Protein 2RGH (pdb70)

Organism: Streptococcus sp. (NCBI:txid1306)

Sequence (534 aa):
CFSNKTRQDSIQKQQEELDLLIIGGGITGAGVAVQAAASGIKTGLIEQDFAEGTSSRSTKLVHGGIRYLKTFDVEVVADTVGERAVVQGIAPHIPKPDPLLPIYEDEGATTFNFSVKVADLYDKLANVTGTKYENYTLTPEEVLEREPFLKKEGLKGAGVYLDFRNNDARLVIDNIKKAAEDGAYLVSKKAVGFLYEGDQIVGVKARDLLTDEVIEIKAKLVINTSGPWVDKVRNLNFTRPVSPKRPTKGIHLVVDAKKLPVPQPTYFDTGKQDGRVFAIPRENKTYFGTTDTDYQGDFTDPKVTQEDVDYLLDVINHRYPEANITLADIEASWAGLRPLLIGSSLEREPDGLLTLSGGKITDYRKAEGALRLIRQLLKEEYGIETKEIDSKKYQISGGNFDPTKLEETVTELAKEGVAAGLEEEDATYIADFYGTNARRIFELAKEAPYPGLSLAESARLRYGLEEEVLAPGDYLIRRTNHLLFERDQLDEIKQPVIDAIAEYFGWTEEEKAQQTKRLEALIAESDLRELKGE

Solvent-accessible surface area: 22198 Å² total

CATH classification: 3.50.50.60 (+2 more: 3.30.9.10, 1.10.8.870)

Foldseek 3Di:
DVFPVLQVVLVVCLPDAFAEEEEALALQSLLLLLQQLVFPGAYEYEEQARNLACLQFDPQWQAQPLLVCLVPPVVSSLLRLQLQVLLLQQFLLFWDKFKKEWDFDPLPDFSDDVVVLVSCSSCVSNVCCVPPQHKDWFALVRVCVLPVLFDSHRTGTIMIGIIIGGRRLLSSLLSNLNSVVSPYNYHYQHFQAFDADPLAGFWTWTARNVVRDIGIHGHSAYEYDHELCQQVVVVSDDPDDDDDQFKWKKKKFKFFCVLPPRPGKYDYDLSNPPPHKIWGDDAGIIMMYIDTGGDDDDQSADADDVVGQCSGVVSVCVRRVPSPDHLVRTLFMGMHIARDGCCWDWDQDPNGYIYIYHHDSSCNNCSLVVVVVSQVCCCPVVVDHIHDDDSSNNHTQQRPDGSVPLPVQLQVQLVLQVVLPDDSVLSSVLCSNSPNCSNQLSVQLNVDAQPLDDSSVSSLLVCCNVRGDQALCCVCSRSDVNLPNVSVCCVSCVVSSLVVNCVVVVPDPVVSVVRSVVVVVVSCRGSVVVVVVD

Nearest PDB structures (foldseek):
  2rgh-assembly1_A-2  TM=1.002E+00  e=5.465E-96  Streptococcus sp.
  2rgo-assembly1_A  TM=9.859E-01  e=2.623E-86  Streptococcus sp.
  2rgo-assembly1_B-2  TM=9.425E-01  e=6.209E-78  Streptococcus sp.
  3da1-assembly1_A  TM=9.369E-01  e=1.600E-45  unclassified
  2r4e-assembly1_A  TM=8.536E-01  e=7.519E-33  Escherichia coli

Secondary structure (DSSP, 8-state):
---HHHHHHHHH---S-BSEEEE--SHHHHHHHHHHHHTT--EEEE---TT-SGGGSS-SEE---GGGGGGT-HHHHHHHHHHHHHHHHH-TTSSEE---EEEESSSSS-S---HHHH--HHHHHHT-SSSTT--EEE-HHHHHHH-TTS--TTEEEEEE---EE--HHHHHHHHHHHHHHTT-EEE---EEEEEEETTEEEEEEEE-TTT--EEEEEBS-EEE--GGGHHHHHTT--SS-------EEEEEEEEEGGGS--SS-EE---SSSS---EEEEETTEEEE----EE--S-SSS----HHHHHHHHHHHHHHSTTT---GGG--EEEEEEE-----EEEEE-TTS-EEEEE--GGGTT--HHHHHHHHHHHHHHH--------TTT---TT--S-TT-HHHHHHHHHHHHHHTT--HHHHHHHHHHHGGGHHHHHHHHH--PPTTS-HHHHHHHHHHHHH---SHHIIIIIISSHHHH-GGGHHHHHHHHHHHHHHHHT--HHHHHHHHHHHHHHHHHHTTTTTTT-

Radius of gyration: 23.3 Å; Cα contacts (8 Å, |Δi|>4): 1054; chains: 1; bounding box: 68×55×50 Å

InterPro domains:
  IPR000447 FAD-dependent glycerol-3-phosphate dehydrogenase [PR01001] (19-31)
  IPR000447 FAD-dependent glycerol-3-phosphate dehydrogenase [PR01001] (32-42)
  IPR000447 FAD-dependent glycerol-3-phosphate dehydrogenase [PR01001] (48-60)
  IPR000447 FAD-dependent glycerol-3-phosphate dehydrogenase [PR01001] (93-105)
  IPR000447 FAD-dependent glycerol-3-phosphate dehydrogenase [PR01001] (342-348)
  IPR000447 FAD-dependent glycerol-3-phosphate dehydrogenase [PR01001] (372-384)
  IPR000447 FAD-dependent glycerol-3-phosphate dehydrogenase [PS00977] (24-41)
  IPR000447 FAD-dependent glycerol-3-phosphate dehydrogenase [PTHR11985] (5-546)
  IPR006076 FAD dependent oxidoreductase [PF01266] (20-355)
  IPR031656 Alpha-glycerophosphate oxidase, C-terminal [PF16901] (412-534)
  IPR036188 FAD/NAD(P)-binding domain superfamily [G3DSA:3.50.50.60] (16-385)
  IPR036188 FAD/NAD(P)-binding domain superfamily [SSF51905] (5-241)
  IPR038299 Alpha-glycerophosphate oxidase, C-terminal domain superfamily [G3DSA:1.10.8.870] (424-557)

B-factor: mean 43.93, std 10.1, range [22.7, 103.11]

Structure (mmCIF, N/CA/C/O backbone):
data_2RGH
#
_entry.id   2RGH
#
_cell.length_a   86.280
_cell.length_b   95.550
_cell.length_c   77.670
_cell.angle_alpha   90.00
_cell.angle_beta   90.00
_cell.angle_gamma   90.00
#
_symmetry.space_group_name_H-M   'P 21 21 2'
#
loop_
_entity.id
_entity.type
_entity.pdbx_description
1 polymer 'Alpha-Glycerophosphate Oxidase'
2 non-polymer 'SULFATE ION'
3 non-polymer 'FLAVIN-ADENINE DINUCLEOTIDE'
4 water water
#
loop_
_atom_site.group_PDB
_atom_site.id
_atom_site.type_symbol
_atom_site.label_atom_id
_atom_site.label_alt_id
_atom_site.label_comp_id
_atom_site.label_asym_id
_atom_site.label_entity_id
_atom_site.label_seq_id
_atom_site.pdbx_PDB_ins_code
_atom_site.Cartn_x
_atom_site.Cartn_y
_atom_site.Cartn_z
_atom_site.occupancy
_atom_site.B_iso_or_equiv
_atom_site.auth_seq_id
_atom_site.auth_comp_id
_atom_site.auth_asym_id
_atom_site.auth_atom_id
_atom_site.pdbx_PDB_model_num
ATOM 1 N N . CYS A 1 14 ? 12.842 41.520 47.694 1.00 73.51 0 CYS A N 1
ATOM 2 C CA . CYS A 1 14 ? 11.432 41.061 47.892 1.00 75.31 0 CYS A CA 1
ATOM 3 C C . CYS A 1 14 ? 11.313 39.553 48.091 1.00 74.92 0 CYS A C 1
ATOM 4 O O . CYS A 1 14 ? 10.323 39.064 48.651 1.00 75.60 0 CYS A O 1
ATOM 15 N N . PHE A 1 16 ? 13.514 37.047 49.814 1.00 60.77 2 PHE A N 1
ATOM 16 C CA . PHE A 1 16 ? 13.704 36.467 51.137 1.00 55.25 2 PHE A CA 1
ATOM 17 C C . PHE A 1 16 ? 14.206 37.482 52.147 1.00 51.66 2 PHE A C 1
ATOM 18 O O . PHE A 1 16 ? 15.398 37.536 52.441 1.00 50.24 2 PHE A O 1
ATOM 26 N N . SER A 1 17 ? 13.297 38.258 52.712 1.00 47.80 3 SER A N 1
ATOM 27 C CA . SER A 1 17 ? 13.691 39.295 53.646 1.00 45.78 3 SER A CA 1
ATOM 28 C C . SER A 1 17 ? 12.840 39.313 54.901 1.00 44.96 3 SER A C 1
ATOM 29 O O . SER A 1 17 ? 12.080 38.391 55.156 1.00 44.51 3 SER A O 1
ATOM 32 N N . ASN A 1 18 ? 12.966 40.383 55.677 1.00 44.48 4 ASN A N 1
ATOM 33 C CA . ASN A 1 18 ? 12.162 40.529 56.883 1.00 46.48 4 ASN A CA 1
ATOM 34 C C . ASN A 1 18 ? 10.657 40.509 56.551 1.00 46.90 4 ASN A C 1
ATOM 35 O O . ASN A 1 18 ? 9.851 39.975 57.319 1.00 46.25 4 ASN A O 1
ATOM 40 N N . LYS A 1 19 ? 10.288 41.084 55.406 1.00 47.56 5 LYS A N 1
ATOM 41 C CA . LYS A 1 19 ? 8.886 41.097 54.976 1.00 48.39 5 LYS A CA 1
ATOM 42 C C . LYS A 1 19 ? 8.432 39.669 54.738 1.00 47.19 5 LYS A C 1
ATOM 43 O O . LYS A 1 19 ? 7.393 39.258 55.247 1.00 46.80 5 LYS A O 1
ATOM 49 N N . THR A 1 20 ? 9.214 38.923 53.955 1.00 47.05 6 THR A N 1
ATOM 50 C CA . THR A 1 20 ? 8.917 37.513 53.660 1.00 46.56 6 THR A CA 1
ATOM 51 C C . THR A 1 20 ? 8.698 36.750 54.976 1.00 46.73 6 THR A C 1
ATOM 52 O O . THR A 1 20 ? 7.751 35.975 55.121 1.00 45.53 6 THR A O 1
ATOM 56 N N . ARG A 1 21 ? 9.592 36.991 55.929 1.00 45.81 7 ARG A N 1
ATOM 57 C CA . ARG A 1 21 ? 9.527 36.334 57.217 1.00 47.42 7 ARG A CA 1
ATOM 58 C C . ARG A 1 21 ? 8.198 36.603 57.916 1.00 47.61 7 ARG A C 1
ATOM 59 O O . ARG A 1 21 ? 7.599 35.682 58.472 1.00 45.87 7 ARG A O 1
ATOM 67 N N . GLN A 1 22 ? 7.758 37.864 57.903 1.00 49.40 8 GLN A N 1
ATOM 68 C CA . GLN A 1 22 ? 6.497 38.257 58.535 1.00 50.36 8 GLN A CA 1
ATOM 69 C C . GLN A 1 22 ? 5.347 37.535 57.850 1.00 48.93 8 GLN A C 1
ATOM 70 O O . GLN A 1 22 ? 4.407 37.125 58.508 1.00 47.08 8 GLN A O 1
ATOM 76 N N . ASP A 1 23 ? 5.432 37.392 56.529 1.00 50.05 9 ASP A N 1
ATOM 77 C CA . ASP A 1 23 ? 4.400 36.695 55.757 1.00 51.59 9 ASP A CA 1
ATOM 78 C C . ASP A 1 23 ? 4.345 35.248 56.218 1.00 50.73 9 ASP A C 1
ATOM 79 O O . ASP A 1 23 ? 3.274 34.722 56.515 1.00 51.90 9 ASP A O 1
ATOM 84 N N . SER A 1 24 ? 5.507 34.608 56.270 1.00 49.35 10 SER A N 1
ATOM 85 C CA . SER A 1 24 ? 5.592 33.217 56.711 1.00 47.71 10 SER A CA 1
ATOM 86 C C . SER A 1 24 ? 5.065 33.031 58.139 1.00 47.77 10 SER A C 1
ATOM 87 O O . SER A 1 24 ? 4.351 32.069 58.421 1.00 47.88 10 SER A O 1
ATOM 90 N N . ILE A 1 25 ? 5.412 33.945 59.035 1.00 47.45 11 ILE A N 1
ATOM 91 C CA . ILE A 1 25 ? 4.939 33.852 60.416 1.00 48.70 11 ILE A CA 1
ATOM 92 C C . ILE A 1 25 ? 3.398 33.774 60.445 1.00 51.14 11 ILE A C 1
ATOM 93 O O . ILE A 1 25 ? 2.811 32.963 61.187 1.00 50.09 11 ILE A O 1
ATOM 98 N N . GLN A 1 26 ? 2.750 34.605 59.626 1.00 52.16 12 GLN A N 1
ATOM 99 C CA . GLN A 1 26 ? 1.296 34.627 59.579 1.00 53.76 12 GLN A CA 1
ATOM 100 C C . GLN A 1 26 ? 0.745 33.379 58.904 1.00 52.97 12 GLN A C 1
ATOM 101 O O . GLN A 1 26 ? -0.195 32.775 59.389 1.00 52.51 12 GLN A O 1
ATOM 107 N N . LYS A 1 27 ? 1.338 32.985 57.789 1.00 53.46 13 LYS A N 1
ATOM 108 C CA . LYS A 1 27 ? 0.879 31.798 57.078 1.00 55.62 13 LYS A CA 1
ATOM 109 C C . LYS A 1 27 ? 0.959 30.529 57.904 1.00 55.75 13 LYS A C 1
ATOM 110 O O . LYS A 1 27 ? 0.121 29.639 57.761 1.00 54.92 13 LYS A O 1
ATOM 124 N N . GLN A 1 29 ? 0.402 30.186 60.934 1.00 55.77 15 GLN A N 1
ATOM 125 C CA . GLN A 1 29 ? -0.631 30.148 61.968 1.00 56.64 15 GLN A CA 1
ATOM 126 C C . GLN A 1 29 ? -2.015 29.873 61.389 1.00 56.49 15 GLN A C 1
ATOM 127 O O . GLN A 1 29 ? -2.948 29.572 62.132 1.00 57.36 15 GLN A O 1
ATOM 133 N N . GLN A 1 30 ? -2.129 29.956 60.066 1.00 56.90 16 GLN A N 1
ATOM 134 C CA . GLN A 1 30 ? -3.407 29.788 59.372 1.00 58.41 16 GLN A CA 1
ATOM 135 C C . GLN A 1 30 ? -3.648 28.456 58.675 1.00 58.88 16 GLN A C 1
ATOM 136 O O . GLN A 1 30 ? -4.793 28.041 58.479 1.00 58.85 16 GLN A O 1
ATOM 142 N N . GLU A 1 31 ? -2.576 27.783 58.295 1.00 59.12 17 GLU A N 1
ATOM 143 C CA . GLU A 1 31 ? -2.706 26.514 57.598 1.00 59.13 17 GLU A CA 1
ATOM 144 C C . GLU A 1 31 ? -1.876 25.428 58.274 1.00 58.12 17 GLU A C 1
ATOM 145 O O . GLU A 1 31 ? -0.770 25.694 58.747 1.00 58.32 17 GLU A O 1
ATOM 151 N N . GLU A 1 32 ? -2.412 24.214 58.335 1.00 56.33 18 GLU A N 1
ATOM 152 C CA . GLU A 1 32 ? -1.682 23.105 58.938 1.00 55.52 18 GLU A CA 1
ATOM 153 C C . GLU A 1 32 ? -0.621 22.593 57.965 1.00 53.84 18 GLU A C 1
ATOM 154 O O . GLU A 1 32 ? -0.940 22.146 56.860 1.00 53.36 18 GLU A O 1
ATOM 160 N N . LEU A 1 33 ? 0.633 22.643 58.394 1.00 50.46 19 LEU A N 1
ATOM 161 C CA . LEU A 1 33 ? 1.743 22.193 57.574 1.00 48.56 19 LEU A CA 1
ATOM 162 C C . LEU A 1 33 ? 1.875 20.684 57.567 1.00 46.95 19 LEU A C 1
ATOM 163 O O . LEU A 1 33 ? 1.397 20.005 58.487 1.00 45.64 19 LEU A O 1
ATOM 168 N N . ASP A 1 34 ? 2.521 20.166 56.519 1.00 45.50 20 ASP A N 1
ATOM 169 C CA . ASP A 1 34 ? 2.778 18.733 56.421 1.00 45.34 20 ASP A CA 1
ATOM 170 C C . ASP A 1 34 ? 4.010 18.416 57.283 1.00 45.46 20 ASP A C 1
ATOM 171 O O . ASP A 1 34 ? 4.161 17.304 57.803 1.00 44.20 20 ASP A O 1
ATOM 176 N N . LEU A 1 35 ? 4.891 19.409 57.422 1.00 44.24 21 LEU A N 1
ATOM 177 C CA . LEU A 1 35 ? 6.120 19.225 58.157 1.00 42.54 21 LEU A CA 1
ATOM 178 C C . LEU A 1 35 ? 6.679 20.526 58.710 1.00 42.67 21 LEU A C 1
ATOM 179 O O . LEU A 1 35 ? 6.845 21.504 57.967 1.00 43.18 21 LEU A O 1
ATOM 184 N N . LEU A 1 36 ? 6.961 20.526 60.017 1.00 39.65 22 LEU A N 1
ATOM 185 C CA . LEU A 1 36 ? 7.569 21.666 60.681 1.00 38.32 22 LEU A CA 1
ATOM 186 C C . LEU A 1 36 ? 9.001 21.251 61.135 1.00 37.65 22 LEU A C 1
ATOM 187 O O . LEU A 1 36 ? 9.181 20.300 61.922 1.00 35.90 22 LEU A O 1
ATOM 192 N N . ILE A 1 37 ? 10.003 21.971 60.641 1.00 35.50 23 ILE A N 1
ATOM 193 C CA . ILE A 1 37 ? 11.397 21.676 60.984 1.00 33.69 23 ILE A CA 1
ATOM 194 C C . ILE A 1 37 ? 11.943 22.582 62.094 1.00 32.81 23 ILE A C 1
ATOM 195 O O . ILE A 1 37 ? 11.757 23.792 62.044 1.00 33.15 23 ILE A O 1
ATOM 200 N N . ILE A 1 38 ? 12.589 21.990 63.100 1.00 30.36 24 ILE A N 1
ATOM 201 C CA . ILE A 1 38 ? 13.172 22.763 64.182 1.00 27.29 24 ILE A CA 1
ATOM 202 C C . ILE A 1 38 ? 14.704 22.769 64.056 1.00 29.96 24 ILE A C 1
ATOM 203 O O . ILE A 1 38 ? 15.405 21.728 64.225 1.00 25.60 24 ILE A O 1
ATOM 208 N N . GLY A 1 39 ? 15.212 23.954 63.738 1.00 29.57 25 GLY A N 1
ATOM 209 C CA . GLY A 1 39 ? 16.637 24.123 63.548 1.00 31.66 25 GLY A CA 1
ATOM 210 C C . GLY A 1 39 ? 17.000 24.537 62.132 1.00 32.89 25 GLY A C 1
ATOM 211 O O . GLY A 1 39 ? 16.742 23.807 61.168 1.00 32.63 25 GLY A O 1
ATOM 212 N N . GLY A 1 40 ? 17.613 25.712 62.019 1.00 33.81 26 GLY A N 1
ATOM 213 C CA . GLY A 1 40 ? 18.032 26.222 60.732 1.00 33.74 26 GLY A CA 1
ATOM 214 C C . GLY A 1 40 ? 19.525 26.121 60.481 1.00 35.30 26 GLY A C 1
ATOM 215 O O . GLY A 1 40 ? 20.159 27.096 60.022 1.00 34.12 26 GLY A O 1
ATOM 216 N N . GLY A 1 41 ? 20.102 24.963 60.816 1.00 33.30 27 GLY A N 1
ATOM 217 C CA . GLY A 1 41 ? 21.515 24.744 60.537 1.00 33.07 27 GLY A CA 1
ATOM 218 C C . GLY A 1 41 ? 21.546 23.977 59.210 1.00 32.81 27 GLY A C 1
ATOM 219 O O . GLY A 1 41 ? 20.526 23.853 58.519 1.00 30.70 27 GLY A O 1
ATOM 220 N N . ILE A 1 42 ? 22.699 23.439 58.857 1.00 32.40 28 ILE A N 1
ATOM 221 C CA . ILE A 1 42 ? 22.807 22.690 57.618 1.00 32.21 28 ILE A CA 1
ATOM 222 C C . ILE A 1 42 ? 21.888 21.469 57.611 1.00 32.99 28 ILE A C 1
ATOM 223 O O . ILE A 1 42 ? 21.388 21.084 56.551 1.00 33.88 28 ILE A O 1
ATOM 228 N N . THR A 1 43 ? 21.669 20.846 58.770 1.00 31.17 29 THR A N 1
ATOM 229 C CA . THR A 1 43 ? 20.813 19.669 58.810 1.00 32.51 29 THR A CA 1
ATOM 230 C C . THR A 1 43 ? 19.361 20.026 58.446 1.00 33.88 29 THR A C 1
ATOM 231 O O . THR A 1 43 ? 18.775 19.457 57.525 1.00 33.41 29 THR A O 1
ATOM 235 N N . GLY A 1 44 ? 18.785 20.979 59.178 1.00 35.63 30 GLY A N 1
ATOM 236 C CA . GLY A 1 44 ? 17.415 21.390 58.918 1.00 35.73 30 GLY A CA 1
ATOM 237 C C . GLY A 1 44 ? 17.268 22.038 57.547 1.00 35.48 30 GLY A C 1
ATOM 238 O O . GLY A 1 44 ? 16.231 21.908 56.887 1.00 33.45 30 GLY A O 1
ATOM 239 N N . ALA A 1 45 ? 18.314 22.746 57.127 1.00 36.82 31 ALA A N 1
ATOM 240 C CA . ALA A 1 45 ? 18.313 23.415 55.826 1.00 36.47 31 ALA A CA 1
ATOM 241 C C . ALA A 1 45 ? 18.219 22.374 54.735 1.00 36.10 31 ALA A C 1
ATOM 242 O O . ALA A 1 45 ? 17.439 22.520 53.793 1.00 38.76 31 ALA A O 1
ATOM 244 N N . GLY A 1 46 ? 19.030 21.328 54.856 1.00 36.03 32 GLY A N 1
ATOM 245 C CA . GLY A 1 46 ? 19.016 20.252 53.878 1.00 35.59 32 GLY A CA 1
ATOM 246 C C . GLY A 1 46 ? 17.699 19.478 53.847 1.00 35.29 32 GLY A C 1
ATOM 247 O O . GLY A 1 46 ? 17.275 19.033 52.790 1.00 34.73 32 GLY A O 1
ATOM 248 N N . VAL A 1 47 ? 17.069 19.290 55.003 1.00 35.69 33 VAL A N 1
ATOM 249 C CA . VAL A 1 47 ? 15.790 18.585 55.049 1.00 36.27 33 VAL A CA 1
ATOM 250 C C . VAL A 1 47 ? 14.738 19.485 54.413 1.00 38.27 33 VAL A C 1
ATOM 251 O O . VAL A 1 47 ? 13.883 19.007 53.658 1.00 40.58 33 VAL A O 1
ATOM 255 N N . ALA A 1 48 ? 14.805 20.783 54.706 1.00 37.46 34 ALA A N 1
ATOM 256 C CA . ALA A 1 48 ? 13.847 21.740 54.152 1.00 38.40 34 ALA A CA 1
ATOM 257 C C . ALA A 1 48 ? 13.889 21.758 52.615 1.00 38.99 34 ALA A C 1
ATOM 258 O O . ALA A 1 48 ? 12.846 21.763 51.958 1.00 37.76 34 ALA A O 1
ATOM 260 N N . VAL A 1 49 ? 15.096 21.746 52.052 1.00 39.54 35 VAL A N 1
ATOM 261 C CA . VAL A 1 49 ? 15.270 21.743 50.602 1.00 38.90 35 VAL A CA 1
ATOM 262 C C . VAL A 1 49 ? 14.667 20.495 49.977 1.00 39.50 35 VAL A C 1
ATOM 263 O O . VAL A 1 49 ? 13.992 20.577 48.956 1.00 41.18 35 VAL A O 1
ATOM 267 N N . GLN A 1 50 ? 14.897 19.339 50.584 1.00 39.56 36 GLN A N 1
ATOM 268 C CA . GLN A 1 50 ? 14.363 18.109 50.017 1.00 39.86 36 GLN A CA 1
ATOM 269 C C . GLN A 1 50 ? 12.850 17.979 50.194 1.00 40.53 36 GLN A C 1
ATOM 270 O O . GLN A 1 50 ? 12.171 17.413 49.353 1.00 40.18 36 GLN A O 1
ATOM 276 N N . ALA A 1 51 ? 12.325 18.523 51.279 1.00 41.54 37 ALA A N 1
ATOM 277 C CA . ALA A 1 51 ? 10.894 18.436 51.543 1.00 43.07 37 ALA A CA 1
ATOM 278 C C . ALA A 1 51 ? 10.128 19.302 50.548 1.00 44.09 37 ALA A C 1
ATOM 279 O O . ALA A 1 51 ? 9.222 18.819 49.858 1.00 44.77 37 ALA A O 1
ATOM 281 N N . ALA A 1 52 ? 10.494 20.579 50.484 1.00 43.57 38 ALA A N 1
ATOM 282 C CA . ALA A 1 52 ? 9.839 21.516 49.571 1.00 44.68 38 ALA A CA 1
ATOM 283 C C . ALA A 1 52 ? 9.910 21.042 48.116 1.00 44.26 38 ALA A C 1
ATOM 284 O O . ALA A 1 52 ? 8.941 21.136 47.383 1.00 44.91 38 ALA A O 1
ATOM 286 N N . ALA A 1 53 ? 11.065 20.541 47.696 1.00 45.76 39 ALA A N 1
ATOM 287 C CA . ALA A 1 53 ? 11.219 20.066 46.325 1.00 45.37 39 ALA A CA 1
ATOM 288 C C . ALA A 1 53 ? 10.373 18.819 46.042 1.00 45.55 39 ALA A C 1
ATOM 289 O O . ALA A 1 53 ? 10.150 18.476 44.878 1.00 45.68 39 ALA A O 1
ATOM 291 N N . 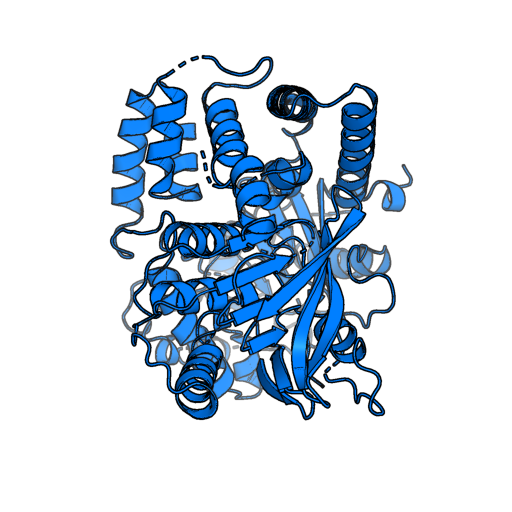SER A 1 54 ? 9.922 18.133 47.093 1.00 45.70 40 SER A N 1
ATOM 292 C CA . SER A 1 54 ? 9.114 16.918 46.936 1.00 47.82 40 SER A CA 1
ATOM 293 C C . SER A 1 54 ? 7.631 17.266 46.939 1.00 49.56 40 SER A C 1
ATOM 294 O O . SER A 1 54 ? 6.776 16.389 46.817 1.00 50.77 40 SER A O 1
ATOM 297 N N . GLY A 1 55 ? 7.345 18.556 47.099 1.00 50.61 41 GLY A N 1
ATOM 298 C CA . GLY A 1 55 ? 5.978 19.033 47.152 1.00 51.60 41 GLY A CA 1
ATOM 299 C C . GLY A 1 55 ? 5.359 18.750 48.507 1.00 51.64 41 GLY A C 1
ATOM 300 O O . GLY A 1 55 ? 4.361 18.051 48.594 1.00 54.11 41 GLY A O 1
ATOM 301 N N . ILE A 1 56 ? 5.949 19.291 49.568 1.00 51.46 42 ILE A N 1
ATOM 302 C CA . ILE A 1 56 ? 5.450 19.080 50.929 1.00 49.27 42 ILE A CA 1
ATOM 303 C C . ILE A 1 56 ? 5.301 20.423 51.647 1.00 48.24 42 ILE A C 1
ATOM 304 O O . ILE A 1 56 ? 6.243 21.193 51.691 1.00 49.07 42 ILE A O 1
ATOM 309 N N . LYS A 1 57 ? 4.117 20.711 52.178 1.00 48.14 43 LYS A N 1
ATOM 310 C CA . LYS A 1 57 ? 3.879 21.954 52.918 1.00 48.04 43 LYS A CA 1
ATOM 311 C C . LYS A 1 57 ? 4.943 21.981 54.027 1.00 46.86 43 LYS A C 1
ATOM 312 O O . LYS A 1 57 ? 4.804 21.317 55.060 1.00 45.85 43 LYS A O 1
ATOM 318 N N . THR A 1 58 ? 5.990 22.764 53.826 1.00 46.15 44 THR A N 1
ATOM 319 C CA . THR A 1 58 ? 7.078 22.788 54.793 1.00 45.13 44 THR A CA 1
ATOM 320 C C . THR A 1 58 ? 7.370 24.114 55.474 1.00 44.79 44 THR A C 1
ATOM 321 O O . THR A 1 58 ? 7.359 25.182 54.837 1.00 45.30 44 THR A O 1
ATOM 325 N N . GLY A 1 59 ? 7.632 24.022 56.780 1.00 43.21 45 GLY A N 1
ATOM 326 C CA . GLY A 1 59 ? 7.993 25.189 57.579 1.00 41.30 45 GLY A CA 1
ATOM 327 C C . GLY A 1 59 ? 9.262 24.880 58.377 1.00 40.09 45 GLY A C 1
ATOM 328 O O . GLY A 1 59 ? 9.530 23.708 58.664 1.00 39.93 45 GLY A O 1
ATOM 329 N N . LEU A 1 60 ? 10.043 25.907 58.722 1.00 37.09 46 LEU A N 1
ATOM 330 C CA . LEU A 1 60 ? 11.281 25.742 59.504 1.00 34.74 46 LEU A CA 1
ATOM 331 C C . LEU A 1 60 ? 11.474 26.969 60.372 1.00 34.48 46 LEU A C 1
ATOM 332 O O . LEU A 1 60 ? 11.415 28.098 59.862 1.00 31.45 46 LEU A O 1
ATOM 337 N N . ILE A 1 61 ? 11.680 26.730 61.664 1.00 32.69 47 ILE A N 1
ATOM 338 C CA . ILE A 1 61 ? 11.957 27.782 62.627 1.00 31.06 47 ILE A CA 1
ATOM 339 C C . ILE A 1 61 ? 13.353 27.622 63.219 1.00 31.85 47 ILE A C 1
ATOM 340 O O . ILE A 1 61 ? 13.777 26.524 63.578 1.00 30.79 47 ILE A O 1
ATOM 345 N N . GLU A 1 62 ? 14.053 28.744 63.311 1.00 31.49 48 GLU A N 1
ATOM 346 C CA . GLU A 1 62 ? 15.437 28.814 63.809 1.00 31.83 48 GLU A CA 1
ATOM 347 C C . GLU A 1 62 ? 15.509 29.967 64.803 1.00 32.68 48 GLU A C 1
ATOM 348 O O . GLU A 1 62 ? 15.282 31.123 64.420 1.00 31.26 48 GLU A O 1
ATOM 362 N N . GLN A 1 64 ? 17.971 31.536 66.170 1.00 33.78 50 GLN A N 1
ATOM 363 C CA . GLN A 1 64 ? 19.025 32.528 65.952 1.00 33.66 50 GLN A CA 1
ATOM 364 C C . GLN A 1 64 ? 18.971 32.842 64.476 1.00 33.81 50 GLN A C 1
ATOM 365 O O . GLN A 1 64 ? 17.924 32.674 63.841 1.00 32.51 50 GLN A O 1
ATOM 371 N N . ASP A 1 65 ? 20.096 33.299 63.929 1.00 33.00 51 ASP A N 1
ATOM 372 C CA . ASP A 1 65 ? 20.166 33.520 62.494 1.00 32.82 51 ASP A CA 1
ATOM 373 C C . ASP A 1 65 ? 20.460 32.119 61.926 1.00 32.40 51 ASP A C 1
ATOM 374 O O . ASP A 1 65 ? 20.897 31.219 62.676 1.00 29.75 51 ASP A O 1
ATOM 379 N N . PHE A 1 66 ? 20.188 31.928 60.631 1.00 31.33 52 PHE A N 1
ATOM 380 C CA . PHE A 1 66 ? 20.433 30.659 59.972 1.00 31.78 52 PHE A CA 1
ATOM 381 C C . PHE A 1 66 ? 21.929 30.388 60.042 1.00 33.06 52 PHE A C 1
ATOM 382 O O . PHE A 1 66 ? 22.740 31.288 59.775 1.00 33.92 52 PHE A O 1
ATOM 390 N N . ALA A 1 67 ? 22.285 29.153 60.394 1.00 31.73 53 ALA A N 1
ATOM 391 C CA . ALA A 1 67 ? 23.676 28.740 60.507 1.00 30.63 53 ALA A CA 1
ATOM 392 C C . ALA A 1 67 ? 24.389 29.327 61.719 1.00 29.31 53 ALA A C 1
ATOM 393 O O . ALA A 1 67 ? 25.579 29.093 61.907 1.00 26.71 53 ALA A O 1
ATOM 395 N N . GLU A 1 68 ? 23.685 30.074 62.550 1.00 29.37 54 GLU A N 1
ATOM 396 C CA . GLU A 1 68 ? 24.385 30.652 63.690 1.00 32.13 54 GLU A CA 1
ATOM 397 C C . GLU A 1 68 ? 24.802 29.590 64.714 1.00 32.42 54 GLU A C 1
ATOM 398 O O . GLU A 1 68 ? 25.570 29.872 65.643 1.00 34.04 54 GLU A O 1
ATOM 404 N N . GLY A 1 69 ? 24.292 28.374 64.543 1.00 32.37 55 GLY A N 1
ATOM 405 C CA . GLY A 1 69 ? 24.673 27.280 65.415 1.00 31.01 55 GLY A CA 1
ATOM 406 C C . GLY A 1 69 ? 26.029 26.713 64.989 1.00 32.02 55 GLY A C 1
ATOM 407 O O . GLY A 1 69 ? 26.913 27.445 64.505 1.00 30.80 55 GLY A O 1
ATOM 408 N N . THR A 1 70 ? 26.190 25.403 65.142 1.00 32.45 56 THR A N 1
ATOM 409 C CA . THR A 1 70 ? 27.446 24.722 64.790 1.00 33.26 56 THR A CA 1
ATOM 410 C C . THR A 1 70 ? 27.805 24.820 63.298 1.00 32.95 56 THR A C 1
ATOM 411 O O . THR A 1 70 ? 28.980 24.769 62.931 1.00 34.48 56 THR A O 1
ATOM 415 N N . SER A 1 71 ? 26.808 24.996 62.445 1.00 32.98 57 SER A N 1
ATOM 416 C CA . SER A 1 71 ? 27.082 25.066 61.018 1.00 34.33 57 SER A CA 1
ATOM 417 C C . SER A 1 71 ? 27.895 26.281 60.523 1.00 33.96 57 SER A C 1
ATOM 418 O O . SER A 1 71 ? 28.149 26.404 59.331 1.00 34.13 57 SER A O 1
ATOM 421 N N . SER A 1 72 ? 28.287 27.179 61.423 1.00 33.03 58 SER A N 1
ATOM 422 C CA . SER A 1 72 ? 29.097 28.320 61.023 1.00 32.45 58 SER A CA 1
ATOM 423 C C . SER A 1 72 ? 30.346 28.345 61.902 1.00 31.87 58 SER A C 1
ATOM 424 O O . SER A 1 72 ? 31.108 29.323 61.898 1.00 30.76 58 SER A O 1
ATOM 427 N N . ARG A 1 73 ? 30.572 27.246 62.623 1.00 31.67 59 ARG A N 1
ATOM 428 C CA . ARG A 1 73 ? 31.714 27.152 63.526 1.00 32.00 59 ARG A CA 1
ATOM 429 C C . ARG A 1 73 ? 32.556 25.898 63.293 1.00 32.29 59 ARG A C 1
ATOM 430 O O . ARG A 1 73 ? 33.243 25.429 64.210 1.00 33.29 59 ARG A O 1
ATOM 438 N N . SER A 1 74 ? 32.510 25.342 62.084 1.00 31.53 60 SER A N 1
ATOM 439 C CA . SER A 1 74 ? 33.282 24.137 61.807 1.00 31.32 60 SER A CA 1
ATOM 440 C C . SER A 1 74 ? 34.677 24.554 61.325 1.00 33.20 60 SER A C 1
ATOM 441 O O . SER A 1 74 ? 35.029 25.736 61.330 1.00 32.19 60 SER A O 1
ATOM 444 N N . THR A 1 75 ? 35.469 23.577 60.911 1.00 34.48 61 THR A N 1
ATOM 445 C CA . THR A 1 75 ? 36.820 23.860 60.404 1.00 34.71 61 THR A CA 1
ATOM 446 C C . THR A 1 75 ? 36.729 24.391 58.979 1.00 35.61 61 THR A C 1
ATOM 447 O O . THR A 1 75 ? 37.754 24.737 58.358 1.00 33.28 61 THR A O 1
ATOM 451 N N . LYS A 1 76 ? 35.493 24.464 58.469 1.00 34.20 62 LYS A N 1
ATOM 452 C CA . LYS A 1 76 ? 35.254 24.997 57.127 1.00 37.43 62 LYS A CA 1
ATOM 453 C C . LYS A 1 76 ? 35.961 24.218 56.034 1.00 38.32 62 LYS A C 1
ATOM 454 O O . LYS A 1 76 ? 36.676 24.783 55.203 1.00 37.02 62 LYS A O 1
ATOM 460 N N . LEU A 1 77 ? 35.759 22.904 56.035 1.00 40.83 63 LEU A N 1
ATOM 461 C CA . LEU A 1 77 ? 36.083 22.079 54.877 1.00 43.00 63 LEU A CA 1
ATOM 462 C C . LEU A 1 77 ? 35.136 20.889 54.766 1.00 43.66 63 LEU A C 1
ATOM 463 O O . LEU A 1 77 ? 34.561 20.446 55.760 1.00 43.79 63 LEU A O 1
ATOM 468 N N . VAL A 1 78 ? 34.980 20.374 53.551 1.00 43.51 64 VAL A N 1
ATOM 469 C CA . VAL A 1 78 ? 34.370 19.066 53.345 1.00 44.92 64 VAL A CA 1
ATOM 470 C C . VAL A 1 78 ? 35.427 18.000 53.077 1.00 44.62 64 VAL A C 1
ATOM 471 O O . VAL A 1 78 ? 35.954 17.900 51.969 1.00 46.65 64 VAL A O 1
ATOM 475 N N . HIS A 1 79 ? 35.733 17.207 54.098 1.00 44.57 65 HIS A N 1
ATOM 476 C CA . HIS A 1 79 ? 36.705 16.128 53.966 1.00 45.42 65 HIS A CA 1
ATOM 477 C C . HIS A 1 79 ? 36.076 14.778 54.294 1.00 44.50 65 HIS A C 1
ATOM 478 O O . HIS A 1 79 ? 34.908 14.702 54.674 1.00 44.76 65 HIS A O 1
ATOM 485 N N . GLY A 1 80 ? 36.859 13.714 54.144 1.00 43.53 66 GLY A N 1
ATOM 486 C CA . GLY A 1 80 ? 36.392 12.375 54.451 1.00 42.18 66 GLY A CA 1
ATOM 487 C C . GLY A 1 80 ? 36.919 11.759 55.736 1.00 41.14 66 GLY A C 1
ATOM 488 O O . GLY A 1 80 ? 36.640 10.598 56.012 1.00 43.31 66 GLY A O 1
ATOM 489 N N . GLY A 1 81 ? 37.662 12.511 56.539 1.00 39.30 67 GLY A N 1
ATOM 490 C CA . GLY A 1 81 ? 38.191 11.936 57.764 1.00 38.10 67 GLY A CA 1
ATOM 491 C C . GLY A 1 81 ? 39.211 10.833 57.484 1.00 37.65 67 GLY A C 1
ATOM 492 O O . GLY A 1 81 ? 39.129 9.727 58.023 1.00 38.20 67 GLY A O 1
ATOM 493 N N . ILE A 1 82 ? 40.189 11.131 56.641 1.00 36.79 68 ILE A N 1
ATOM 494 C CA . ILE A 1 82 ? 41.211 10.149 56.292 1.00 35.90 68 ILE A CA 1
ATOM 495 C C . ILE A 1 82 ? 41.888 9.507 57.515 1.00 35.68 68 ILE A C 1
ATOM 496 O O . ILE A 1 82 ? 42.390 8.391 57.438 1.00 34.48 68 ILE A O 1
ATOM 501 N N . ARG A 1 83 ? 41.902 10.197 58.650 1.00 36.74 69 ARG A N 1
ATOM 502 C CA . ARG A 1 83 ? 42.522 9.628 59.842 1.00 37.46 69 ARG A CA 1
ATOM 503 C C . ARG A 1 83 ? 41.828 8.351 60.319 1.00 37.13 69 ARG A C 1
ATOM 504 O O . ARG A 1 83 ? 42.467 7.470 60.890 1.00 36.39 69 ARG A O 1
ATOM 512 N N . TYR A 1 84 ? 40.525 8.252 60.075 1.00 37.73 70 TYR A N 1
ATOM 513 C CA . TYR A 1 84 ? 39.740 7.090 60.493 1.00 38.71 70 TYR A CA 1
ATOM 514 C C . TYR A 1 84 ? 40.165 5.794 59.813 1.00 36.48 70 TYR A C 1
ATOM 515 O O . TYR A 1 84 ? 39.742 4.704 60.208 1.00 34.68 70 TYR A O 1
ATOM 524 N N . LEU A 1 85 ? 41.005 5.911 58.795 1.00 35.71 71 LEU A N 1
ATOM 525 C CA . LEU A 1 85 ? 41.501 4.724 58.125 1.00 37.14 71 LEU A CA 1
ATOM 526 C C . LEU A 1 85 ? 42.540 4.036 59.014 1.00 38.31 71 LEU A C 1
ATOM 527 O O . LEU A 1 85 ? 42.829 2.868 58.816 1.00 38.74 71 LEU A O 1
ATOM 532 N N . LYS A 1 86 ? 43.087 4.750 60.000 1.00 39.33 72 LYS A N 1
ATOM 533 C CA . LYS A 1 86 ? 44.098 4.159 60.880 1.00 40.21 72 LYS A CA 1
ATOM 534 C C . LYS A 1 86 ? 43.500 3.050 61.731 1.00 39.92 72 LYS A C 1
ATOM 535 O O . LYS A 1 86 ? 44.192 2.130 62.136 1.00 39.55 72 LYS A O 1
ATOM 541 N N . THR A 1 87 ? 42.206 3.149 61.998 1.00 40.38 73 THR A N 1
ATOM 542 C CA . THR A 1 87 ? 41.504 2.139 62.780 1.00 40.61 73 THR A CA 1
ATOM 543 C C . THR A 1 87 ? 40.631 1.290 61.849 1.00 40.41 73 THR A C 1
ATOM 544 O O . THR A 1 87 ? 39.834 0.475 62.286 1.00 43.43 73 THR A O 1
ATOM 548 N N . PHE A 1 88 ? 40.813 1.491 60.551 1.00 39.79 74 PHE A N 1
ATOM 549 C CA . PHE A 1 88 ? 40.083 0.770 59.523 1.00 40.24 74 PHE A CA 1
ATOM 550 C C . PHE A 1 88 ? 38.558 0.960 59.494 1.00 40.06 74 PHE A C 1
ATOM 551 O O . PHE A 1 88 ? 37.799 0.021 59.250 1.00 39.28 74 PHE A O 1
ATOM 559 N N . ASP A 1 89 ? 38.111 2.185 59.733 1.00 40.69 75 ASP A N 1
ATOM 560 C CA . ASP A 1 89 ? 36.686 2.489 59.687 1.00 41.78 75 ASP A CA 1
ATOM 561 C C . ASP A 1 89 ? 36.382 2.874 58.260 1.00 40.17 75 ASP A C 1
ATOM 562 O O . ASP A 1 89 ? 36.049 4.015 57.970 1.00 39.11 75 ASP A O 1
ATOM 567 N N . VAL A 1 90 ? 36.500 1.901 57.372 1.00 39.95 76 VAL A N 1
ATOM 568 C CA . VAL A 1 90 ? 36.307 2.130 55.953 1.00 40.97 76 VAL A CA 1
ATOM 569 C C . VAL A 1 90 ? 34.904 2.499 55.493 1.00 42.72 76 VAL A C 1
ATOM 570 O O . VAL A 1 90 ? 34.753 3.244 54.523 1.00 43.91 76 VAL A O 1
ATOM 574 N N . GLU A 1 91 ? 33.876 1.999 56.166 1.00 42.94 77 GLU A N 1
ATOM 575 C CA . GLU A 1 91 ? 32.539 2.338 55.736 1.00 44.27 77 GLU A CA 1
ATOM 576 C C . GLU A 1 91 ? 32.272 3.796 56.096 1.00 44.03 77 GLU A C 1
ATOM 577 O O . GLU A 1 91 ? 31.742 4.555 55.287 1.00 44.11 77 GLU A O 1
ATOM 583 N N . VAL A 1 92 ? 32.667 4.200 57.295 1.00 43.58 78 VAL A N 1
ATOM 584 C CA . VAL A 1 92 ? 32.455 5.581 57.693 1.00 44.53 78 VAL A CA 1
ATOM 585 C C . VAL A 1 92 ? 33.160 6.537 56.732 1.00 44.24 78 VAL A C 1
ATOM 586 O O . VAL A 1 92 ? 32.584 7.553 56.313 1.00 42.93 78 VAL A O 1
ATOM 590 N N . VAL A 1 93 ? 34.403 6.204 56.386 1.00 42.32 79 VAL A N 1
ATOM 591 C CA . VAL A 1 93 ? 35.186 7.030 55.477 1.00 42.13 79 VAL A CA 1
ATOM 592 C C . VAL A 1 93 ? 34.658 6.957 54.045 1.00 43.52 79 VAL A C 1
ATOM 593 O O . VAL A 1 93 ? 34.758 7.927 53.286 1.00 43.02 79 VAL A O 1
ATOM 597 N N . ALA A 1 94 ? 34.126 5.796 53.673 1.00 43.16 80 ALA A N 1
ATOM 598 C CA . ALA A 1 94 ? 33.582 5.598 52.335 1.00 44.39 80 ALA A CA 1
ATOM 599 C C . ALA A 1 94 ? 32.358 6.486 52.102 1.00 44.37 80 ALA A C 1
ATOM 600 O O . ALA A 1 94 ? 32.266 7.177 51.093 1.00 45.95 80 ALA A O 1
ATOM 602 N N . ASP A 1 95 ? 31.423 6.471 53.038 1.00 45.30 81 ASP A N 1
ATOM 603 C CA . ASP A 1 95 ? 30.217 7.273 52.892 1.00 47.80 81 ASP A CA 1
ATOM 604 C C . ASP A 1 95 ? 30.542 8.753 52.797 1.00 48.04 81 ASP A C 1
ATOM 605 O O . ASP A 1 95 ? 30.009 9.458 51.944 1.00 50.08 81 ASP A O 1
ATOM 610 N N . THR A 1 96 ? 31.429 9.218 53.665 1.00 47.46 82 THR A N 1
ATOM 611 C CA . THR A 1 96 ? 31.797 10.623 53.677 1.00 46.69 82 THR A CA 1
ATOM 612 C C . THR A 1 96 ? 32.469 11.142 52.400 1.00 46.43 82 THR A C 1
ATOM 613 O O . THR A 1 96 ? 32.056 12.185 51.866 1.00 45.85 82 THR A O 1
ATOM 617 N N . VAL A 1 97 ? 33.485 10.429 51.901 1.00 44.74 83 VAL A N 1
ATOM 618 C CA . VAL A 1 97 ? 34.171 10.874 50.691 1.00 43.37 83 VAL A CA 1
ATOM 619 C C . VAL A 1 97 ? 33.288 10.771 49.451 1.00 43.67 83 VAL A C 1
ATOM 620 O O . VAL A 1 97 ? 33.505 11.472 48.450 1.00 45.37 83 VAL A O 1
ATOM 624 N N . GLY A 1 98 ? 32.299 9.889 49.499 1.00 42.17 84 GLY A N 1
ATOM 625 C CA . GLY A 1 98 ? 31.399 9.791 48.373 1.00 41.26 84 GLY A CA 1
ATOM 626 C C . GLY A 1 98 ? 30.522 11.033 48.370 1.00 41.64 84 GLY A C 1
ATOM 627 O O . GLY A 1 98 ? 30.214 11.590 47.319 1.00 44.07 84 GLY A O 1
ATOM 628 N N . GLU A 1 99 ? 30.122 11.497 49.549 1.00 39.70 85 GLU A N 1
ATOM 629 C CA . GLU A 1 99 ? 29.272 12.680 49.617 1.00 38.89 85 GLU A CA 1
ATOM 630 C C . GLU A 1 99 ? 30.032 13.947 49.252 1.00 37.64 85 GLU A C 1
ATOM 631 O O . GLU A 1 99 ? 29.453 14.939 48.826 1.00 36.69 85 GLU A O 1
ATOM 637 N N . ARG A 1 100 ? 31.344 13.894 49.419 1.00 37.68 86 ARG A N 1
ATOM 638 C CA . ARG A 1 100 ? 32.216 15.020 49.120 1.00 38.46 86 ARG A CA 1
ATOM 639 C C . ARG A 1 100 ? 31.934 15.523 47.697 1.00 39.43 86 ARG A C 1
ATOM 640 O O . ARG A 1 100 ? 31.714 16.725 47.454 1.00 38.39 86 ARG A O 1
ATOM 648 N N . ALA A 1 101 ? 31.944 14.587 46.754 1.00 39.58 87 ALA A N 1
ATOM 649 C CA . ALA A 1 101 ? 31.700 14.908 45.357 1.00 39.16 87 ALA A CA 1
ATOM 650 C C . ALA A 1 101 ? 30.213 15.216 45.110 1.00 38.66 87 ALA A C 1
ATOM 651 O O . ALA A 1 101 ? 29.876 15.977 44.207 1.00 39.99 87 ALA A O 1
ATOM 653 N N . VAL A 1 102 ? 29.321 14.633 45.899 1.00 36.58 88 VAL A N 1
ATOM 654 C CA . VAL A 1 102 ? 27.905 14.900 45.692 1.00 36.27 88 VAL A CA 1
ATOM 655 C C . VAL A 1 102 ? 27.614 16.368 46.030 1.00 36.82 88 VAL A C 1
ATOM 656 O O . VAL A 1 102 ? 26.948 17.078 45.269 1.00 35.34 88 VAL A O 1
ATOM 660 N N . VAL A 1 103 ? 28.133 16.826 47.167 1.00 36.34 89 VAL A N 1
ATOM 661 C CA . VAL A 1 103 ? 27.912 18.201 47.599 1.00 35.82 89 VAL A CA 1
ATOM 662 C C . VAL A 1 103 ? 28.549 19.184 46.625 1.00 36.09 89 VAL A C 1
ATOM 663 O O . VAL A 1 103 ? 27.976 20.241 46.341 1.00 36.25 89 VAL A O 1
ATOM 667 N N . GLN A 1 104 ? 29.731 18.841 46.116 1.00 36.90 90 GLN A N 1
ATOM 668 C CA . GLN A 1 104 ? 30.411 19.676 45.112 1.00 38.72 90 GLN A CA 1
ATOM 669 C C . GLN A 1 104 ? 29.487 19.811 43.895 1.00 39.47 90 GLN A C 1
ATOM 670 O O . GLN A 1 104 ? 29.321 20.894 43.340 1.00 40.79 90 GLN A O 1
ATOM 676 N N . GLY A 1 105 ? 28.880 18.699 43.496 1.00 40.95 91 GLY A N 1
ATOM 677 C CA . GLY A 1 105 ? 27.975 18.710 42.364 1.00 42.48 91 GLY A CA 1
ATOM 678 C C . GLY A 1 105 ? 26.725 19.567 42.516 1.00 44.43 91 GLY A C 1
ATOM 679 O O . GLY A 1 105 ? 26.263 20.156 41.531 1.00 47.08 91 GLY A O 1
ATOM 680 N N . ILE A 1 106 ? 26.158 19.655 43.720 1.00 43.89 92 ILE A N 1
ATOM 681 C CA . ILE A 1 106 ? 24.955 20.469 43.895 1.00 41.90 92 ILE A CA 1
ATOM 682 C C . ILE A 1 106 ? 25.210 21.880 44.400 1.00 40.79 92 ILE A C 1
ATOM 683 O O . ILE A 1 106 ? 24.287 22.689 44.459 1.00 40.97 92 ILE A O 1
ATOM 688 N N . ALA A 1 107 ? 26.457 22.167 44.768 1.00 41.09 93 ALA A N 1
ATOM 689 C CA . ALA A 1 107 ? 26.839 23.493 45.244 1.00 40.20 93 ALA A CA 1
ATOM 690 C C . ALA A 1 107 ? 28.238 23.829 44.714 1.00 41.18 93 ALA A C 1
ATOM 691 O O . ALA A 1 107 ? 29.160 24.124 45.475 1.00 42.72 93 ALA A O 1
ATOM 693 N N . PRO A 1 108 ? 28.407 23.798 43.388 1.00 42.11 94 PRO A N 1
ATOM 694 C CA . PRO A 1 108 ? 29.677 24.079 42.710 1.00 42.37 94 PRO A CA 1
ATOM 695 C C . PRO A 1 108 ? 30.352 25.387 43.088 1.00 42.44 94 PRO A C 1
ATOM 696 O O . PRO A 1 108 ? 31.561 25.553 42.902 1.00 41.87 94 PRO A O 1
ATOM 700 N N . HIS A 1 109 ? 29.584 26.337 43.602 1.00 41.87 95 HIS A N 1
ATOM 701 C CA . HIS A 1 109 ? 30.192 27.610 43.973 1.00 41.28 95 HIS A CA 1
ATOM 702 C C . HIS A 1 109 ? 30.664 27.647 45.425 1.00 42.56 95 HIS A C 1
ATOM 703 O O . HIS A 1 109 ? 31.243 28.649 45.866 1.00 42.84 95 HIS A O 1
ATOM 710 N N . ILE A 1 110 ? 30.419 26.566 46.158 1.00 43.07 96 ILE A N 1
ATOM 711 C CA . ILE A 1 110 ? 30.700 26.529 47.588 1.00 44.41 96 ILE A CA 1
ATOM 712 C C . ILE A 1 110 ? 31.991 25.771 47.877 1.00 43.90 96 ILE A C 1
ATOM 713 O O . ILE A 1 110 ? 33.074 26.357 47.901 1.00 44.77 96 ILE A O 1
ATOM 718 N N . PRO A 1 111 ? 31.869 24.466 48.096 1.00 42.68 97 PRO A N 1
ATOM 719 C CA . PRO A 1 111 ? 33.038 23.610 48.320 1.00 42.36 97 PRO A CA 1
ATOM 720 C C . PRO A 1 111 ? 33.934 23.542 47.087 1.00 42.80 97 PRO A C 1
ATOM 721 O O . PRO A 1 111 ? 33.460 23.220 45.998 1.00 41.89 97 PRO A O 1
ATOM 725 N N . LYS A 1 112 ? 35.216 23.843 47.265 1.00 42.06 98 LYS A N 1
ATOM 726 C CA . LYS A 1 112 ? 36.177 23.780 46.170 1.00 43.52 98 LYS A CA 1
ATOM 727 C C . LYS A 1 112 ? 37.393 22.942 46.551 1.00 43.75 98 LYS A C 1
ATOM 728 O O . LYS A 1 112 ? 37.808 22.925 47.710 1.00 42.86 98 LYS A O 1
ATOM 734 N N . PRO A 1 113 ? 37.959 22.249 45.569 1.00 45.07 99 PRO A N 1
ATOM 735 C CA . PRO A 1 113 ? 39.115 21.382 45.806 1.00 45.26 99 PRO A CA 1
ATOM 736 C C . PRO A 1 113 ? 40.320 22.169 46.340 1.00 44.88 99 PRO A C 1
ATOM 737 O O . PRO A 1 113 ? 40.650 23.237 45.818 1.00 45.08 99 PRO A O 1
ATOM 741 N N . ASP A 1 114 ? 40.953 21.645 47.391 1.00 44.01 100 ASP A N 1
ATOM 742 C CA . ASP A 1 114 ? 42.107 22.299 48.002 1.00 44.10 100 ASP A CA 1
ATOM 743 C C . ASP A 1 114 ? 43.022 21.226 48.610 1.00 43.73 100 ASP A C 1
ATOM 744 O O . ASP A 1 114 ? 43.034 21.008 49.812 1.00 43.06 100 ASP A O 1
ATOM 749 N N . PRO A 1 115 ? 43.797 20.531 47.768 1.00 43.25 101 PRO A N 1
ATOM 750 C CA . PRO A 1 115 ? 44.701 19.482 48.229 1.00 42.55 101 PRO A CA 1
ATOM 751 C C . PRO A 1 115 ? 45.408 19.756 49.555 1.00 42.27 101 PRO A C 1
ATOM 752 O O . PRO A 1 115 ? 45.980 20.831 49.774 1.00 40.31 101 PRO A O 1
ATOM 764 N N . LEU A 1 117 ? 48.252 18.983 52.536 1.00 37.37 103 LEU A N 1
ATOM 765 C CA . LEU A 1 117 ? 49.664 18.654 52.658 1.00 36.60 103 LEU A CA 1
ATOM 766 C C . LEU A 1 117 ? 49.796 18.059 54.049 1.00 35.44 103 LEU A C 1
ATOM 767 O O . LEU A 1 117 ? 49.556 18.748 55.028 1.00 34.82 103 LEU A O 1
ATOM 772 N N . LEU A 1 118 ? 50.169 16.782 54.136 1.00 35.97 104 LEU A N 1
ATOM 773 C CA . LEU A 1 118 ? 50.295 16.097 55.427 1.00 36.05 104 LEU A CA 1
ATOM 774 C C . LEU A 1 118 ? 51.748 15.650 55.695 1.00 36.46 104 LEU A C 1
ATOM 775 O O . LEU A 1 118 ? 52.179 14.577 55.255 1.00 35.86 104 LEU A O 1
ATOM 780 N N . PRO A 1 119 ? 52.515 16.471 56.429 1.00 37.13 105 PRO A N 1
ATOM 781 C CA . PRO A 1 119 ? 53.921 16.132 56.731 1.00 37.47 105 PRO A CA 1
ATOM 782 C C . PRO A 1 119 ? 54.072 15.088 57.804 1.00 37.97 105 PRO A C 1
ATOM 783 O O . PRO A 1 119 ? 53.344 15.111 58.793 1.00 37.12 105 PRO A O 1
ATOM 787 N N . ILE A 1 120 ? 55.036 14.191 57.612 1.00 38.18 106 ILE A N 1
ATOM 788 C CA . ILE A 1 120 ? 55.305 13.123 58.557 1.00 39.14 106 ILE A CA 1
ATOM 789 C C . ILE A 1 120 ? 56.663 13.300 59.223 1.00 40.25 106 ILE A C 1
ATOM 790 O O . ILE A 1 120 ? 57.658 13.623 58.548 1.00 40.10 106 ILE A O 1
ATOM 795 N N . TYR A 1 121 ? 56.694 13.057 60.535 1.00 39.80 107 TYR A N 1
ATOM 796 C CA . TYR A 1 121 ? 57.904 13.154 61.353 1.00 42.16 107 TYR A CA 1
ATOM 797 C C . TYR A 1 121 ? 58.268 11.840 62.044 1.00 43.55 107 TYR A C 1
ATOM 798 O O . TYR A 1 121 ? 57.393 11.044 62.397 1.00 45.00 107 TYR A O 1
ATOM 807 N N . GLU A 1 122 ? 59.559 11.633 62.279 1.00 44.13 108 GLU A N 1
ATOM 808 C CA . GLU A 1 122 ? 60.010 10.406 62.918 1.00 45.14 108 GLU A CA 1
ATOM 809 C C . GLU A 1 122 ? 60.550 10.634 64.312 1.00 44.89 108 GLU A C 1
ATOM 810 O O . GLU A 1 122 ? 60.840 9.672 65.029 1.00 43.92 108 GLU A O 1
ATOM 816 N N . ASP A 1 123 ? 60.664 11.894 64.715 1.00 44.96 109 ASP A N 1
ATOM 817 C CA . ASP A 1 123 ? 61.232 12.207 66.035 1.00 45.83 109 ASP A CA 1
ATOM 818 C C . ASP A 1 123 ? 60.235 12.670 67.093 1.00 44.70 109 ASP A C 1
ATOM 819 O O . ASP A 1 123 ? 60.627 13.335 68.054 1.00 41.50 109 ASP A O 1
ATOM 824 N N . GLU A 1 124 ? 58.958 12.324 66.922 1.00 43.14 110 GLU A N 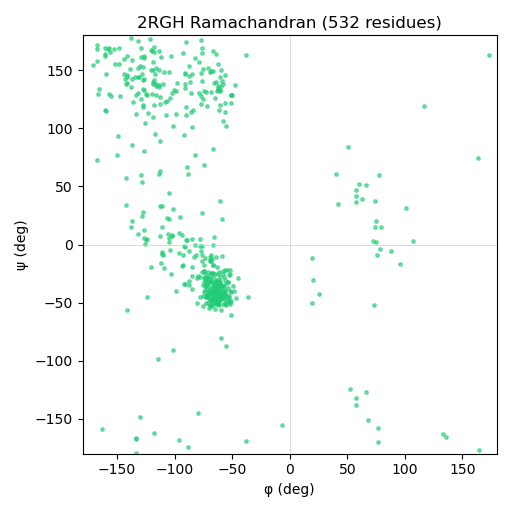1
ATOM 825 C CA . GLU A 1 124 ? 57.937 12.762 67.867 1.00 41.72 110 GLU A CA 1
ATOM 826 C C . GLU A 1 124 ? 57.108 11.599 68.389 1.00 41.29 110 GLU A C 1
ATOM 827 O O . GLU A 1 124 ? 55.948 11.762 68.747 1.00 40.73 110 GLU A O 1
ATOM 833 N N . GLY A 1 125 ? 57.717 10.418 68.422 1.00 41.11 111 GLY A N 1
ATOM 834 C CA . GLY A 1 125 ? 57.021 9.248 68.919 1.00 39.65 111 GLY A CA 1
ATOM 835 C C . GLY A 1 125 ? 56.023 8.693 67.928 1.00 39.35 111 GLY A C 1
ATOM 836 O O . GLY A 1 125 ? 56.116 8.945 66.735 1.00 39.70 111 GLY A O 1
ATOM 837 N N . ALA A 1 126 ? 55.055 7.941 68.431 1.00 39.73 112 ALA A N 1
ATOM 838 C CA . ALA A 1 126 ? 54.039 7.329 67.575 1.00 39.68 112 ALA A CA 1
ATOM 839 C C . ALA A 1 126 ? 53.278 8.372 66.760 1.00 38.19 112 ALA A C 1
ATOM 840 O O . ALA A 1 126 ? 52.939 9.435 67.265 1.00 36.78 112 ALA A O 1
ATOM 842 N N . THR A 1 127 ? 53.032 8.058 65.492 1.00 38.05 113 THR A N 1
ATOM 843 C CA . THR A 1 127 ? 52.313 8.954 64.590 1.00 38.27 113 THR A CA 1
ATOM 844 C C . THR A 1 127 ? 51.132 8.251 63.932 1.00 38.29 113 THR A C 1
ATOM 845 O O . THR A 1 127 ? 51.070 7.017 63.892 1.00 39.09 113 THR A O 1
ATOM 849 N N . THR A 1 128 ? 50.206 9.031 63.391 1.00 35.75 114 THR A N 1
ATOM 850 C CA . THR A 1 128 ? 49.059 8.449 62.727 1.00 35.59 114 THR A CA 1
ATOM 851 C C . THR A 1 128 ? 49.511 7.654 61.489 1.00 36.87 114 THR A C 1
ATOM 852 O O . THR A 1 128 ? 49.080 6.518 61.278 1.00 36.91 114 THR A O 1
ATOM 856 N N . PHE A 1 129 ? 50.376 8.262 60.684 1.00 36.22 115 PHE A N 1
ATOM 857 C CA . PHE A 1 129 ? 50.959 7.583 59.533 1.00 36.53 115 PHE A CA 1
ATOM 858 C C . PHE A 1 129 ? 52.478 7.721 59.521 1.00 36.89 115 PHE A C 1
ATOM 859 O O . PHE A 1 129 ? 53.036 8.593 60.187 1.00 34.62 115 PHE A O 1
ATOM 867 N N . ASN A 1 130 ? 53.140 6.855 58.761 1.00 36.50 116 ASN A N 1
ATOM 868 C CA . ASN A 1 130 ? 54.483 7.138 58.270 1.00 37.66 116 ASN A CA 1
ATOM 869 C C . ASN A 1 130 ? 54.527 7.269 56.752 1.00 39.45 116 ASN A C 1
ATOM 870 O O . ASN A 1 130 ? 53.491 7.244 56.087 1.00 39.90 116 ASN A O 1
ATOM 883 N N . PHE A 1 132 ? 55.337 5.255 54.487 1.00 38.77 118 PHE A N 1
ATOM 884 C CA . PHE A 1 132 ? 54.773 4.102 53.812 1.00 38.69 118 PHE A CA 1
ATOM 885 C C . PHE A 1 132 ? 53.259 3.996 53.961 1.00 37.58 118 PHE A C 1
ATOM 886 O O . PHE A 1 132 ? 52.554 3.827 52.980 1.00 36.35 118 PHE A O 1
ATOM 894 N N . SER A 1 133 ? 52.755 4.093 55.186 1.00 37.31 119 SER A N 1
ATOM 895 C CA . SER A 1 133 ? 51.313 3.955 55.389 1.00 38.57 119 SER A CA 1
ATOM 896 C C . SER A 1 133 ? 50.490 5.152 54.887 1.00 38.64 119 SER A C 1
ATOM 897 O O . SER A 1 133 ? 49.335 4.996 54.481 1.00 37.25 119 SER A O 1
ATOM 900 N N . VAL A 1 134 ? 51.075 6.346 54.872 1.00 37.53 120 VAL A N 1
ATOM 901 C CA . VAL A 1 134 ? 50.299 7.477 54.384 1.00 37.74 120 VAL A CA 1
ATOM 902 C C . VAL A 1 134 ? 49.994 7.283 52.892 1.00 36.99 120 VAL A C 1
ATOM 903 O O . VAL A 1 134 ? 48.955 7.699 52.407 1.00 36.23 120 VAL A O 1
ATOM 907 N N . LYS A 1 135 ? 50.921 6.658 52.167 1.00 37.72 121 LYS A N 1
ATOM 908 C CA . LYS A 1 135 ? 50.743 6.425 50.733 1.00 36.39 121 LYS A CA 1
ATOM 909 C C . LYS A 1 135 ? 49.581 5.447 50.538 1.00 34.93 121 LYS A C 1
ATOM 910 O O . LYS A 1 135 ? 48.688 5.674 49.720 1.00 35.60 121 LYS A O 1
ATOM 916 N N . VAL A 1 136 ? 49.602 4.357 51.293 1.00 33.77 122 VAL A N 1
ATOM 917 C CA . VAL A 1 136 ? 48.537 3.367 51.219 1.00 34.45 122 VAL A CA 1
ATOM 918 C C . VAL A 1 136 ? 47.207 3.994 51.607 1.00 34.67 122 VAL A C 1
ATOM 919 O O . VAL A 1 136 ? 46.203 3.777 50.940 1.00 34.21 122 VAL A O 1
ATOM 923 N N . ALA A 1 137 ? 47.219 4.791 52.677 1.00 36.03 123 ALA A N 1
ATOM 924 C CA . ALA A 1 137 ? 46.022 5.475 53.136 1.00 37.96 123 ALA A CA 1
ATOM 925 C C . ALA A 1 137 ? 45.465 6.381 52.034 1.00 38.71 123 ALA A C 1
ATOM 926 O O . ALA A 1 137 ? 44.271 6.339 51.728 1.00 39.61 123 ALA A O 1
ATOM 936 N N . ASP A 1 139 ? 45.947 6.236 48.775 1.00 39.64 125 ASP A N 1
ATOM 937 C CA . ASP A 1 139 ? 45.463 5.443 47.645 1.00 39.84 125 ASP A CA 1
ATOM 938 C C . ASP A 1 139 ? 44.081 4.875 47.970 1.00 39.24 125 ASP A C 1
ATOM 939 O O . ASP A 1 139 ? 43.199 4.899 47.124 1.00 38.81 125 ASP A O 1
ATOM 944 N N . LEU A 1 140 ? 43.884 4.379 49.193 1.00 38.38 126 LEU A N 1
ATOM 945 C CA . LEU A 1 140 ? 42.572 3.842 49.562 1.00 40.27 126 LEU A CA 1
ATOM 946 C C . LEU A 1 140 ? 41.550 4.989 49.576 1.00 39.99 126 LEU A C 1
ATOM 947 O O . LEU A 1 140 ? 40.439 4.866 49.065 1.00 39.81 126 LEU A O 1
ATOM 952 N N . TYR A 1 141 ? 41.945 6.108 50.173 1.00 40.40 127 TYR A N 1
ATOM 953 C CA . TYR A 1 141 ? 41.090 7.279 50.242 1.00 40.99 127 TYR A CA 1
ATOM 954 C C . TYR A 1 141 ? 40.625 7.584 48.838 1.00 41.26 127 TYR A C 1
ATOM 955 O O . TYR A 1 141 ? 39.433 7.754 48.609 1.00 43.01 127 TYR A O 1
ATOM 964 N N . ASP A 1 142 ? 41.559 7.635 47.887 1.00 41.72 128 ASP A N 1
ATOM 965 C CA . ASP A 1 142 ? 41.186 7.937 46.499 1.00 42.33 128 ASP A CA 1
ATOM 966 C C . ASP A 1 142 ? 40.251 6.888 45.905 1.00 42.19 128 ASP A C 1
ATOM 967 O O . ASP A 1 142 ? 39.259 7.221 45.251 1.00 43.07 128 ASP A O 1
ATOM 972 N N . LYS A 1 143 ? 40.563 5.621 46.130 1.00 43.50 129 LYS A N 1
ATOM 973 C CA . LYS A 1 143 ? 39.736 4.539 45.603 1.00 46.57 129 LYS A CA 1
ATOM 974 C C . LYS A 1 143 ? 38.292 4.687 46.042 1.00 47.33 129 LYS A C 1
ATOM 975 O O . LYS A 1 143 ? 37.384 4.625 45.221 1.00 47.81 129 LYS A O 1
ATOM 981 N N . LEU A 1 144 ? 38.089 4.890 47.342 1.00 48.17 130 LEU A N 1
ATOM 982 C CA . LEU A 1 144 ? 36.747 5.031 47.904 1.00 49.28 130 LEU A CA 1
ATOM 983 C C . LEU A 1 144 ? 36.004 6.217 47.333 1.00 51.03 130 LEU A C 1
ATOM 984 O O . LEU A 1 144 ? 34.763 6.254 47.352 1.00 51.52 130 LEU A O 1
ATOM 989 N N . ALA A 1 145 ? 36.761 7.190 46.836 1.00 51.76 131 ALA A N 1
ATOM 990 C CA . ALA A 1 145 ? 36.166 8.397 46.283 1.00 53.19 131 ALA A CA 1
ATOM 991 C C . ALA A 1 145 ? 36.191 8.450 44.769 1.00 54.50 131 ALA A C 1
ATOM 992 O O . ALA A 1 145 ? 35.759 9.441 44.181 1.00 55.69 131 ALA A O 1
ATOM 994 N N . ASN A 1 146 ? 36.689 7.396 44.129 1.00 56.05 132 ASN A N 1
ATOM 995 C CA . ASN A 1 146 ? 36.765 7.388 42.669 1.00 57.26 132 ASN A CA 1
ATOM 996 C C . ASN A 1 146 ? 37.584 8.576 42.189 1.00 57.02 132 ASN A C 1
ATOM 997 O O . ASN A 1 146 ? 37.187 9.295 41.278 1.00 57.30 132 ASN A O 1
ATOM 1002 N N . VAL A 1 147 ? 38.729 8.781 42.822 1.00 57.15 133 VAL A N 1
ATOM 1003 C CA . VAL A 1 147 ? 39.614 9.877 42.470 1.00 57.15 133 VAL A CA 1
ATOM 1004 C C . VAL A 1 147 ? 40.882 9.316 41.848 1.00 58.14 133 VAL A C 1
ATOM 1005 O O . VAL A 1 147 ? 41.638 10.045 41.213 1.00 58.71 133 VAL A O 1
ATOM 1009 N N . THR A 1 148 ? 41.084 8.014 42.036 1.00 60.13 134 THR A N 1
ATOM 1010 C CA . THR A 1 148 ? 42.251 7.276 41.549 1.00 61.56 134 THR A CA 1
ATOM 1011 C C . THR A 1 148 ? 42.829 7.692 40.191 1.00 63.23 134 THR A C 1
ATOM 1012 O O . THR A 1 148 ? 44.052 7.818 40.049 1.00 64.21 134 THR A O 1
ATOM 1016 N N . GLY A 1 149 ? 41.979 7.901 39.192 1.00 63.33 135 GLY A N 1
ATOM 1017 C CA . GLY A 1 149 ? 42.506 8.323 37.905 1.00 63.48 135 GLY A CA 1
ATOM 1018 C C . GLY A 1 149 ? 42.635 9.834 37.803 1.00 63.59 135 GLY A C 1
ATOM 1019 O O . GLY A 1 149 ? 43.558 10.349 37.179 1.00 64.89 135 GLY A O 1
ATOM 1020 N N . THR A 1 150 ? 41.693 10.539 38.422 1.00 62.91 136 THR A N 1
ATOM 1021 C CA . THR A 1 150 ? 41.624 12.004 38.436 1.00 61.48 136 THR A CA 1
ATOM 1022 C C . THR A 1 150 ? 42.959 12.736 38.547 1.00 59.37 136 THR A C 1
ATOM 1023 O O . THR A 1 150 ? 43.974 12.156 38.919 1.00 58.67 136 THR A O 1
ATOM 1027 N N . LYS A 1 151 ? 42.933 14.022 38.219 1.00 58.12 137 LYS A N 1
ATOM 1028 C CA . LYS A 1 151 ? 44.103 14.892 38.290 1.00 56.55 137 LYS A CA 1
ATOM 1029 C C . LYS A 1 151 ? 44.426 15.223 39.747 1.00 55.62 137 LYS A C 1
ATOM 1030 O O . LYS A 1 151 ? 45.483 15.787 40.063 1.00 54.48 137 LYS A O 1
ATOM 1036 N N . TYR A 1 152 ? 43.498 14.894 40.636 1.00 54.59 138 TYR A N 1
ATOM 1037 C CA . TYR A 1 152 ? 43.688 15.155 42.052 1.00 52.12 138 TYR A CA 1
ATOM 1038 C C . TYR A 1 152 ? 44.282 13.941 42.766 1.00 50.62 138 TYR A C 1
ATOM 1039 O O . TYR A 1 152 ? 44.386 13.903 43.991 1.00 47.78 138 TYR A O 1
ATOM 1048 N N . GLU A 1 153 ? 44.672 12.958 41.966 1.00 48.89 139 GLU A N 1
ATOM 1049 C CA . GLU A 1 153 ? 45.292 11.736 42.448 1.00 49.19 139 GLU A CA 1
ATOM 1050 C C . GLU A 1 153 ? 46.401 12.097 43.436 1.00 46.50 139 GLU A C 1
ATOM 1051 O O . GLU A 1 153 ? 47.181 13.010 43.206 1.00 45.43 139 GLU A O 1
ATOM 1057 N N . ASN A 1 154 ? 46.471 11.357 44.525 1.00 43.94 140 ASN A N 1
ATOM 1058 C CA . ASN A 1 154 ? 47.445 11.621 45.567 1.00 42.62 140 ASN A CA 1
ATOM 1059 C C . ASN A 1 154 ? 48.903 11.396 45.168 1.00 42.82 140 ASN A C 1
ATOM 1060 O O . ASN A 1 154 ? 49.185 10.791 44.133 1.00 42.09 140 ASN A O 1
ATOM 1065 N N . TYR A 1 155 ? 49.824 11.895 45.997 1.00 41.64 141 TYR A N 1
ATOM 1066 C CA . TYR A 1 155 ? 51.254 11.705 45.763 1.00 42.00 141 TYR A CA 1
ATOM 1067 C C . TYR A 1 155 ? 52.023 12.095 47.005 1.00 41.32 141 TYR A C 1
ATOM 1068 O O . TYR A 1 155 ? 51.454 12.693 47.910 1.00 41.92 141 TYR A O 1
ATOM 1077 N N . THR A 1 156 ? 53.307 11.753 47.038 1.00 39.46 142 THR A N 1
ATOM 1078 C CA . THR A 1 156 ? 54.157 12.057 48.167 1.00 39.36 142 THR A CA 1
ATOM 1079 C C . THR A 1 156 ? 55.268 13.059 47.835 1.00 40.49 142 THR A C 1
ATOM 1080 O O . THR A 1 156 ? 55.548 13.343 46.676 1.00 42.11 142 THR A O 1
ATOM 1084 N N . LEU A 1 157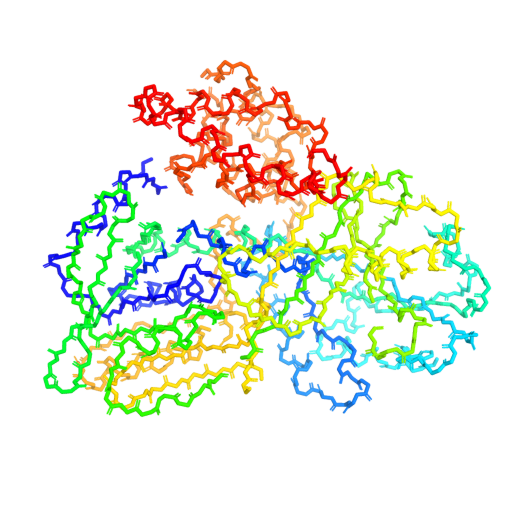 ? 55.897 13.596 48.868 1.00 39.95 143 LEU A N 1
ATOM 1085 C CA . LEU A 1 157 ? 56.952 14.567 48.692 1.00 40.48 143 LEU A CA 1
ATOM 1086 C C . LEU A 1 157 ? 58.114 14.273 49.633 1.00 40.88 143 LEU A C 1
ATOM 1087 O O . LEU A 1 157 ? 57.899 13.860 50.769 1.00 40.24 143 LEU A O 1
ATOM 1092 N N . THR A 1 158 ? 59.341 14.474 49.154 1.00 40.50 144 THR A N 1
ATOM 1093 C CA . THR A 1 158 ? 60.534 14.271 49.980 1.00 41.40 144 THR A CA 1
ATOM 1094 C C . THR A 1 158 ? 60.630 15.483 50.907 1.00 41.48 144 THR A C 1
ATOM 1095 O O . THR A 1 158 ? 59.974 16.506 50.667 1.00 39.02 144 THR A O 1
ATOM 1099 N N . PRO A 1 159 ? 61.452 15.388 51.969 1.00 42.55 145 PRO A N 1
ATOM 1100 C CA . PRO A 1 159 ? 61.586 16.528 52.887 1.00 43.79 145 PRO A CA 1
ATOM 1101 C C . PRO A 1 159 ? 61.926 17.833 52.145 1.00 46.14 145 PRO A C 1
ATOM 1102 O O . PRO A 1 159 ? 61.338 18.894 52.403 1.00 46.71 145 PRO A O 1
ATOM 1106 N N . GLU A 1 160 ? 62.856 17.744 51.200 1.00 48.17 146 GLU A N 1
ATOM 1107 C CA . GLU A 1 160 ? 63.278 18.919 50.442 1.00 49.55 146 GLU A CA 1
ATOM 1108 C C . GLU A 1 160 ? 62.121 19.563 49.687 1.00 48.90 146 GLU A C 1
ATOM 1109 O O . GLU A 1 160 ? 61.954 20.789 49.716 1.00 49.21 146 GLU A O 1
ATOM 1115 N N . GLU A 1 161 ? 61.333 18.740 48.997 1.00 48.63 147 GLU A N 1
ATOM 1116 C CA . GLU A 1 161 ? 60.193 19.245 48.223 1.00 48.78 147 GLU A CA 1
ATOM 1117 C C . GLU A 1 161 ? 59.168 19.899 49.141 1.00 46.96 147 GLU A C 1
ATOM 1118 O O . GLU A 1 161 ? 58.477 20.834 48.752 1.00 47.23 147 GLU A O 1
ATOM 1124 N N . VAL A 1 162 ? 59.060 19.384 50.358 1.00 45.10 148 VAL A N 1
ATOM 1125 C CA . VAL A 1 162 ? 58.114 19.934 51.318 1.00 43.66 148 VAL A CA 1
ATOM 1126 C C . VAL A 1 162 ? 58.633 21.294 51.768 1.00 44.10 148 VAL A C 1
ATOM 1127 O O . VAL A 1 162 ? 57.909 22.293 51.739 1.00 44.04 148 VAL A O 1
ATOM 1131 N N . LEU A 1 163 ? 59.898 21.322 52.174 1.00 42.96 149 LEU A N 1
ATOM 1132 C CA . LEU A 1 163 ? 60.510 22.557 52.615 1.00 42.38 149 LEU A CA 1
ATOM 1133 C C . LEU A 1 163 ? 60.416 23.647 51.544 1.00 42.72 149 LEU A C 1
ATOM 1134 O O . LEU A 1 163 ? 60.463 24.832 51.863 1.00 41.12 149 LEU A O 1
ATOM 1139 N N . GLU A 1 164 ? 60.240 23.243 50.283 1.00 43.85 150 GLU A N 1
ATOM 1140 C CA . GLU A 1 164 ? 60.089 24.202 49.188 1.00 45.13 150 GLU A CA 1
ATOM 1141 C C . GLU A 1 164 ? 58.776 24.936 49.358 1.00 44.34 150 GLU A C 1
ATOM 1142 O O . GLU A 1 164 ? 58.724 26.168 49.316 1.00 44.04 150 GLU A O 1
ATOM 1148 N N . ARG A 1 165 ? 57.711 24.155 49.525 1.00 41.52 151 ARG A N 1
ATOM 1149 C CA . ARG A 1 165 ? 56.368 24.701 49.690 1.00 41.14 151 ARG A CA 1
ATOM 1150 C C . ARG A 1 165 ? 56.219 25.451 51.008 1.00 40.59 151 ARG A C 1
ATOM 1151 O O . ARG A 1 165 ? 55.547 26.479 51.082 1.00 39.60 151 ARG A O 1
ATOM 1159 N N . GLU A 1 166 ? 56.855 24.931 52.047 1.00 39.27 152 GLU A N 1
ATOM 1160 C CA . GLU A 1 166 ? 56.783 25.562 53.351 1.00 40.45 152 GLU A CA 1
ATOM 1161 C C . GLU A 1 166 ? 58.150 25.564 53.980 1.00 40.65 152 GLU A C 1
ATOM 1162 O O . GLU A 1 166 ? 58.492 24.680 54.762 1.00 42.89 152 GLU A O 1
ATOM 1168 N N . PRO A 1 167 ? 58.961 26.572 53.664 1.00 40.71 153 PRO A N 1
ATOM 1169 C CA . PRO A 1 167 ? 60.302 26.588 54.268 1.00 40.75 153 PRO A CA 1
ATOM 1170 C C . PRO A 1 167 ? 60.341 26.831 55.783 1.00 39.85 153 PRO A C 1
ATOM 1171 O O . PRO A 1 167 ? 61.358 26.575 56.428 1.00 38.98 153 PRO A O 1
ATOM 1175 N N . PHE A 1 168 ? 59.226 27.289 56.354 1.00 39.41 154 PHE A N 1
ATOM 1176 C CA . PHE A 1 168 ? 59.133 27.579 57.799 1.00 39.37 154 PHE A CA 1
ATOM 1177 C C . PHE A 1 168 ? 58.679 26.393 58.654 1.00 39.00 154 PHE A C 1
ATOM 1178 O O . PHE A 1 168 ? 58.478 26.523 59.864 1.00 38.49 154 PHE A O 1
ATOM 1186 N N . LEU A 1 169 ? 58.506 25.235 58.029 1.00 40.22 155 LEU A N 1
ATOM 1187 C CA . LEU A 1 169 ? 58.083 24.041 58.755 1.00 40.75 155 LEU A CA 1
ATOM 1188 C C . LEU A 1 169 ? 59.242 23.438 59.532 1.00 40.77 155 LEU A C 1
ATOM 1189 O O . LEU A 1 169 ? 60.380 23.520 59.104 1.00 42.35 155 LEU A O 1
ATOM 1194 N N . LYS A 1 170 ? 58.952 22.830 60.671 1.00 40.60 156 LYS A N 1
ATOM 1195 C CA . LYS A 1 170 ? 59.973 22.169 61.472 1.00 41.34 156 LYS A CA 1
ATOM 1196 C C . LYS A 1 170 ? 60.765 21.222 60.545 1.00 43.86 156 LYS A C 1
ATOM 1197 O O . LYS A 1 170 ? 60.201 20.336 59.896 1.00 44.66 156 LYS A O 1
ATOM 1203 N N . LYS A 1 171 ? 62.073 21.426 60.464 1.00 45.17 157 LYS A N 1
ATOM 1204 C CA . LYS A 1 171 ? 62.912 20.604 59.592 1.00 45.20 157 LYS A CA 1
ATOM 1205 C C . LYS A 1 171 ? 63.390 19.342 60.299 1.00 44.76 157 LYS A C 1
ATOM 1206 O O . LYS A 1 171 ? 63.591 18.290 59.684 1.00 42.93 157 LYS A O 1
ATOM 1212 N N . GLU A 1 172 ? 63.565 19.453 61.606 1.00 44.77 158 GLU A N 1
ATOM 1213 C CA . GLU A 1 172 ? 64.028 18.337 62.387 1.00 44.79 158 GLU A CA 1
ATOM 1214 C C . GLU A 1 172 ? 62.985 17.223 62.311 1.00 43.94 158 GLU A C 1
ATOM 1215 O O . GLU A 1 172 ? 61.778 17.467 62.463 1.00 42.66 158 GLU A O 1
ATOM 1221 N N . GLY A 1 173 ? 63.453 16.006 62.041 1.00 42.60 159 GLY A N 1
ATOM 1222 C CA . GLY A 1 173 ? 62.558 14.864 61.953 1.00 41.52 159 GLY A CA 1
ATOM 1223 C C . GLY A 1 173 ? 61.706 14.717 60.691 1.00 41.01 159 GLY A C 1
ATOM 1224 O O . GLY A 1 173 ? 61.075 13.669 60.519 1.00 40.44 159 GLY A O 1
ATOM 1225 N N . LEU A 1 174 ? 61.685 15.736 59.817 1.00 39.45 160 LEU A N 1
ATOM 1226 C CA . LEU A 1 174 ? 60.894 15.710 58.582 1.00 38.89 160 LEU A CA 1
ATOM 1227 C C . LEU A 1 174 ? 61.230 14.511 57.687 1.00 39.97 160 LEU A C 1
ATOM 1228 O O . LEU A 1 174 ? 62.386 14.334 57.256 1.00 40.78 160 LEU A O 1
ATOM 1233 N N . LYS A 1 175 ? 60.229 13.692 57.383 1.00 39.55 161 LYS A N 1
ATOM 1234 C CA . LYS A 1 175 ? 60.485 12.517 56.551 1.00 39.70 161 LYS A CA 1
ATOM 1235 C C . LYS A 1 175 ? 59.874 12.644 55.187 1.00 38.11 161 LYS A C 1
ATOM 1236 O O . LYS A 1 175 ? 60.145 11.852 54.308 1.00 37.54 161 LYS A O 1
ATOM 1242 N N . GLY A 1 176 ? 59.062 13.674 55.016 1.00 39.43 162 GLY A N 1
ATOM 1243 C CA . GLY A 1 176 ? 58.390 13.890 53.752 1.00 38.35 162 GLY A CA 1
ATOM 1244 C C . GLY A 1 176 ? 56.934 14.240 54.025 1.00 37.40 162 GLY A C 1
ATOM 1245 O O . GLY A 1 176 ? 56.583 14.574 55.153 1.00 37.73 162 GLY A O 1
ATOM 1246 N N . ALA A 1 177 ? 56.093 14.182 52.996 1.00 36.08 163 ALA A N 1
ATOM 1247 C CA . ALA A 1 177 ? 54.676 14.485 53.151 1.00 36.76 163 ALA A CA 1
ATOM 1248 C C . ALA A 1 177 ? 53.808 13.828 52.072 1.00 37.16 163 ALA A C 1
ATOM 1249 O O . ALA A 1 177 ? 54.295 13.347 51.050 1.00 38.24 163 ALA A O 1
ATOM 1251 N N . GLY A 1 178 ? 52.508 13.811 52.321 1.00 36.96 164 GLY A N 1
ATOM 1252 C CA . GLY A 1 178 ? 51.571 13.263 51.364 1.00 34.84 164 GLY A CA 1
ATOM 1253 C C . GLY A 1 178 ? 50.684 14.403 50.924 1.00 34.61 164 GLY A C 1
ATOM 1254 O O . GLY A 1 178 ? 50.467 15.363 51.667 1.00 35.12 164 GLY A O 1
ATOM 1255 N N . VAL A 1 179 ? 50.164 14.322 49.714 1.00 33.86 165 VAL A N 1
ATOM 1256 C CA . VAL A 1 179 ? 49.286 15.373 49.236 1.00 34.95 165 VAL A CA 1
ATOM 1257 C C . VAL A 1 179 ? 48.079 14.699 48.620 1.00 34.35 165 VAL A C 1
ATOM 1258 O O . VAL A 1 179 ? 48.184 14.032 47.602 1.00 34.86 165 VAL A O 1
ATOM 1262 N N . TYR A 1 180 ? 46.927 14.859 49.258 1.00 35.35 166 TYR A N 1
ATOM 1263 C CA . TYR A 1 180 ? 45.708 14.241 48.740 1.00 35.19 166 TYR A CA 1
ATOM 1264 C C . TYR A 1 180 ? 44.629 15.278 48.650 1.00 36.05 166 TYR A C 1
ATOM 1265 O O . TYR A 1 180 ? 44.781 16.383 49.154 1.00 36.71 166 TYR A O 1
ATOM 1274 N N . LEU A 1 181 ? 43.538 14.916 47.997 1.00 36.55 167 LEU A N 1
ATOM 1275 C CA . LEU A 1 181 ? 42.444 15.830 47.794 1.00 36.96 167 LEU A CA 1
ATOM 1276 C C . LEU A 1 181 ? 41.424 15.888 48.923 1.00 38.16 167 LEU A C 1
ATOM 1277 O O . LEU A 1 181 ? 41.062 14.862 49.503 1.00 38.71 167 LEU A O 1
ATOM 1282 N N . ASP A 1 182 ? 40.992 17.116 49.205 1.00 38.96 168 ASP A N 1
ATOM 1283 C CA . ASP A 1 182 ? 39.910 17.439 50.130 1.00 39.65 168 ASP A CA 1
ATOM 1284 C C . ASP A 1 182 ? 39.442 18.851 49.762 1.00 40.17 168 ASP A C 1
ATOM 1285 O O . ASP A 1 182 ? 40.106 19.538 48.979 1.00 40.78 168 ASP A O 1
ATOM 1290 N N . PHE A 1 183 ? 38.313 19.270 50.323 1.00 39.05 169 PHE A N 1
ATOM 1291 C CA . PHE A 1 183 ? 37.670 20.514 49.916 1.00 37.51 169 PHE A CA 1
ATOM 1292 C C . PHE A 1 183 ? 37.638 21.520 51.062 1.00 36.56 169 PHE A C 1
ATOM 1293 O O . PHE A 1 183 ? 37.199 21.202 52.167 1.00 36.12 169 PHE A O 1
ATOM 1301 N N . ARG A 1 184 ? 38.106 22.734 50.791 1.00 35.54 170 ARG A N 1
ATOM 1302 C CA . ARG A 1 184 ? 37.710 23.899 51.572 1.00 34.69 170 ARG A CA 1
ATOM 1303 C C . ARG A 1 184 ? 36.251 24.263 51.320 1.00 33.54 170 ARG A C 1
ATOM 1304 O O . ARG A 1 184 ? 35.728 24.051 50.226 1.00 30.91 170 ARG A O 1
ATOM 1312 N N . ASN A 1 185 ? 35.599 24.811 52.340 1.00 33.09 171 ASN A N 1
ATOM 1313 C CA . ASN A 1 185 ? 34.152 24.989 52.317 1.00 36.57 171 ASN A CA 1
ATOM 1314 C C . ASN A 1 185 ? 33.691 26.086 53.271 1.00 37.50 171 ASN A C 1
ATOM 1315 O O . ASN A 1 185 ? 34.064 26.100 54.444 1.00 41.38 171 ASN A O 1
ATOM 1320 N N . ASN A 1 186 ? 32.878 27.005 52.759 1.00 36.28 172 ASN A N 1
ATOM 1321 C CA . ASN A 1 186 ? 32.310 28.080 53.585 1.00 37.42 172 ASN A CA 1
ATOM 1322 C C . ASN A 1 186 ? 30.961 27.530 54.100 1.00 35.70 172 ASN A C 1
ATOM 1323 O O . ASN A 1 186 ? 29.940 27.626 53.414 1.00 34.46 172 ASN A O 1
ATOM 1328 N N . ASP A 1 187 ? 30.982 26.950 55.301 1.00 34.41 173 ASP A N 1
ATOM 1329 C CA . ASP A 1 187 ? 29.783 26.342 55.888 1.00 34.28 173 ASP A CA 1
ATOM 1330 C C . ASP A 1 187 ? 28.535 27.226 56.032 1.00 32.50 173 ASP A C 1
ATOM 1331 O O . ASP A 1 187 ? 27.427 26.782 55.739 1.00 32.98 173 ASP A O 1
ATOM 1336 N N . ALA A 1 188 ? 28.711 28.458 56.498 1.00 32.43 174 ALA A N 1
ATOM 1337 C CA . ALA A 1 188 ? 27.585 29.385 56.643 1.00 34.77 174 ALA A CA 1
ATOM 1338 C C . ALA A 1 188 ? 26.884 29.592 55.282 1.00 33.99 174 ALA A C 1
ATOM 1339 O O . ALA A 1 188 ? 25.661 29.621 55.201 1.00 34.31 174 ALA A O 1
ATOM 1341 N N . ARG A 1 189 ? 27.671 29.721 54.219 1.00 35.28 175 ARG A N 1
ATOM 1342 C CA . ARG A 1 189 ? 27.126 29.923 52.876 1.00 35.67 175 ARG A CA 1
ATOM 1343 C C . ARG A 1 189 ? 26.384 28.687 52.386 1.00 36.41 175 ARG A C 1
ATOM 1344 O O . ARG A 1 189 ? 25.295 28.801 51.783 1.00 35.00 175 ARG A O 1
ATOM 1352 N N . LEU A 1 190 ? 26.963 27.512 52.649 1.00 34.37 176 LEU A N 1
ATOM 1353 C CA . LEU A 1 190 ? 26.329 26.259 52.257 1.00 34.57 176 LEU A CA 1
ATOM 1354 C C . LEU A 1 190 ? 24.930 26.191 52.879 1.00 34.87 176 LEU A C 1
ATOM 1355 O O . LEU A 1 190 ? 23.960 25.760 52.234 1.00 35.95 176 LEU A O 1
ATOM 1360 N N . VAL A 1 191 ? 24.820 26.630 54.133 1.00 35.23 177 VAL A N 1
ATOM 1361 C CA . VAL A 1 191 ? 23.531 26.609 54.805 1.00 34.79 177 VAL A CA 1
ATOM 1362 C C . VAL A 1 191 ? 22.586 27.632 54.180 1.00 35.30 177 VAL A C 1
ATOM 1363 O O . VAL A 1 191 ? 21.463 27.288 53.802 1.00 32.17 177 VAL A O 1
ATOM 1367 N N . ILE A 1 192 ? 23.043 28.883 54.056 1.00 35.45 178 ILE A N 1
ATOM 1368 C CA . ILE A 1 192 ? 22.181 29.936 53.505 1.00 36.00 178 ILE A CA 1
ATOM 1369 C C . ILE A 1 192 ? 21.688 29.641 52.093 1.00 37.59 178 ILE A C 1
ATOM 1370 O O . ILE A 1 192 ? 20.531 29.917 51.771 1.00 39.91 178 ILE A O 1
ATOM 1375 N N . ASP A 1 193 ? 22.563 29.085 51.261 1.00 37.53 179 ASP A N 1
ATOM 1376 C CA . ASP A 1 193 ? 22.234 28.825 49.865 1.00 39.82 179 ASP A CA 1
ATOM 1377 C C . ASP A 1 193 ? 21.444 27.529 49.716 1.00 39.60 179 ASP A C 1
ATOM 1378 O O . ASP A 1 193 ? 20.926 27.226 48.641 1.00 39.96 179 ASP A O 1
ATOM 1383 N N . ASN A 1 194 ? 21.355 26.769 50.802 1.00 39.82 180 ASN A N 1
ATOM 1384 C CA . ASN A 1 194 ? 20.329 25.742 50.936 1.00 38.61 180 ASN A CA 1
ATOM 1385 C C . ASN A 1 194 ? 18.983 26.322 51.359 1.00 39.29 180 ASN A C 1
ATOM 1386 O O . ASN A 1 194 ? 17.954 26.038 50.747 1.00 37.52 180 ASN A O 1
ATOM 1391 N N . ILE A 1 195 ? 19.000 27.137 52.409 1.00 37.87 181 ILE A N 1
ATOM 1392 C CA . ILE A 1 195 ? 17.800 27.832 52.858 1.00 39.22 181 ILE A CA 1
ATOM 1393 C C . ILE A 1 195 ? 17.120 28.562 51.704 1.00 39.89 181 ILE A C 1
ATOM 1394 O O . ILE A 1 195 ? 15.910 28.446 51.511 1.00 38.63 181 ILE A O 1
ATOM 1399 N N . LYS A 1 196 ? 17.907 29.313 50.941 1.00 39.99 182 LYS A N 1
ATOM 1400 C CA . LYS A 1 196 ? 17.377 30.095 49.831 1.00 40.37 182 LYS A CA 1
ATOM 1401 C C . LYS A 1 196 ? 16.699 29.235 48.766 1.00 40.51 182 LYS A C 1
ATOM 1402 O O . LYS A 1 196 ? 15.752 29.671 48.123 1.00 41.07 182 LYS A O 1
ATOM 1408 N N . LYS A 1 197 ? 17.166 28.011 48.576 1.00 42.54 183 LYS A N 1
ATOM 1409 C CA . LYS A 1 197 ? 16.538 27.143 47.589 1.00 43.23 183 LYS A CA 1
ATOM 1410 C C . LYS A 1 197 ? 15.148 26.749 48.075 1.00 43.22 183 LYS A C 1
ATOM 1411 O O . LYS A 1 197 ? 14.156 26.919 47.369 1.00 43.64 183 LYS A O 1
ATOM 1417 N N . ALA A 1 198 ? 15.095 26.219 49.294 1.00 42.12 184 ALA A N 1
ATOM 1418 C CA . ALA A 1 198 ? 13.853 25.768 49.891 1.00 41.16 184 ALA A CA 1
ATOM 1419 C C . ALA A 1 198 ? 12.832 26.899 49.859 1.00 40.60 184 ALA A C 1
ATOM 1420 O O . ALA A 1 198 ? 11.640 26.670 49.653 1.00 37.63 184 ALA A O 1
ATOM 1422 N N . ALA A 1 199 ? 13.306 28.121 50.068 1.00 41.53 185 ALA A N 1
ATOM 1423 C CA . ALA A 1 199 ? 12.422 29.281 50.035 1.00 42.27 185 ALA A CA 1
ATOM 1424 C C . ALA A 1 199 ? 11.871 29.414 48.623 1.00 43.31 185 ALA A C 1
ATOM 1425 O O . ALA A 1 199 ? 10.652 29.550 48.413 1.00 43.20 185 ALA A O 1
ATOM 1427 N N . GLU A 1 200 ? 12.785 29.363 47.659 1.00 43.23 186 GLU A N 1
ATOM 1428 C CA . GLU A 1 200 ? 12.430 29.476 46.259 1.00 44.81 186 GLU A CA 1
ATOM 1429 C C . GLU A 1 200 ? 11.430 28.393 45.861 1.00 45.30 186 GLU A C 1
ATOM 1430 O O . GLU A 1 200 ? 10.699 28.551 44.875 1.00 45.26 186 GLU A O 1
ATOM 1436 N N . ASP A 1 201 ? 11.400 27.304 46.622 1.00 44.78 187 ASP A N 1
ATOM 1437 C CA . ASP A 1 201 ? 10.510 26.187 46.327 1.00 44.93 187 ASP A CA 1
ATOM 1438 C C . ASP A 1 201 ? 9.294 26.194 47.247 1.00 45.72 187 ASP A C 1
ATOM 1439 O O . ASP A 1 201 ? 8.502 25.252 47.251 1.00 46.81 187 ASP A O 1
ATOM 1444 N N . GLY A 1 202 ? 9.151 27.263 48.024 1.00 45.55 188 GLY A N 1
ATOM 1445 C CA . GLY A 1 202 ? 7.855 27.664 48.539 1.00 44.77 188 GLY A CA 1
ATOM 1446 C C . GLY A 1 202 ? 7.708 27.385 50.021 1.00 44.83 188 GLY A C 1
ATOM 1447 O O . GLY A 1 202 ? 6.648 27.614 50.604 1.00 43.86 188 GLY A O 1
ATOM 1448 N N . ALA A 1 203 ? 8.778 26.887 50.634 1.00 45.51 189 ALA A N 1
ATOM 1449 C CA . ALA A 1 203 ? 8.785 26.621 52.067 1.00 45.16 189 ALA A CA 1
ATOM 1450 C C . ALA A 1 203 ? 8.728 27.917 52.869 1.00 44.09 189 ALA A C 1
ATOM 1451 O O . ALA A 1 203 ? 9.223 28.954 52.427 1.00 43.11 189 ALA A O 1
ATOM 1453 N N . TYR A 1 204 ? 8.120 27.851 54.049 1.00 44.19 190 TYR A N 1
ATOM 1454 C CA . TYR A 1 204 ? 8.179 28.951 55.004 1.00 45.53 190 TYR A CA 1
ATOM 1455 C C . TYR A 1 204 ? 9.376 28.807 55.938 1.00 44.65 190 TYR A C 1
ATOM 1456 O O . TYR A 1 204 ? 9.479 27.835 56.687 1.00 44.52 190 TYR A O 1
ATOM 1465 N N . LEU A 1 205 ? 10.280 29.780 55.888 1.00 43.92 191 LEU A N 1
ATOM 1466 C CA . LEU A 1 205 ? 11.499 29.738 56.692 1.00 43.08 191 LEU A CA 1
ATOM 1467 C C . LEU A 1 205 ? 11.638 30.971 57.585 1.00 42.58 191 LEU A C 1
ATOM 1468 O O . LEU A 1 205 ? 11.814 32.090 57.090 1.00 43.60 191 LEU A O 1
ATOM 1473 N N . VAL A 1 206 ? 11.557 30.768 58.901 1.00 39.40 192 VAL A N 1
ATOM 1474 C CA . VAL A 1 206 ? 11.634 31.882 59.838 1.00 36.66 192 VAL A CA 1
ATOM 1475 C C . VAL A 1 206 ? 12.817 31.826 60.802 1.00 35.99 192 VAL A C 1
ATOM 1476 O O . VAL A 1 206 ? 12.942 30.874 61.584 1.00 33.69 192 VAL A O 1
ATOM 1480 N N . SER A 1 207 ? 13.680 32.843 60.749 1.00 35.49 193 SER A N 1
ATOM 1481 C CA . SER A 1 207 ? 14.815 32.895 61.662 1.00 35.41 193 SER A CA 1
ATOM 1482 C C . SER A 1 207 ? 14.293 33.659 62.872 1.00 37.03 193 SER A C 1
ATOM 1483 O O . SER A 1 207 ? 13.163 34.135 62.856 1.00 36.63 193 SER A O 1
ATOM 1486 N N . LYS A 1 208 ? 15.107 33.738 63.919 1.00 35.81 194 LYS A N 1
ATOM 1487 C CA . LYS A 1 208 ? 14.736 34.423 65.129 1.00 36.20 194 LYS A CA 1
ATOM 1488 C C . LYS A 1 208 ? 13.376 33.991 65.673 1.00 35.46 194 LYS A C 1
ATOM 1489 O O . LYS A 1 208 ? 12.557 34.812 66.122 1.00 35.23 194 LYS A O 1
ATOM 1503 N N . LYS A 1 210 ? 12.003 30.742 68.181 1.00 34.73 196 LYS A N 1
ATOM 1504 C CA . LYS A 1 210 ? 12.337 29.578 68.998 1.00 34.56 196 LYS A CA 1
ATOM 1505 C C . LYS A 1 210 ? 11.156 28.659 69.351 1.00 34.73 196 LYS A C 1
ATOM 1506 O O . LYS A 1 210 ? 10.082 29.119 69.741 1.00 33.31 196 LYS A O 1
ATOM 1512 N N . ALA A 1 211 ? 11.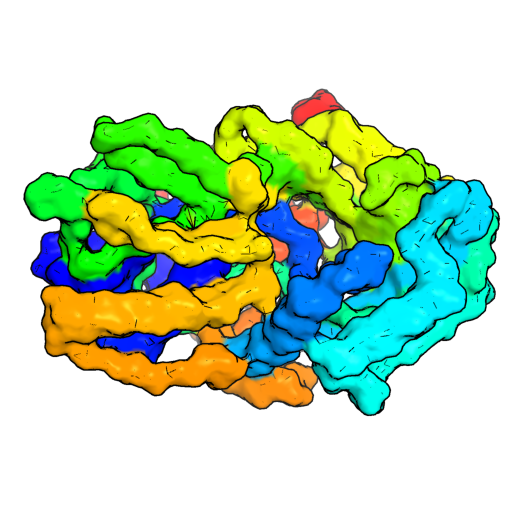356 27.356 69.191 1.00 34.87 197 ALA A N 1
ATOM 1513 C CA . ALA A 1 211 ? 10.326 26.390 69.564 1.00 35.71 197 ALA A CA 1
ATOM 1514 C C . ALA A 1 211 ? 10.410 26.348 71.091 1.00 35.25 197 ALA A C 1
ATOM 1515 O O . ALA A 1 211 ? 11.494 26.123 71.632 1.00 35.95 197 ALA A O 1
ATOM 1517 N N . VAL A 1 212 ? 9.298 26.582 71.792 1.00 34.08 198 VAL A N 1
ATOM 1518 C CA . VAL A 1 212 ? 9.330 26.600 73.266 1.00 32.24 198 VAL A CA 1
ATOM 1519 C C . VAL A 1 212 ? 8.333 25.649 73.970 1.00 31.42 198 VAL A C 1
ATOM 1520 O O . VAL A 1 212 ? 8.230 25.634 75.188 1.00 32.58 198 VAL A O 1
ATOM 1524 N N . GLY A 1 213 ? 7.612 24.866 73.174 1.00 31.87 199 GLY A N 1
ATOM 1525 C CA . GLY A 1 213 ? 6.706 23.865 73.707 1.00 33.57 199 GLY A CA 1
ATOM 1526 C C . GLY A 1 213 ? 5.871 23.206 72.627 1.00 33.99 199 GLY A C 1
ATOM 1527 O O . GLY A 1 213 ? 5.764 23.717 71.512 1.00 35.19 199 GLY A O 1
ATOM 1528 N N . PHE A 1 214 ? 5.276 22.065 72.960 1.00 33.87 200 PHE A N 1
ATOM 1529 C CA . PHE A 1 214 ? 4.619 21.225 71.965 1.00 33.89 200 PHE A CA 1
ATOM 1530 C C . PHE A 1 214 ? 3.101 21.343 72.060 1.00 35.93 200 PHE A C 1
ATOM 1531 O O . PHE A 1 214 ? 2.551 21.552 73.141 1.00 37.01 200 PHE A O 1
ATOM 1539 N N . LEU A 1 215 ? 2.430 21.208 70.921 1.00 37.27 20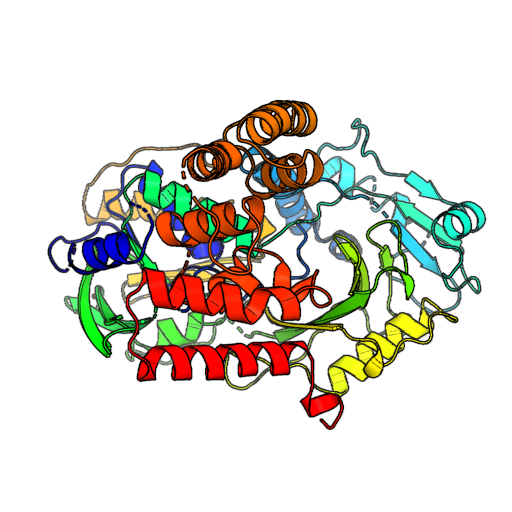1 LEU A N 1
ATOM 1540 C CA . LEU A 1 215 ? 0.980 21.065 70.898 1.00 37.28 201 LEU A CA 1
ATOM 1541 C C . LEU A 1 215 ? 0.573 19.607 70.714 1.00 38.89 201 LEU A C 1
ATOM 1542 O O . LEU A 1 215 ? 1.105 18.907 69.853 1.00 39.98 201 LEU A O 1
ATOM 1547 N N . TYR A 1 216 ? -0.374 19.155 71.530 1.00 39.45 202 TYR A N 1
ATOM 1548 C CA . TYR A 1 216 ? -0.606 17.728 71.718 1.00 41.12 202 TYR A CA 1
ATOM 1549 C C . TYR A 1 216 ? -2.010 17.333 71.272 1.00 42.76 202 TYR A C 1
ATOM 1550 O O . TYR A 1 216 ? -2.970 18.073 71.484 1.00 41.90 202 TYR A O 1
ATOM 1559 N N . GLU A 1 217 ? -2.121 16.162 70.652 1.00 45.99 203 GLU A N 1
ATOM 1560 C CA . GLU A 1 217 ? -3.412 15.510 70.473 1.00 48.00 203 GLU A CA 1
ATOM 1561 C C . GLU A 1 217 ? -3.391 14.085 71.017 1.00 47.14 203 GLU A C 1
ATOM 1562 O O . GLU A 1 217 ? -2.830 13.182 70.396 1.00 49.89 203 GLU A O 1
ATOM 1568 N N . GLY A 1 218 ? -4.004 13.892 72.180 1.00 45.40 204 GLY A N 1
ATOM 1569 C CA . GLY A 1 218 ? -3.650 12.790 73.055 1.00 43.98 204 GLY A CA 1
ATOM 1570 C C . GLY A 1 218 ? -2.251 12.926 73.623 1.00 44.19 204 GLY A C 1
ATOM 1571 O O . GLY A 1 218 ? -1.903 13.955 74.202 1.00 43.84 204 GLY A O 1
ATOM 1572 N N . ASP A 1 219 ? -1.445 11.883 73.454 1.00 42.35 205 ASP A N 1
ATOM 1573 C CA . ASP A 1 219 ? -0.019 11.961 73.747 1.00 41.42 205 ASP A CA 1
ATOM 1574 C C . ASP A 1 219 ? 0.823 12.263 72.502 1.00 40.95 205 ASP A C 1
ATOM 1575 O O . ASP A 1 219 ? 2.058 12.198 72.550 1.00 41.66 205 ASP A O 1
ATOM 1580 N N . GLN A 1 220 ? 0.165 12.615 71.398 1.00 40.24 206 GLN A N 1
ATOM 1581 C CA . GLN A 1 220 ? 0.883 12.902 70.151 1.00 39.27 206 GLN A CA 1
ATOM 1582 C C . GLN A 1 220 ? 1.070 14.376 69.785 1.00 39.09 206 GLN A C 1
ATOM 1583 O O . GLN A 1 220 ? 0.125 15.181 69.812 1.00 38.82 206 GLN A O 1
ATOM 1589 N N . ILE A 1 221 ? 2.318 14.718 69.458 1.00 38.27 207 ILE A N 1
ATOM 1590 C CA . ILE A 1 221 ? 2.689 16.075 69.065 1.00 37.91 207 ILE A CA 1
ATOM 1591 C C . ILE A 1 221 ? 2.050 16.399 67.706 1.00 37.86 207 ILE A C 1
ATOM 1592 O O . ILE A 1 221 ? 2.130 15.605 66.773 1.00 39.43 207 ILE A O 1
ATOM 1597 N N . VAL A 1 222 ? 1.405 17.552 67.586 1.00 36.89 208 VAL A N 1
ATOM 1598 C CA . VAL A 1 222 ? 0.766 17.916 66.317 1.00 36.30 208 VAL A CA 1
ATOM 1599 C C . VAL A 1 222 ? 1.041 19.378 65.999 1.00 35.22 208 VAL A C 1
ATOM 1600 O O . VAL A 1 222 ? 0.335 19.994 65.217 1.00 33.58 208 VAL A O 1
ATOM 1604 N N . GLY A 1 223 ? 2.086 19.913 66.622 1.00 35.91 209 GLY A N 1
ATOM 1605 C CA . GLY A 1 223 ? 2.464 21.301 66.419 1.00 36.62 209 GLY A CA 1
ATOM 1606 C C . GLY A 1 223 ? 3.419 21.788 67.502 1.00 37.58 209 GLY A C 1
ATOM 1607 O O . GLY A 1 223 ? 3.832 21.014 68.370 1.00 36.26 209 GLY A O 1
ATOM 1608 N N . VAL A 1 224 ? 3.767 23.070 67.448 1.00 38.37 210 VAL A N 1
ATOM 1609 C CA . VAL A 1 224 ? 4.681 23.657 68.420 1.00 38.46 210 VAL A CA 1
ATOM 1610 C C . VAL A 1 224 ? 4.249 25.070 68.799 1.00 38.86 210 VAL A C 1
ATOM 1611 O O . VAL A 1 224 ? 3.736 25.817 67.966 1.00 40.34 210 VAL A O 1
ATOM 1615 N N . LYS A 1 225 ? 4.459 25.429 70.062 1.00 38.85 211 LYS A N 1
ATOM 1616 C CA . LYS A 1 225 ? 4.436 26.827 70.474 1.00 39.37 211 LYS A CA 1
ATOM 1617 C C . LYS A 1 225 ? 5.784 27.496 70.230 1.00 39.60 211 LYS A C 1
ATOM 1618 O O . LYS A 1 225 ? 6.790 27.127 70.835 1.00 38.85 211 LYS A O 1
ATOM 1624 N N . ALA A 1 226 ? 5.796 28.482 69.339 1.00 38.79 212 ALA A N 1
ATOM 1625 C CA . ALA A 1 226 ? 7.032 29.160 68.963 1.00 38.50 212 ALA A CA 1
ATOM 1626 C C . ALA A 1 226 ? 7.001 30.629 69.371 1.00 39.91 212 ALA A C 1
ATOM 1627 O O . ALA A 1 226 ? 5.984 31.306 69.215 1.00 39.27 212 ALA A O 1
ATOM 1629 N N . ARG A 1 227 ? 8.121 31.116 69.894 1.00 40.58 213 ARG A N 1
ATOM 1630 C CA . ARG A 1 227 ? 8.240 32.516 70.283 1.00 43.28 213 ARG A CA 1
ATOM 1631 C C . ARG A 1 227 ? 8.959 33.328 69.211 1.00 43.30 213 ARG A C 1
ATOM 1632 O O . ARG A 1 227 ? 10.151 33.137 68.970 1.00 43.27 213 ARG A O 1
ATOM 1640 N N . ASP A 1 228 ? 8.227 34.234 68.572 1.00 42.09 214 ASP A N 1
ATOM 1641 C CA . ASP A 1 228 ? 8.838 35.255 67.729 1.00 42.97 214 ASP A CA 1
ATOM 1642 C C . ASP A 1 228 ? 9.838 36.095 68.516 1.00 44.07 214 ASP A C 1
ATOM 1643 O O . ASP A 1 228 ? 9.453 36.930 69.334 1.00 43.75 214 ASP A O 1
ATOM 1648 N N . LEU A 1 229 ? 11.123 35.868 68.263 1.00 44.88 215 LEU A N 1
ATOM 1649 C CA . LEU A 1 229 ? 12.178 36.404 69.114 1.00 46.94 215 LEU A CA 1
ATOM 1650 C C . LEU A 1 229 ? 12.404 37.888 68.843 1.00 47.25 215 LEU A C 1
ATOM 1651 O O . LEU A 1 229 ? 13.186 38.542 69.533 1.00 46.59 215 LEU A O 1
ATOM 1656 N N . LEU A 1 230 ? 11.715 38.412 67.835 1.00 48.85 216 LEU A N 1
ATOM 1657 C CA . LEU A 1 230 ? 11.782 39.831 67.519 1.00 51.22 216 LEU A CA 1
ATOM 1658 C C . LEU A 1 230 ? 10.679 40.610 68.249 1.00 52.63 216 LEU A C 1
ATOM 1659 O O . LEU A 1 230 ? 10.899 41.762 68.666 1.00 52.07 216 LEU A O 1
ATOM 1664 N N . THR A 1 231 ? 9.512 39.982 68.426 1.00 52.86 217 THR A N 1
ATOM 1665 C CA . THR A 1 231 ? 8.386 40.652 69.097 1.00 54.05 217 THR A CA 1
ATOM 1666 C C . THR A 1 231 ? 8.123 40.069 70.470 1.00 55.73 217 THR A C 1
ATOM 1667 O O . THR A 1 231 ? 7.509 40.694 71.335 1.00 55.12 217 THR A O 1
ATOM 1671 N N . ASP A 1 232 ? 8.610 38.853 70.656 1.00 57.60 218 ASP A N 1
ATOM 1672 C CA . ASP A 1 232 ? 8.433 38.131 71.896 1.00 58.63 218 ASP A CA 1
ATOM 1673 C C . ASP A 1 232 ? 7.011 37.621 72.045 1.00 57.79 218 ASP A C 1
ATOM 1674 O O . ASP A 1 232 ? 6.590 37.240 73.132 1.00 56.72 218 ASP A O 1
ATOM 1679 N N . GLU A 1 233 ? 6.280 37.632 70.935 1.00 57.35 219 GLU A N 1
ATOM 1680 C CA . GLU A 1 233 ? 4.922 37.124 70.886 1.00 56.92 219 GLU A CA 1
ATOM 1681 C C . GLU A 1 233 ? 5.078 35.629 70.593 1.00 55.77 219 GLU A C 1
ATOM 1682 O O . GLU A 1 233 ? 5.985 35.222 69.864 1.00 54.03 219 GLU A O 1
ATOM 1688 N N . VAL A 1 234 ? 4.203 34.809 71.157 1.00 54.31 220 VAL A N 1
ATOM 1689 C CA . VAL A 1 234 ? 4.287 33.382 70.918 1.00 53.15 220 VAL A CA 1
ATOM 1690 C C . VAL A 1 234 ? 3.060 32.938 70.128 1.00 51.65 220 VAL A C 1
ATOM 1691 O O . VAL A 1 234 ? 1.940 33.344 70.425 1.00 52.46 220 VAL A O 1
ATOM 1695 N N . ILE A 1 235 ? 3.295 32.112 69.113 1.00 49.68 221 ILE A N 1
ATOM 1696 C CA . ILE A 1 235 ? 2.253 31.613 68.223 1.00 47.43 221 ILE A CA 1
ATOM 1697 C C . ILE A 1 235 ? 2.143 30.085 68.231 1.00 46.51 221 ILE A C 1
ATOM 1698 O O . ILE A 1 235 ? 3.024 29.386 68.736 1.00 44.98 221 ILE A O 1
ATOM 1703 N N . GLU A 1 236 ? 1.064 29.571 67.652 1.00 45.17 222 GLU A N 1
ATOM 1704 C CA . GLU A 1 236 ? 0.890 28.133 67.557 1.00 45.48 222 GLU A CA 1
ATOM 1705 C C . GLU A 1 236 ? 1.045 27.780 66.092 1.00 44.43 222 GLU A C 1
ATOM 1706 O O . GLU A 1 236 ? 0.555 28.503 65.228 1.00 43.36 222 GLU A O 1
ATOM 1712 N N . ILE A 1 237 ? 1.752 26.690 65.815 1.00 42.66 223 ILE A N 1
ATOM 1713 C CA . ILE A 1 237 ? 1.978 26.237 64.445 1.00 41.91 223 ILE A CA 1
ATOM 1714 C C . ILE A 1 237 ? 1.543 24.774 64.397 1.00 42.63 223 ILE A C 1
ATOM 1715 O O . ILE A 1 237 ? 2.110 23.948 65.105 1.00 43.14 223 ILE A O 1
ATOM 1720 N N . LYS A 1 238 ? 0.541 24.440 63.585 1.00 43.50 224 LYS A N 1
ATOM 1721 C CA . LYS A 1 238 ? 0.085 23.050 63.506 1.00 43.19 224 LYS A CA 1
ATOM 1722 C C . LYS A 1 238 ? 0.871 22.382 62.409 1.00 42.03 224 LYS A C 1
ATOM 1723 O O . LYS A 1 238 ? 1.233 23.009 61.426 1.00 42.74 224 LYS A O 1
ATOM 1729 N N . ALA A 1 239 ? 1.133 21.099 62.566 1.00 40.84 225 ALA A N 1
ATOM 1730 C CA . ALA A 1 239 ? 1.889 20.395 61.558 1.00 40.15 225 ALA A CA 1
ATOM 1731 C C . ALA A 1 239 ? 1.601 18.925 61.720 1.00 39.98 225 ALA A C 1
ATOM 1732 O O . ALA A 1 239 ? 1.385 18.465 62.838 1.00 38.68 225 ALA A O 1
ATOM 1734 N N . LYS A 1 240 ? 1.594 18.201 60.602 1.00 39.74 226 LYS A N 1
ATOM 1735 C CA . LYS A 1 240 ? 1.359 16.761 60.624 1.00 40.65 226 LYS A CA 1
ATOM 1736 C C . LYS A 1 240 ? 2.583 16.021 61.185 1.00 40.83 226 LYS A C 1
ATOM 1737 O O . LYS A 1 240 ? 2.461 14.994 61.881 1.00 41.79 226 LYS A O 1
ATOM 1743 N N . LEU A 1 241 ? 3.761 16.559 60.886 1.00 39.32 227 LEU A N 1
ATOM 1744 C CA . LEU A 1 241 ? 5.015 15.985 61.335 1.00 38.69 227 LEU A CA 1
ATOM 1745 C C . LEU A 1 241 ? 5.965 17.087 61.811 1.00 37.58 227 LEU A C 1
ATOM 1746 O O . LEU A 1 241 ? 6.092 18.140 61.182 1.00 36.57 227 LEU A O 1
ATOM 1751 N N . VAL A 1 242 ? 6.606 16.845 62.944 1.00 36.83 228 VAL A N 1
ATOM 1752 C CA . VAL A 1 242 ? 7.560 17.790 63.501 1.00 36.02 228 VAL A CA 1
ATOM 1753 C C . VAL A 1 242 ? 8.881 17.041 63.574 1.00 35.68 228 VAL A C 1
ATOM 1754 O O . VAL A 1 242 ? 8.934 15.921 64.087 1.00 34.75 228 VAL A O 1
ATOM 1758 N N . ILE A 1 243 ? 9.943 17.639 63.043 1.00 36.29 229 ILE A N 1
ATOM 1759 C CA . ILE A 1 243 ? 11.246 16.970 63.066 1.00 35.85 229 ILE A CA 1
ATOM 1760 C C . ILE A 1 243 ? 12.272 17.870 63.730 1.00 36.85 229 ILE A C 1
ATOM 1761 O O . ILE A 1 243 ? 12.407 19.041 63.391 1.00 36.89 229 ILE A O 1
ATOM 1766 N N . ASN A 1 244 ? 12.985 17.296 64.691 1.00 37.61 230 ASN A N 1
ATOM 1767 C CA . ASN A 1 244 ? 13.982 18.003 65.462 1.00 37.17 230 ASN A CA 1
ATOM 1768 C C . ASN A 1 244 ? 15.375 17.924 64.806 1.00 36.05 230 ASN A C 1
ATOM 1769 O O . ASN A 1 244 ? 15.976 16.848 64.727 1.00 36.96 230 ASN A O 1
ATOM 1774 N N . THR A 1 245 ? 15.861 19.057 64.304 1.00 33.02 231 THR A N 1
ATOM 1775 C CA . THR A 1 245 ? 17.188 19.114 63.691 1.00 31.42 231 THR A CA 1
ATOM 1776 C C . THR A 1 245 ? 17.941 20.264 64.341 1.00 29.66 231 THR A C 1
ATOM 1777 O O . THR A 1 245 ? 18.462 21.155 63.672 1.00 30.42 231 THR A O 1
ATOM 1781 N N . SER A 1 246 ? 17.996 20.242 65.667 1.00 28.68 232 SER A N 1
ATOM 1782 C CA . SER A 1 246 ? 18.631 21.329 66.398 1.00 28.94 232 SER A CA 1
ATOM 1783 C C . SER A 1 246 ? 20.098 21.103 66.792 1.00 30.04 232 SER A C 1
ATOM 1784 O O . SER A 1 246 ? 20.582 21.727 67.729 1.00 28.73 232 SER A O 1
ATOM 1787 N N . GLY A 1 247 ? 20.789 20.229 66.062 1.00 31.86 233 GLY A N 1
ATOM 1788 C CA . GLY A 1 247 ? 22.192 19.949 66.342 1.00 34.85 233 GLY A CA 1
ATOM 1789 C C . GLY A 1 247 ? 22.499 19.577 67.781 1.00 35.37 233 GLY A C 1
ATOM 1790 O O . GLY A 1 247 ? 21.910 18.634 68.323 1.00 36.28 233 GLY A O 1
ATOM 1791 N N . PRO A 1 248 ? 23.418 20.298 68.439 1.00 35.41 234 PRO A N 1
ATOM 1792 C CA . PRO A 1 248 ? 23.744 19.972 69.831 1.00 34.80 234 PRO A CA 1
ATOM 1793 C C . PRO A 1 248 ? 22.597 20.279 70.790 1.00 35.09 234 PRO A C 1
ATOM 1794 O O . PRO A 1 248 ? 22.634 19.899 71.948 1.00 35.81 234 PRO A O 1
ATOM 1798 N N . TRP A 1 249 ? 21.568 20.958 70.292 1.00 35.58 235 TRP A N 1
ATOM 1799 C CA . TRP A 1 249 ? 20.398 21.304 71.099 1.00 35.05 235 TRP A CA 1
ATOM 1800 C C . TRP A 1 249 ? 19.325 20.199 71.031 1.00 35.85 235 TRP A C 1
ATOM 1801 O O . TRP A 1 249 ? 18.220 20.340 71.582 1.00 36.50 235 TRP A O 1
ATOM 1812 N N . VAL A 1 250 ? 19.647 19.104 70.353 1.00 34.53 236 VAL A N 1
ATOM 1813 C CA . VAL A 1 250 ? 18.690 18.017 70.169 1.00 33.79 236 VAL A CA 1
ATOM 1814 C C . VAL A 1 250 ? 17.992 17.500 71.434 1.00 34.10 236 VAL A C 1
ATOM 1815 O O . VAL A 1 250 ? 16.776 17.241 71.404 1.00 32.82 236 VAL A O 1
ATOM 1819 N N . ASP A 1 251 ? 18.733 17.365 72.540 1.00 33.79 237 ASP A N 1
ATOM 1820 C CA . ASP A 1 251 ? 18.122 16.885 73.765 1.00 35.98 237 ASP A CA 1
ATOM 1821 C C . ASP A 1 251 ? 17.267 17.953 74.442 1.00 36.26 237 ASP A C 1
ATOM 1822 O O . ASP A 1 251 ? 16.241 17.633 75.046 1.00 36.42 237 ASP A O 1
ATOM 1827 N N . LYS A 1 252 ? 17.691 19.210 74.341 1.00 33.58 238 LYS A N 1
ATOM 1828 C CA . LYS A 1 252 ? 16.948 20.272 74.952 1.00 34.19 238 LYS A CA 1
ATOM 1829 C C . LYS A 1 252 ? 15.575 20.394 74.304 1.00 34.13 238 LYS A C 1
ATOM 1830 O O . LYS A 1 252 ? 14.596 20.688 74.982 1.00 34.90 238 LYS A O 1
ATOM 1836 N N . VAL A 1 253 ? 15.495 20.162 73.003 1.00 33.40 239 VAL A N 1
ATOM 1837 C CA . VAL A 1 253 ? 14.215 20.225 72.313 1.00 34.14 239 VAL A CA 1
ATOM 1838 C C . VAL A 1 253 ? 13.343 19.022 72.728 1.00 35.20 239 VAL A C 1
ATOM 1839 O O . VAL A 1 253 ? 12.157 19.182 73.006 1.00 35.50 239 VAL A O 1
ATOM 1843 N N . ARG A 1 254 ? 13.929 17.822 72.749 1.00 35.34 240 ARG A N 1
ATOM 1844 C CA . ARG A 1 254 ? 13.206 16.622 73.155 1.00 35.28 240 ARG A CA 1
ATOM 1845 C C . ARG A 1 254 ? 12.647 16.805 74.571 1.00 35.12 240 ARG A C 1
ATOM 1846 O O . ARG A 1 254 ? 11.486 16.476 74.843 1.00 34.80 240 ARG A O 1
ATOM 1854 N N . ASN A 1 255 ? 13.483 17.328 75.467 1.00 31.98 241 ASN A N 1
ATOM 1855 C CA . ASN A 1 255 ? 13.078 17.550 76.845 1.00 32.24 241 ASN A CA 1
ATOM 1856 C C . ASN A 1 255 ? 11.977 18.602 77.036 1.00 31.87 241 ASN A C 1
ATOM 1857 O O . ASN A 1 255 ? 11.671 18.960 78.164 1.00 31.09 241 ASN A O 1
ATOM 1862 N N . LEU A 1 256 ? 11.399 19.123 75.955 1.00 31.28 242 LEU A N 1
ATOM 1863 C CA . LEU A 1 256 ? 10.294 20.065 76.124 1.00 31.80 242 LEU A CA 1
ATOM 1864 C C . LEU A 1 256 ? 9.094 19.205 76.535 1.00 31.83 242 LEU A C 1
ATOM 1865 O O . LEU A 1 256 ? 8.149 19.696 77.152 1.00 32.41 242 LEU A O 1
ATOM 1870 N N . ASN A 1 257 ? 9.145 17.917 76.188 1.00 32.16 243 ASN A N 1
ATOM 1871 C CA . ASN A 1 257 ? 8.084 16.979 76.556 1.00 32.99 243 ASN A CA 1
ATOM 1872 C C . ASN A 1 257 ? 8.472 16.363 77.901 1.00 33.61 243 ASN A C 1
ATOM 1873 O O . ASN A 1 257 ? 9.623 15.964 78.097 1.00 34.09 243 ASN A O 1
ATOM 1878 N N . PHE A 1 258 ? 7.525 16.283 78.833 1.00 33.84 244 PHE A N 1
ATOM 1879 C CA . PHE A 1 258 ? 7.831 15.756 80.163 1.00 34.84 244 PHE A CA 1
ATOM 1880 C C . PHE A 1 258 ? 7.170 14.414 80.520 1.00 35.88 244 PHE A C 1
ATOM 1881 O O . PHE A 1 258 ? 6.870 14.156 81.684 1.00 37.01 244 PHE A O 1
ATOM 1889 N N . THR A 1 259 ? 6.981 13.541 79.540 1.00 37.16 245 THR A N 1
ATOM 1890 C CA . THR A 1 259 ? 6.344 12.252 79.805 1.00 39.42 245 THR A CA 1
ATOM 1891 C C . THR A 1 259 ? 7.214 11.214 80.522 1.00 42.20 245 THR A C 1
ATOM 1892 O O . THR A 1 259 ? 6.703 10.404 81.295 1.00 42.18 245 THR A O 1
ATOM 1896 N N . ARG A 1 260 ? 8.522 11.225 80.285 1.00 45.32 246 ARG A N 1
ATOM 1897 C CA . ARG A 1 260 ? 9.376 10.235 80.929 1.00 48.80 246 ARG A CA 1
ATOM 1898 C C . ARG A 1 260 ? 10.819 10.679 80.991 1.00 49.24 246 ARG A C 1
ATOM 1899 O O . ARG A 1 260 ? 11.186 11.676 80.381 1.00 48.42 246 ARG A O 1
ATOM 1907 N N . PRO A 1 261 ? 11.647 9.962 81.771 1.00 49.73 247 PRO A N 1
ATOM 1908 C CA . PRO A 1 261 ? 13.075 10.274 81.924 1.00 51.63 247 PRO A CA 1
ATOM 1909 C C . PRO A 1 261 ? 13.715 10.287 80.541 1.00 52.73 247 PRO A C 1
ATOM 1910 O O . PRO A 1 261 ? 13.778 9.243 79.870 1.00 53.28 247 PRO A O 1
ATOM 1914 N N . VAL A 1 262 ? 14.179 11.448 80.091 1.00 53.56 248 VAL A N 1
ATOM 1915 C CA . VAL A 1 262 ? 14.772 11.489 78.752 1.00 55.52 248 VAL A CA 1
ATOM 1916 C C . VAL A 1 262 ? 16.232 11.098 78.824 1.00 55.84 248 VAL A C 1
ATOM 1917 O O . VAL A 1 262 ? 17.047 11.784 79.447 1.00 56.42 248 VAL A O 1
ATOM 1921 N N . SER A 1 263 ? 16.550 9.966 78.211 1.00 55.42 249 SER A N 1
ATOM 1922 C CA . SER A 1 263 ? 17.919 9.510 78.205 1.00 54.62 249 SER A CA 1
ATOM 1923 C C . SER A 1 263 ? 18.627 10.368 77.165 1.00 52.53 249 SER A C 1
ATOM 1924 O O . SER A 1 263 ? 18.160 10.506 76.037 1.00 51.42 249 SER A O 1
ATOM 1927 N N . PRO A 1 264 ? 19.743 10.990 77.558 1.00 51.76 250 PRO A N 1
ATOM 1928 C CA . PRO A 1 264 ? 20.564 11.848 76.703 1.00 51.03 250 PRO A CA 1
ATOM 1929 C C . PRO A 1 264 ? 21.107 11.090 75.490 1.00 51.13 250 PRO A C 1
ATOM 1930 O O . PRO A 1 264 ? 21.618 9.971 75.621 1.00 50.10 250 PRO A O 1
ATOM 1934 N N . LYS A 1 265 ? 20.977 11.679 74.308 1.00 51.02 251 LYS A N 1
ATOM 1935 C CA . LYS A 1 265 ? 21.534 11.042 73.130 1.00 53.45 251 LYS A CA 1
ATOM 1936 C C . LYS A 1 265 ? 22.728 11.868 72.629 1.00 52.50 251 LYS A C 1
ATOM 1937 O O . LYS A 1 265 ? 23.493 11.407 71.789 1.00 51.78 251 LYS A O 1
ATOM 1951 N N . ARG A 1 267 ? 26.202 14.516 73.548 1.00 50.45 253 ARG A N 1
ATOM 1952 C CA . ARG A 1 267 ? 27.244 14.824 74.503 1.00 49.75 253 ARG A CA 1
ATOM 1953 C C . ARG A 1 267 ? 28.247 15.672 73.724 1.00 46.69 253 ARG A C 1
ATOM 1954 O O . ARG A 1 267 ? 29.328 15.214 73.361 1.00 47.20 253 ARG A O 1
ATOM 1962 N N . PRO A 1 268 ? 27.883 16.933 73.461 1.00 43.48 254 PRO A N 1
ATOM 1963 C CA . PRO A 1 268 ? 28.678 17.914 72.717 1.00 40.88 254 PRO A CA 1
ATOM 1964 C C . PRO A 1 268 ? 30.027 18.324 73.295 1.00 38.31 254 PRO A C 1
ATOM 1965 O O . PRO A 1 268 ? 30.164 18.568 74.490 1.00 35.54 254 PRO A O 1
ATOM 1969 N N . THR A 1 269 ? 31.020 18.404 72.424 1.00 35.07 255 THR A N 1
ATOM 1970 C CA . THR A 1 269 ? 32.339 18.852 72.851 1.00 34.89 255 THR A CA 1
ATOM 1971 C C . THR A 1 269 ? 32.663 20.123 72.075 1.00 34.16 255 THR A C 1
ATOM 1972 O O . THR A 1 269 ? 32.204 20.309 70.948 1.00 33.26 255 THR A O 1
ATOM 1976 N N . LYS A 1 270 ? 33.449 20.995 72.696 1.00 33.77 256 LYS A N 1
ATOM 1977 C CA . LYS A 1 270 ? 33.832 22.260 72.084 1.00 31.57 256 LYS A CA 1
ATOM 1978 C C . LYS A 1 270 ? 35.123 22.157 71.291 1.00 31.88 256 LYS A C 1
ATOM 1979 O O . LYS A 1 270 ? 36.010 21.386 71.626 1.00 31.06 256 LYS A O 1
ATOM 1985 N N . GLY A 1 271 ? 35.198 22.939 70.220 1.00 32.79 257 GLY A N 1
ATOM 1986 C CA . GLY A 1 271 ? 36.393 23.017 69.403 1.00 32.68 257 GLY A CA 1
ATOM 1987 C C . GLY A 1 271 ? 36.534 24.484 68.989 1.00 34.22 257 GLY A C 1
ATOM 1988 O O . GLY A 1 271 ? 35.527 25.113 68.670 1.00 32.29 257 GLY A O 1
ATOM 1989 N N . ILE A 1 272 ? 37.751 25.037 68.994 1.00 34.61 258 ILE A N 1
ATOM 1990 C CA . ILE A 1 272 ? 37.953 26.442 68.600 1.00 35.66 258 ILE A CA 1
ATOM 1991 C C . ILE A 1 272 ? 38.856 26.579 67.370 1.00 34.80 258 ILE A C 1
ATOM 1992 O O . ILE A 1 272 ? 39.478 25.612 66.939 1.00 33.09 258 ILE A O 1
ATOM 1997 N N . HIS A 1 273 ? 38.916 27.796 66.827 1.00 34.13 259 HIS A N 1
ATOM 1998 C CA . HIS A 1 273 ? 39.770 28.125 65.680 1.00 34.18 259 HIS A CA 1
ATOM 1999 C C . HIS A 1 273 ? 40.301 29.541 65.871 1.00 34.12 259 HIS A C 1
ATOM 2000 O O . HIS A 1 273 ? 39.612 30.406 66.431 1.00 33.67 259 HIS A O 1
ATOM 2007 N N . LEU A 1 274 ? 41.529 29.765 65.402 1.00 33.53 260 LEU A N 1
ATOM 2008 C CA . LEU A 1 274 ? 42.208 31.058 65.526 1.00 31.40 260 LEU A CA 1
ATOM 2009 C C . LEU A 1 274 ? 42.693 31.521 64.152 1.00 31.87 260 LEU A C 1
ATOM 2010 O O . LEU A 1 274 ? 43.136 30.722 63.324 1.00 30.82 260 LEU A O 1
ATOM 2015 N N . VAL A 1 275 ? 42.606 32.820 63.912 1.00 31.29 261 VAL A N 1
ATOM 2016 C CA . VAL A 1 275 ? 43.007 33.389 62.632 1.00 30.16 261 VAL A CA 1
ATOM 2017 C C . VAL A 1 275 ? 44.157 34.385 62.798 1.00 30.65 261 VAL A C 1
ATOM 2018 O O . VAL A 1 275 ? 44.178 35.170 63.748 1.00 28.39 261 VAL A O 1
ATOM 2022 N N . VAL A 1 276 ? 45.101 34.346 61.865 1.00 31.35 262 VAL A N 1
ATOM 2023 C CA . VAL A 1 276 ? 46.231 35.265 61.863 1.00 32.97 262 VAL A CA 1
ATOM 2024 C C . VAL A 1 276 ? 46.433 35.734 60.435 1.00 34.13 262 VAL A C 1
ATOM 2025 O O . VAL A 1 276 ? 45.986 35.090 59.481 1.00 33.77 262 VAL A O 1
ATOM 2029 N N . ASP A 1 277 ? 47.100 36.868 60.283 1.00 35.54 263 ASP A N 1
ATOM 2030 C CA . ASP A 1 277 ? 47.369 37.365 58.953 1.00 36.89 263 ASP A CA 1
ATOM 2031 C C . ASP A 1 277 ? 48.284 36.332 58.303 1.00 34.71 263 ASP A C 1
ATOM 2032 O O . ASP A 1 277 ? 49.176 35.791 58.955 1.00 32.41 263 ASP A O 1
ATOM 2037 N N . ALA A 1 278 ? 48.049 36.054 57.026 1.00 34.77 264 ALA A N 1
ATOM 2038 C CA . ALA A 1 278 ? 48.816 35.035 56.310 1.00 35.29 264 ALA A CA 1
ATOM 2039 C C . ALA A 1 278 ? 50.338 35.187 56.403 1.00 37.49 264 ALA A C 1
ATOM 2040 O O . ALA A 1 278 ? 51.052 34.176 56.541 1.00 35.86 264 ALA A O 1
ATOM 2042 N N . LYS A 1 279 ? 50.810 36.440 56.330 1.00 38.24 265 LYS A N 1
ATOM 2043 C CA . LYS A 1 279 ? 52.228 36.771 56.383 1.00 40.96 265 LYS A CA 1
ATOM 2044 C C . LYS A 1 279 ? 52.933 36.192 57.599 1.00 41.99 265 LYS A C 1
ATOM 2045 O O . LYS A 1 279 ? 54.123 35.868 57.529 1.00 43.46 265 LYS A O 1
ATOM 2051 N N . LYS A 1 280 ? 52.223 36.065 58.717 1.00 41.95 266 LYS A N 1
ATOM 2052 C CA . LYS A 1 280 ? 52.840 35.516 59.928 1.00 43.15 266 LYS A CA 1
ATOM 2053 C C . LYS A 1 280 ? 53.020 33.977 59.895 1.00 43.38 266 LYS A C 1
ATOM 2054 O O . LYS A 1 280 ? 53.736 33.417 60.710 1.00 42.33 266 LYS A O 1
ATOM 2060 N N . LEU A 1 281 ? 52.358 33.327 58.943 1.00 44.94 267 LEU A N 1
ATOM 2061 C CA . LEU A 1 281 ? 52.457 31.880 58.793 1.00 46.60 267 LEU A CA 1
ATOM 2062 C C . LEU A 1 281 ? 51.862 31.421 57.466 1.00 44.81 267 LEU A C 1
ATOM 2063 O O . LEU A 1 281 ? 50.781 30.834 57.430 1.00 41.83 267 LEU A O 1
ATOM 2068 N N . PRO A 1 282 ? 52.574 31.694 56.378 1.00 44.97 268 PRO A N 1
ATOM 2069 C CA . PRO A 1 282 ? 51.965 31.723 55.045 1.00 45.44 268 PRO A CA 1
ATOM 2070 C C . PRO A 1 282 ? 51.971 30.347 54.388 1.00 44.12 268 PRO A C 1
ATOM 2071 O O . PRO A 1 282 ? 52.565 30.174 53.324 1.00 44.88 268 PRO A O 1
ATOM 2075 N N . VAL A 1 283 ? 51.315 29.381 55.022 1.00 43.01 269 VAL A N 1
ATOM 2076 C CA . VAL A 1 283 ? 50.984 28.121 54.367 1.00 40.59 269 VAL A CA 1
ATOM 2077 C C . VAL A 1 283 ? 50.310 28.361 53.020 1.00 39.14 269 VAL A C 1
ATOM 2078 O O . VAL A 1 283 ? 49.339 29.111 52.926 1.00 37.74 269 VAL A O 1
ATOM 2082 N N . PRO A 1 284 ? 50.833 27.719 51.980 1.00 39.37 270 PRO A N 1
ATOM 2083 C CA . PRO A 1 284 ? 50.292 27.877 50.625 1.00 38.16 270 PRO A CA 1
ATOM 2084 C C . PRO A 1 284 ? 49.097 26.978 50.349 1.00 36.40 270 PRO A C 1
ATOM 2085 O O . PRO A 1 284 ? 48.419 27.108 49.339 1.00 36.79 270 PRO A O 1
ATOM 2089 N N . GLN A 1 285 ? 48.854 26.048 51.252 1.00 35.67 271 GLN A N 1
ATOM 2090 C CA . GLN A 1 285 ? 47.756 25.117 51.089 1.00 35.10 271 GLN A CA 1
ATOM 2091 C C . GLN A 1 285 ? 47.434 24.518 52.454 1.00 34.33 271 GLN A C 1
ATOM 2092 O O . GLN A 1 285 ? 48.243 24.596 53.386 1.00 33.92 271 GLN A O 1
ATOM 2098 N N . PRO A 1 286 ? 46.240 23.926 52.596 1.00 33.89 272 PRO A N 1
ATOM 2099 C CA . PRO A 1 28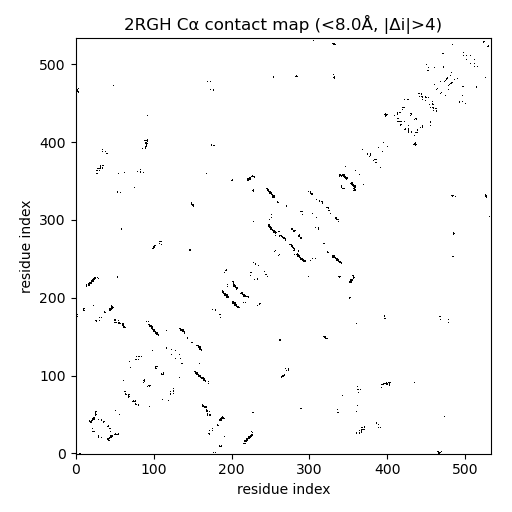6 ? 45.824 23.303 53.863 1.00 33.45 272 PRO A CA 1
ATOM 2100 C C . PRO A 1 286 ? 46.923 22.334 54.348 1.00 33.36 272 PRO A C 1
ATOM 2101 O O . PRO A 1 286 ? 47.374 21.476 53.587 1.00 31.83 272 PRO A O 1
ATOM 2105 N N . THR A 1 287 ? 47.347 22.474 55.603 1.00 32.61 273 THR A N 1
ATOM 2106 C CA . THR A 1 287 ? 48.398 21.617 56.146 1.00 32.80 273 THR A CA 1
ATOM 2107 C C . THR A 1 287 ? 47.872 20.941 57.400 1.00 33.72 273 THR A C 1
ATOM 2108 O O . THR A 1 287 ? 47.372 21.596 58.314 1.00 34.04 273 THR A O 1
ATOM 2112 N N . TYR A 1 288 ? 48.019 19.618 57.431 1.00 34.50 274 TYR A N 1
ATOM 2113 C CA . TYR A 1 288 ? 47.477 18.762 58.471 1.00 34.13 274 TYR A CA 1
ATOM 2114 C C . TYR A 1 288 ? 48.561 17.872 59.052 1.00 34.35 274 TYR A C 1
ATOM 2115 O O . TYR A 1 288 ? 49.303 17.254 58.307 1.00 35.20 274 TYR A O 1
ATOM 2124 N N . PHE A 1 289 ? 48.627 17.767 60.372 1.00 33.44 275 PHE A N 1
ATOM 2125 C CA . PHE A 1 289 ? 49.671 16.965 61.008 1.00 34.83 275 PHE A CA 1
ATOM 2126 C C . PHE A 1 289 ? 49.372 16.548 62.464 1.00 35.27 275 PHE A C 1
ATOM 2127 O O . PHE A 1 289 ? 48.499 17.120 63.121 1.00 34.73 275 PHE A O 1
ATOM 2135 N N . ASP A 1 290 ? 50.113 15.558 62.961 1.00 34.03 276 ASP A N 1
ATOM 2136 C CA . ASP A 1 290 ? 49.998 15.156 64.346 1.00 33.75 276 ASP A CA 1
ATOM 2137 C C . ASP A 1 290 ? 50.520 16.356 65.165 1.00 35.29 276 ASP A C 1
ATOM 2138 O O . ASP A 1 290 ? 51.408 17.092 64.715 1.00 34.11 276 ASP A O 1
ATOM 2143 N N . THR A 1 291 ? 49.985 16.536 66.372 1.00 34.87 277 THR A N 1
ATOM 2144 C CA . THR A 1 291 ? 50.366 17.637 67.239 1.00 34.97 277 THR A CA 1
ATOM 2145 C C . THR A 1 291 ? 51.804 17.535 67.759 1.00 36.13 277 THR A C 1
ATOM 2146 O O . THR A 1 291 ? 52.414 18.542 68.113 1.00 36.13 277 THR A O 1
ATOM 2150 N N . GLY A 1 292 ? 52.330 16.316 67.815 1.00 35.72 278 GLY A N 1
ATOM 2151 C CA . GLY A 1 292 ? 53.657 16.114 68.335 1.00 37.77 278 GLY A CA 1
ATOM 2152 C C . GLY A 1 292 ? 53.548 15.936 69.837 1.00 39.52 278 GLY A C 1
ATOM 2153 O O . GLY A 1 292 ? 54.538 15.634 70.514 1.00 40.23 278 GLY A O 1
ATOM 2154 N N . LYS A 1 293 ? 52.340 16.107 70.365 1.00 38.57 279 LYS A N 1
ATOM 2155 C CA . LYS A 1 293 ? 52.108 15.956 71.800 1.00 39.90 279 LYS A CA 1
ATOM 2156 C C . LYS A 1 293 ? 51.801 14.514 72.193 1.00 40.22 279 LYS A C 1
ATOM 2157 O O . LYS A 1 293 ? 51.670 14.207 73.378 1.00 39.95 279 LYS A O 1
ATOM 2163 N N . GLN A 1 294 ? 51.674 13.640 71.203 1.00 39.34 280 GLN A N 1
ATOM 2164 C CA . GLN A 1 294 ? 51.327 12.251 71.461 1.00 40.85 280 GLN A CA 1
ATOM 2165 C C . GLN A 1 294 ? 50.006 12.126 72.225 1.00 40.09 280 GLN A C 1
ATOM 2166 O O . GLN A 1 294 ? 49.853 11.252 73.085 1.00 39.75 280 GLN A O 1
ATOM 2172 N N . ASP A 1 295 ? 49.058 13.009 71.905 1.00 37.79 281 ASP A N 1
ATOM 2173 C CA . ASP A 1 295 ? 47.743 12.997 72.534 1.00 36.30 281 ASP A CA 1
ATOM 2174 C C . ASP A 1 295 ? 46.682 12.372 71.627 1.00 36.86 281 ASP A C 1
ATOM 2175 O O . ASP A 1 295 ? 45.484 12.406 71.935 1.00 39.15 281 ASP A O 1
ATOM 2180 N N . GLY A 1 296 ? 47.121 11.810 70.509 1.00 34.30 282 GLY A N 1
ATOM 2181 C CA . GLY A 1 296 ? 46.193 11.176 69.605 1.00 33.85 282 GLY A CA 1
ATOM 2182 C C . GLY A 1 296 ? 45.449 12.169 68.743 1.00 34.70 282 GLY A C 1
ATOM 2183 O O . GLY A 1 296 ? 44.443 11.830 68.115 1.00 34.10 282 GLY A O 1
ATOM 2184 N N . ARG A 1 297 ? 45.935 13.405 68.695 1.00 35.01 283 ARG A N 1
ATOM 2185 C CA . ARG A 1 297 ? 45.261 14.429 67.908 1.00 33.34 283 ARG A CA 1
ATOM 2186 C C . ARG A 1 297 ? 46.083 15.020 66.772 1.00 34.23 283 ARG A C 1
ATOM 2187 O O . ARG A 1 297 ? 47.318 15.014 66.807 1.00 33.01 283 ARG A O 1
ATOM 2203 N N . VAL A 1 299 ? 46.223 18.542 64.040 1.00 33.01 285 VAL A N 1
ATOM 2204 C CA . VAL A 1 299 ? 45.830 19.939 63.914 1.00 32.84 285 VAL A CA 1
ATOM 2205 C C . VAL A 1 299 ? 46.090 20.426 62.490 1.00 34.51 285 VAL A C 1
ATOM 2206 O O . VAL A 1 299 ? 46.962 19.887 61.794 1.00 34.87 285 VAL A O 1
ATOM 2210 N N . PHE A 1 300 ? 45.340 21.436 62.063 1.00 35.76 286 PHE A N 1
ATOM 2211 C CA . PHE A 1 300 ? 45.499 21.997 60.726 1.00 37.54 286 PHE A CA 1
ATOM 2212 C C . PHE A 1 300 ? 46.249 23.324 60.771 1.00 38.44 286 PHE A C 1
ATOM 2213 O O . PHE A 1 300 ? 46.348 23.957 61.821 1.00 40.81 286 PHE A O 1
ATOM 2221 N N . ALA A 1 301 ? 46.776 23.739 59.623 1.00 37.25 287 ALA A N 1
ATOM 2222 C CA . ALA A 1 301 ? 46.947 25.156 59.327 1.00 34.86 287 ALA A CA 1
ATOM 2223 C C . ALA A 1 301 ? 46.508 25.478 57.903 1.00 34.64 287 ALA A C 1
ATOM 2224 O O . ALA A 1 301 ? 47.021 24.908 56.940 1.00 33.04 287 ALA A O 1
ATOM 2226 N N . ILE A 1 302 ? 45.554 26.396 57.776 1.00 33.92 288 ILE A N 1
ATOM 2227 C CA . ILE A 1 302 ? 44.745 26.498 56.568 1.00 33.95 288 ILE A CA 1
ATOM 2228 C C . ILE A 1 302 ? 44.665 27.941 56.078 1.00 35.40 288 ILE A C 1
ATOM 2229 O O . ILE A 1 302 ? 44.367 28.852 56.850 1.00 35.60 288 ILE A O 1
ATOM 2234 N N . PRO A 1 303 ? 44.933 28.139 54.792 1.00 35.55 289 PRO A N 1
ATOM 2235 C CA . PRO A 1 303 ? 44.849 29.472 54.183 1.00 34.70 289 PRO A CA 1
ATOM 2236 C C . PRO A 1 303 ? 43.415 29.775 53.745 1.00 35.02 289 PRO A C 1
ATOM 2237 O O . PRO A 1 303 ? 42.673 28.876 53.346 1.00 32.80 289 PRO A O 1
ATOM 2241 N N . ARG A 1 304 ? 43.033 31.043 53.837 1.00 33.37 290 ARG A N 1
ATOM 2242 C CA . ARG A 1 304 ? 41.712 31.456 53.419 1.00 34.04 290 ARG A CA 1
ATOM 2243 C C . ARG A 1 304 ? 41.845 32.960 53.187 1.00 33.32 290 ARG A C 1
ATOM 2244 O O . ARG A 1 304 ? 42.077 33.737 54.113 1.00 30.41 290 ARG A O 1
ATOM 2252 N N . GLU A 1 305 ? 41.684 33.360 51.935 1.00 34.83 291 GLU A N 1
ATOM 2253 C CA . GLU A 1 305 ? 41.840 34.753 51.573 1.00 37.56 291 GLU A CA 1
ATOM 2254 C C . GLU A 1 305 ? 43.248 35.137 52.014 1.00 38.10 291 GLU A C 1
ATOM 2255 O O . GLU A 1 305 ? 44.174 34.389 51.726 1.00 37.43 291 GLU A O 1
ATOM 2261 N N . ASN A 1 306 ? 43.438 36.247 52.710 1.00 39.05 292 ASN A N 1
ATOM 2262 C CA . ASN A 1 306 ? 44.800 36.608 53.101 1.00 40.88 292 ASN A CA 1
ATOM 2263 C C . ASN A 1 306 ? 45.161 36.302 54.541 1.00 40.62 292 ASN A C 1
ATOM 2264 O O . ASN A 1 306 ? 45.971 36.993 55.164 1.00 37.75 292 ASN A O 1
ATOM 2269 N N . LYS A 1 307 ? 44.551 35.251 55.078 1.00 41.03 293 LYS A N 1
ATOM 2270 C CA . LYS A 1 307 ? 44.944 34.718 56.377 1.00 40.10 293 LYS A CA 1
ATOM 2271 C C . LYS A 1 307 ? 45.233 33.223 56.296 1.00 39.45 293 LYS A C 1
ATOM 2272 O O . LYS A 1 307 ? 44.796 32.546 55.365 1.00 40.34 293 LYS A O 1
ATOM 2278 N N . THR A 1 308 ? 45.972 32.714 57.276 1.00 38.33 294 THR A N 1
ATOM 2279 C CA . THR A 1 308 ? 45.848 31.319 57.683 1.00 37.26 294 THR A CA 1
ATOM 2280 C C . THR A 1 308 ? 45.181 31.200 59.050 1.00 34.20 294 THR A C 1
ATOM 2281 O O . THR A 1 308 ? 45.329 32.076 59.902 1.00 29.41 294 THR A O 1
ATOM 2285 N N . TYR A 1 309 ? 44.447 30.111 59.251 1.00 34.12 295 TYR A N 1
ATOM 2286 C CA . TYR A 1 309 ? 43.772 29.870 60.510 1.00 34.48 295 TYR A CA 1
ATOM 2287 C C . TYR A 1 309 ? 44.072 28.450 60.957 1.00 36.13 295 TYR A C 1
ATOM 2288 O O . TYR A 1 309 ? 44.312 27.573 60.127 1.00 34.68 295 TYR A O 1
ATOM 2297 N N . PHE A 1 310 ? 44.058 28.227 62.267 1.00 36.65 296 PHE A N 1
ATOM 2298 C CA . PHE A 1 310 ? 44.330 26.906 62.822 1.00 38.56 296 PHE A CA 1
ATOM 2299 C C . PHE A 1 310 ? 43.119 26.362 63.572 1.00 37.08 296 PHE A C 1
ATOM 2300 O O . PHE A 1 310 ? 42.357 27.119 64.173 1.00 37.90 296 PHE A O 1
ATOM 2308 N N . GLY A 1 311 ? 42.947 25.045 63.531 1.00 36.03 297 GLY A N 1
ATOM 2309 C CA . GLY A 1 311 ? 42.525 24.295 64.700 1.00 35.04 297 GLY A CA 1
ATOM 2310 C C . GLY A 1 311 ? 42.779 22.807 64.557 1.00 34.09 297 GLY A C 1
ATOM 2311 O O . GLY A 1 311 ? 43.611 22.384 63.755 1.00 33.80 297 GLY A O 1
ATOM 2312 N N . THR A 1 312 ? 42.057 22.011 65.339 1.00 34.06 298 THR A N 1
ATOM 2313 C CA . THR A 1 312 ? 41.079 22.543 66.280 1.00 32.12 298 THR A CA 1
ATOM 2314 C C . THR A 1 312 ? 41.269 21.945 67.670 1.00 33.82 298 THR A C 1
ATOM 2315 O O . THR A 1 312 ? 42.387 21.618 68.068 1.00 32.14 298 THR A O 1
ATOM 2319 N N . THR A 1 313 ? 40.170 21.804 68.403 1.00 33.62 299 THR A N 1
ATOM 2320 C CA . THR A 1 313 ? 40.232 21.575 69.842 1.00 34.81 299 THR A CA 1
ATOM 2321 C C . THR A 1 313 ? 39.021 20.785 70.327 1.00 33.95 299 THR A C 1
ATOM 2322 O O . THR A 1 313 ? 37.964 20.802 69.697 1.00 34.43 299 THR A O 1
ATOM 2326 N N . ASP A 1 314 ? 39.184 20.093 71.450 1.00 35.15 300 ASP A N 1
ATOM 2327 C CA . ASP A 1 314 ? 38.254 19.041 71.843 1.00 38.12 300 ASP A CA 1
ATOM 2328 C C . ASP A 1 314 ? 38.154 18.933 73.361 1.00 37.23 300 ASP A C 1
ATOM 2329 O O . ASP A 1 314 ? 38.948 18.241 73.998 1.00 36.03 300 ASP A O 1
ATOM 2334 N N . THR A 1 315 ? 37.172 19.621 73.935 1.00 36.65 301 THR A N 1
ATOM 2335 C CA . THR A 1 315 ? 36.973 19.609 75.359 1.00 36.55 301 THR A CA 1
ATOM 2336 C C . THR A 1 315 ? 35.543 19.354 75.781 1.00 36.88 301 THR A C 1
ATOM 2337 O O . THR A 1 315 ? 34.609 19.807 75.132 1.00 35.96 301 THR A O 1
ATOM 2341 N N . ASP A 1 316 ? 35.361 18.632 76.877 1.00 39.58 302 ASP A N 1
ATOM 2342 C CA . ASP A 1 316 ? 33.995 18.414 77.353 1.00 42.36 302 ASP A CA 1
ATOM 2343 C C . ASP A 1 316 ? 33.423 19.807 77.648 1.00 41.84 302 ASP A C 1
ATOM 2344 O O . ASP A 1 316 ? 34.132 20.703 78.101 1.00 42.21 302 ASP A O 1
ATOM 2349 N N . TYR A 1 317 ? 32.143 19.999 77.393 1.00 41.01 303 TYR A N 1
ATOM 2350 C CA . TYR A 1 317 ? 31.572 21.314 77.620 1.00 41.38 303 TYR A CA 1
ATOM 2351 C C . TYR A 1 317 ? 30.270 21.340 78.417 1.00 43.47 303 TYR A C 1
ATOM 2352 O O . TYR A 1 317 ? 29.426 20.440 78.303 1.00 44.41 303 TYR A O 1
ATOM 2361 N N . GLN A 1 318 ? 30.141 22.387 79.227 1.00 45.69 304 GLN A N 1
ATOM 2362 C CA . GLN A 1 318 ? 28.951 22.644 80.028 1.00 48.80 304 GLN A CA 1
ATOM 2363 C C . GLN A 1 318 ? 28.732 24.141 80.013 1.00 48.29 304 GLN A C 1
ATOM 2364 O O . GLN A 1 318 ? 29.680 24.924 80.115 1.00 49.09 304 GLN A O 1
ATOM 2370 N N . GLY A 1 319 ? 27.479 24.537 79.874 1.00 48.78 305 GLY A N 1
ATOM 2371 C CA . GLY A 1 319 ? 27.175 25.948 79.834 1.00 48.09 305 GLY A CA 1
ATOM 2372 C C . GLY A 1 319 ? 26.238 26.320 78.699 1.00 48.59 305 GLY A C 1
ATOM 2373 O O . GLY A 1 319 ? 25.558 25.471 78.127 1.00 46.49 305 GLY A O 1
ATOM 2374 N N . ASP A 1 320 ? 26.209 27.615 78.400 1.00 48.28 306 ASP A N 1
ATOM 2375 C CA . ASP A 1 320 ? 25.402 28.183 77.339 1.00 47.66 306 ASP A CA 1
ATOM 2376 C C . ASP A 1 320 ? 25.815 27.589 75.993 1.00 46.09 306 ASP A C 1
ATOM 2377 O O . ASP A 1 320 ? 26.973 27.739 75.572 1.00 46.53 306 ASP A O 1
ATOM 2382 N N . PHE A 1 321 ? 24.879 26.939 75.310 1.00 42.38 307 PHE A N 1
ATOM 2383 C CA . PHE A 1 321 ? 25.149 26.350 73.998 1.00 39.71 307 PHE A CA 1
ATOM 2384 C C . PHE A 1 321 ? 25.213 27.365 72.861 1.00 38.68 307 PHE A C 1
ATOM 2385 O O . PHE A 1 321 ? 25.860 27.105 71.846 1.00 38.71 307 PHE A O 1
ATOM 2393 N N . THR A 1 322 ? 24.580 28.526 73.018 1.00 36.08 308 THR A N 1
ATOM 2394 C CA . THR A 1 322 ? 24.598 29.506 71.934 1.00 36.74 308 THR A CA 1
ATOM 2395 C C . THR A 1 322 ? 25.889 30.319 71.851 1.00 35.36 308 THR A C 1
ATOM 2396 O O . THR A 1 322 ? 26.268 30.789 70.780 1.00 34.61 308 THR A O 1
ATOM 2400 N N . ASP A 1 323 ? 26.561 30.489 72.980 1.00 33.81 309 ASP A N 1
ATOM 2401 C CA . ASP A 1 323 ? 27.772 31.286 72.994 1.00 34.04 309 ASP A CA 1
ATOM 2402 C C . ASP A 1 323 ? 29.015 30.618 73.643 1.00 31.65 309 ASP A C 1
ATOM 2403 O O . ASP A 1 323 ? 29.556 31.103 74.633 1.00 30.35 309 ASP A O 1
ATOM 2408 N N . PRO A 1 324 ? 29.462 29.476 73.103 1.00 30.92 310 PRO A N 1
ATOM 2409 C CA . PRO A 1 324 ? 30.647 28.828 73.688 1.00 29.71 310 PRO A CA 1
ATOM 2410 C C . PRO A 1 324 ? 31.860 29.759 73.467 1.00 29.85 310 PRO A C 1
ATOM 2411 O O . PRO A 1 324 ? 32.016 30.358 72.400 1.00 26.97 310 PRO A O 1
ATOM 2415 N N . LYS A 1 325 ? 32.714 29.872 74.475 1.00 30.35 311 LYS A N 1
ATOM 2416 C CA . LYS A 1 325 ? 33.855 30.771 74.403 1.00 32.32 311 LYS A CA 1
ATOM 2417 C C . LYS A 1 325 ? 35.251 30.169 74.381 1.00 33.05 311 LYS A C 1
ATOM 2418 O O . LYS A 1 325 ? 35.524 29.102 74.939 1.00 32.35 311 LYS A O 1
ATOM 2424 N N . VAL A 1 326 ? 36.143 30.890 73.725 1.00 33.02 312 VAL A N 1
ATOM 2425 C CA . VAL A 1 326 ? 37.529 30.499 73.634 1.00 32.81 312 VAL A CA 1
ATOM 2426 C C . VAL A 1 326 ? 38.162 30.778 75.001 1.00 33.18 312 VAL A C 1
ATOM 2427 O O . VAL A 1 326 ? 37.954 31.845 75.573 1.00 34.12 312 VAL A O 1
ATOM 2431 N N . THR A 1 327 ? 38.898 29.806 75.540 1.00 32.61 313 THR A N 1
ATOM 2432 C CA . THR A 1 327 ? 39.569 29.981 76.831 1.00 31.92 313 THR A CA 1
ATOM 2433 C C . THR A 1 327 ? 41.088 30.026 76.634 1.00 31.95 313 THR A C 1
ATOM 2434 O O . THR A 1 327 ? 41.629 29.572 75.608 1.00 31.30 313 THR A O 1
ATOM 2438 N N . GLN A 1 328 ? 41.792 30.548 77.626 1.00 32.69 314 GLN A N 1
ATOM 2439 C CA . GLN A 1 328 ? 43.230 30.631 77.484 1.00 33.79 314 GLN A CA 1
ATOM 2440 C C . GLN A 1 328 ? 43.807 29.215 77.427 1.00 34.46 314 GLN A C 1
ATOM 2441 O O . GLN A 1 328 ? 44.871 29.009 76.833 1.00 34.21 314 GLN A O 1
ATOM 2447 N N . GLU A 1 329 ? 43.106 28.241 78.008 1.00 33.00 315 GLU A N 1
ATOM 2448 C CA . GLU A 1 329 ? 43.589 26.856 77.932 1.00 34.68 315 GLU A CA 1
ATOM 2449 C C . GLU A 1 329 ? 43.618 26.427 76.473 1.00 34.12 315 GLU A C 1
ATOM 2450 O O . GLU A 1 329 ? 44.581 25.814 76.020 1.00 34.93 315 GLU A O 1
ATOM 2456 N N . ASP A 1 330 ? 42.568 26.770 75.736 1.00 32.47 316 ASP A N 1
ATOM 2457 C CA . ASP A 1 330 ? 42.516 26.436 74.324 1.00 32.10 316 ASP A CA 1
ATOM 2458 C C . ASP A 1 330 ? 43.614 27.156 73.505 1.00 31.82 316 ASP A C 1
ATOM 2459 O O . ASP A 1 330 ? 44.192 26.586 72.591 1.00 31.77 316 ASP A O 1
ATOM 2464 N N . VAL A 1 331 ? 43.849 28.429 73.804 1.00 32.37 317 VAL A N 1
ATOM 2465 C CA . VAL A 1 331 ? 44.838 29.197 73.079 1.00 32.34 317 VAL A CA 1
ATOM 2466 C C . VAL A 1 331 ? 46.225 28.618 73.370 1.00 32.62 317 VAL A C 1
ATOM 2467 O O . VAL A 1 331 ? 46.996 28.366 72.440 1.00 33.19 317 VAL A O 1
ATOM 2471 N N . ASP A 1 332 ? 46.534 28.374 74.643 1.00 31.95 318 ASP A N 1
ATOM 2472 C CA . ASP A 1 332 ? 47.834 27.784 74.984 1.00 31.76 318 ASP A CA 1
ATOM 2473 C C . ASP A 1 332 ? 48.107 26.478 74.201 1.00 33.15 318 ASP A C 1
ATOM 2474 O O . ASP A 1 332 ? 49.179 26.305 73.614 1.00 31.58 318 ASP A O 1
ATOM 2479 N N . TYR A 1 333 ? 47.124 25.572 74.191 1.00 32.58 319 TYR A N 1
ATOM 2480 C CA . TYR A 1 333 ? 47.253 24.289 73.494 1.00 33.48 319 TYR A CA 1
ATOM 2481 C C . TYR A 1 333 ? 47.512 24.455 71.984 1.00 34.90 319 TYR A C 1
ATOM 2482 O O . TYR A 1 333 ? 48.496 23.939 71.430 1.00 34.69 319 TYR A O 1
ATOM 2491 N N . LEU A 1 334 ? 46.606 25.173 71.327 1.00 33.78 320 LEU A N 1
ATOM 2492 C CA . LEU A 1 334 ? 46.687 25.376 69.897 1.00 34.84 320 LEU A CA 1
ATOM 2493 C C . LEU A 1 334 ? 47.948 26.136 69.486 1.00 34.55 320 LEU A C 1
ATOM 2494 O O . LEU A 1 334 ? 48.567 25.815 68.481 1.00 32.60 320 LEU A O 1
ATOM 2499 N N . LEU A 1 335 ? 48.317 27.158 70.252 1.00 34.13 321 LEU A N 1
ATOM 2500 C CA . LEU A 1 335 ? 49.520 27.927 69.929 1.00 33.22 321 LEU A CA 1
ATOM 2501 C C . LEU A 1 335 ? 50.762 27.122 70.287 1.00 33.09 321 LEU A C 1
ATOM 2502 O O . LEU A 1 335 ? 51.792 27.281 69.658 1.00 34.15 321 LEU A O 1
ATOM 2507 N N . ASP A 1 336 ? 50.659 26.252 71.290 1.00 33.84 322 ASP A N 1
ATOM 2508 C CA . ASP A 1 336 ? 51.786 25.412 71.663 1.00 34.25 322 ASP A CA 1
ATOM 2509 C C . ASP A 1 336 ? 52.025 24.493 70.473 1.00 34.92 322 ASP A C 1
ATOM 2510 O O . ASP A 1 336 ? 53.172 24.350 70.010 1.00 34.72 322 ASP A O 1
ATOM 2515 N N . VAL A 1 337 ? 50.947 23.908 69.944 1.00 32.89 323 VAL A N 1
ATOM 2516 C CA . VAL A 1 337 ? 51.062 23.003 68.791 1.00 32.95 323 VAL A CA 1
ATOM 2517 C C . VAL A 1 337 ? 51.621 23.704 67.552 1.00 35.06 323 VAL A C 1
ATOM 2518 O O . VAL A 1 337 ? 52.575 23.226 66.936 1.00 37.02 323 VAL A O 1
ATOM 2522 N N . ILE A 1 338 ? 51.033 24.836 67.192 1.00 34.12 324 ILE A N 1
ATOM 2523 C CA . ILE A 1 338 ? 51.473 25.570 66.018 1.00 35.91 324 ILE A CA 1
ATOM 2524 C C . ILE A 1 338 ? 52.946 26.044 66.092 1.00 37.31 324 ILE A C 1
ATOM 2525 O O . ILE A 1 338 ? 53.702 25.897 65.137 1.00 38.27 324 ILE A O 1
ATOM 2530 N N . ASN A 1 339 ? 53.354 26.624 67.208 1.00 37.55 325 ASN A N 1
ATOM 2531 C CA . ASN A 1 339 ? 54.734 27.067 67.312 1.00 38.84 325 ASN A CA 1
ATOM 2532 C C . ASN A 1 339 ? 55.719 25.890 67.321 1.00 39.31 325 ASN A C 1
ATOM 2533 O O . ASN A 1 339 ? 56.873 26.053 66.944 1.00 40.48 325 ASN A O 1
ATOM 2538 N N . HIS A 1 340 ? 55.267 24.708 67.731 1.00 39.69 326 HIS A N 1
ATOM 2539 C CA . HIS A 1 340 ? 56.148 23.550 67.726 1.00 39.71 326 HIS A CA 1
ATOM 2540 C C . HIS A 1 340 ? 56.341 23.085 66.291 1.00 40.13 326 HIS A C 1
ATOM 2541 O O . HIS A 1 340 ? 57.453 22.733 65.888 1.00 42.20 326 HIS A O 1
ATOM 2548 N N . ARG A 1 341 ? 55.260 23.104 65.516 1.00 36.90 327 ARG A N 1
ATOM 2549 C CA . ARG A 1 341 ? 55.307 22.696 64.121 1.00 35.27 327 ARG A CA 1
ATOM 2550 C C . ARG A 1 341 ? 56.014 23.734 63.240 1.00 35.32 327 ARG A C 1
ATOM 2551 O O . ARG A 1 341 ? 56.602 23.384 62.232 1.00 37.24 327 ARG A O 1
ATOM 2559 N N . TYR A 1 342 ? 55.939 25.007 63.617 1.00 34.31 328 TYR A N 1
ATOM 2560 C CA . TYR A 1 342 ? 56.552 26.095 62.858 1.00 34.85 328 TYR A CA 1
ATOM 2561 C C . TYR A 1 342 ? 57.424 26.864 63.846 1.00 36.67 328 TYR A C 1
ATOM 2562 O O . TYR A 1 342 ? 57.042 27.914 64.357 1.00 36.48 328 TYR A O 1
ATOM 2571 N N . PRO A 1 343 ? 58.628 26.336 64.114 1.00 36.81 329 PRO A N 1
ATOM 2572 C CA . PRO A 1 343 ? 59.658 26.837 65.028 1.00 38.13 329 PRO A CA 1
ATOM 2573 C C . PRO A 1 343 ? 59.999 28.317 65.019 1.00 37.69 329 PRO A C 1
ATOM 2574 O O . PRO A 1 343 ? 60.387 28.867 66.038 1.00 37.23 329 PRO A O 1
ATOM 2578 N N . GLU A 1 344 ? 59.831 28.963 63.877 1.00 40.53 330 GLU A N 1
ATOM 2579 C CA . GLU A 1 344 ? 60.176 30.375 63.754 1.00 43.30 330 GLU A CA 1
ATOM 2580 C C . GLU A 1 344 ? 59.016 31.347 63.537 1.00 42.99 330 GLU A C 1
ATOM 2581 O O . GLU A 1 344 ? 59.244 32.532 63.302 1.00 41.96 330 GLU A O 1
ATOM 2587 N N . ALA A 1 345 ? 57.778 30.868 63.621 1.00 41.71 331 ALA A N 1
ATOM 2588 C CA . ALA A 1 345 ? 56.652 31.766 63.412 1.00 40.59 331 ALA A CA 1
ATOM 2589 C C . ALA A 1 345 ? 56.420 32.611 64.661 1.00 39.55 331 ALA A C 1
ATOM 2590 O O . ALA A 1 345 ? 55.931 33.713 64.576 1.00 38.49 331 ALA A O 1
ATOM 2592 N N . ASN A 1 346 ? 56.782 32.074 65.819 1.00 39.89 332 ASN A N 1
ATOM 2593 C CA . ASN A 1 346 ? 56.609 32.774 67.087 1.00 40.27 332 ASN A CA 1
ATOM 2594 C C . ASN A 1 346 ? 55.281 33.541 67.185 1.00 39.05 332 ASN A C 1
ATOM 2595 O O . ASN A 1 346 ? 55.259 34.759 67.357 1.00 37.45 332 ASN A O 1
ATOM 2600 N N . ILE A 1 347 ? 54.180 32.798 67.087 1.00 39.87 333 ILE A N 1
ATOM 2601 C CA . ILE A 1 347 ? 52.818 33.342 67.164 1.00 39.12 333 ILE A CA 1
ATOM 2602 C C . ILE A 1 347 ? 52.317 33.332 68.627 1.00 38.30 333 ILE A C 1
ATOM 2603 O O . ILE A 1 347 ? 52.544 32.355 69.350 1.00 36.06 333 ILE A O 1
ATOM 2608 N N . THR A 1 348 ? 51.650 34.413 69.047 1.00 35.45 334 THR A N 1
ATOM 2609 C CA . THR A 1 348 ? 51.086 34.510 70.394 1.00 33.79 334 THR A CA 1
ATOM 2610 C C . THR A 1 348 ? 49.656 35.043 70.251 1.00 32.79 334 THR A C 1
ATOM 2611 O O . THR A 1 348 ? 49.182 35.274 69.131 1.00 32.58 334 THR A O 1
ATOM 2615 N N . LEU A 1 349 ? 48.968 35.216 71.373 1.00 32.14 335 LEU A N 1
ATOM 2616 C CA . LEU A 1 349 ? 47.602 35.720 71.361 1.00 32.36 335 LEU A CA 1
ATOM 2617 C C . LEU A 1 349 ? 47.593 37.064 70.640 1.00 32.20 335 LEU A C 1
ATOM 2618 O O . LEU A 1 349 ? 46.672 37.369 69.881 1.00 33.06 335 LEU A O 1
ATOM 2623 N N . ALA A 1 350 ? 48.628 37.861 70.882 1.00 29.97 336 ALA A N 1
ATOM 2624 C CA . ALA A 1 350 ? 48.724 39.194 70.289 1.00 30.34 336 ALA A CA 1
ATOM 2625 C C . ALA A 1 350 ? 48.599 39.210 68.783 1.00 30.82 336 ALA A C 1
ATOM 2626 O O . ALA A 1 350 ? 48.274 40.246 68.211 1.00 31.32 336 ALA A O 1
ATOM 2628 N N . ASP A 1 351 ? 48.871 38.083 68.134 1.00 31.81 337 ASP A N 1
ATOM 2629 C CA . ASP A 1 351 ? 48.761 38.018 66.676 1.00 33.69 337 ASP A CA 1
ATOM 2630 C C . ASP A 1 351 ? 47.382 37.538 66.222 1.00 33.44 337 ASP A C 1
ATOM 2631 O O . ASP A 1 351 ? 47.074 37.607 65.046 1.00 33.71 337 ASP A O 1
ATOM 2636 N N . ILE A 1 352 ? 46.536 37.074 67.144 1.00 33.86 338 ILE A N 1
ATOM 2637 C CA . ILE A 1 352 ? 45.207 36.580 66.740 1.00 34.98 338 ILE A CA 1
ATOM 2638 C C . ILE A 1 352 ? 44.270 37.712 66.319 1.00 36.13 338 ILE A C 1
ATOM 2639 O O . ILE A 1 352 ? 43.966 38.591 67.118 1.00 35.81 338 ILE A O 1
ATOM 2644 N N . GLU A 1 353 ? 43.811 37.688 65.071 1.00 36.18 339 GLU A N 1
ATOM 2645 C CA . GLU A 1 353 ? 42.908 38.729 64.568 1.00 36.74 339 GLU A CA 1
ATOM 2646 C C . GLU A 1 353 ? 41.421 38.366 64.772 1.00 35.59 339 GLU A C 1
ATOM 2647 O O . GLU A 1 353 ? 40.568 39.242 64.972 1.00 34.39 339 GLU A O 1
ATOM 2653 N N . ALA A 1 354 ? 41.110 37.080 64.680 1.00 33.41 340 ALA A N 1
ATOM 2654 C CA . ALA A 1 354 ? 39.729 36.623 64.852 1.00 32.88 340 ALA A CA 1
ATOM 2655 C C . ALA A 1 354 ? 39.779 35.204 65.355 1.00 32.70 340 ALA A C 1
ATOM 2656 O O . ALA A 1 354 ? 40.839 34.567 65.334 1.00 32.50 340 ALA A O 1
ATOM 2658 N N . SER A 1 355 ? 38.625 34.712 65.792 1.00 32.66 341 SER A N 1
ATOM 2659 C CA . SER A 1 355 ? 38.514 33.368 66.326 1.00 33.02 341 SER A CA 1
ATOM 2660 C C . SER A 1 355 ? 37.045 32.997 66.436 1.00 34.01 341 SER A C 1
ATOM 2661 O O . SER A 1 355 ? 36.168 33.833 66.231 1.00 34.95 341 SER A O 1
ATOM 2664 N N . TRP A 1 356 ? 36.784 31.737 66.750 1.00 34.19 342 TRP A N 1
ATOM 2665 C CA . TRP A 1 356 ? 35.421 31.267 66.918 1.00 33.24 342 TRP A CA 1
ATOM 2666 C C . TRP A 1 356 ? 35.469 29.894 67.574 1.00 33.12 342 TRP A C 1
ATOM 2667 O O . TRP A 1 356 ? 36.496 29.204 67.551 1.00 32.37 342 TRP A O 1
ATOM 2678 N N . ALA A 1 357 ? 34.366 29.531 68.207 1.00 31.90 343 ALA A N 1
ATOM 2679 C CA . ALA A 1 357 ? 34.247 28.263 68.895 1.00 31.21 343 ALA A CA 1
ATOM 2680 C C . ALA A 1 357 ? 32.853 27.682 68.616 1.00 30.93 343 ALA A C 1
ATOM 2681 O O . ALA A 1 357 ? 31.900 28.441 68.400 1.00 29.66 343 ALA A O 1
ATOM 2683 N N . GLY A 1 358 ? 32.760 26.348 68.626 1.00 28.92 344 GLY A N 1
ATOM 2684 C CA . GLY A 1 358 ? 31.506 25.658 68.391 1.00 29.82 344 GLY A CA 1
ATOM 2685 C C . GLY A 1 358 ? 31.402 24.345 69.155 1.00 31.40 344 GLY A C 1
ATOM 2686 O O . GLY A 1 358 ? 32.396 23.835 69.732 1.00 30.98 344 GLY A O 1
ATOM 2687 N N . LEU A 1 359 ? 30.195 23.784 69.164 1.00 31.41 345 LEU A N 1
ATOM 2688 C CA . LEU A 1 359 ? 29.931 22.531 69.865 1.00 30.82 345 LEU A CA 1
ATOM 2689 C C . LEU A 1 359 ? 29.617 21.396 68.886 1.00 32.84 345 LEU A C 1
ATOM 2690 O O . LEU A 1 359 ? 28.730 21.544 68.042 1.00 33.19 345 LEU A O 1
ATOM 2695 N N . ARG A 1 360 ? 30.335 20.276 68.990 1.00 31.19 346 ARG A N 1
ATOM 2696 C CA . ARG A 1 360 ? 30.087 19.144 68.089 1.00 33.34 346 ARG A CA 1
ATOM 2697 C C . ARG A 1 360 ? 28.863 18.378 68.564 1.00 33.02 346 ARG A C 1
ATOM 2698 O O . ARG A 1 360 ? 28.751 18.020 69.737 1.00 30.94 346 ARG A O 1
ATOM 2706 N N . PRO A 1 361 ? 27.930 18.105 67.649 1.00 35.04 347 PRO A N 1
ATOM 2707 C CA . PRO A 1 361 ? 26.732 17.366 68.058 1.00 35.97 347 PRO A CA 1
ATOM 2708 C C . PRO A 1 361 ? 27.073 15.874 68.068 1.00 35.99 347 PRO A C 1
ATOM 2709 O O . PRO A 1 361 ? 26.701 15.153 67.160 1.00 36.84 347 PRO A O 1
ATOM 2713 N N . LEU A 1 362 ? 27.780 15.420 69.101 1.00 38.25 348 LEU A N 1
ATOM 2714 C CA . LEU A 1 362 ? 28.186 14.014 69.207 1.00 40.23 348 LEU A CA 1
ATOM 2715 C C . LEU A 1 362 ? 27.162 13.081 69.846 1.00 41.06 348 LEU A C 1
ATOM 2716 O O . LEU A 1 362 ? 26.659 13.365 70.927 1.00 41.24 348 LEU A O 1
ATOM 2721 N N . LEU A 1 363 ? 26.882 11.958 69.184 1.00 43.43 349 LEU A N 1
ATOM 2722 C CA . LEU A 1 363 ? 25.931 10.965 69.686 1.00 45.41 349 LEU A CA 1
ATOM 2723 C C . LEU A 1 363 ? 26.540 10.153 70.816 1.00 47.13 349 LEU A C 1
ATOM 2724 O O . LEU A 1 363 ? 27.748 9.944 70.846 1.00 46.78 349 LEU A O 1
ATOM 2729 N N . ILE A 1 364 ? 25.682 9.678 71.722 1.00 49.69 350 ILE A N 1
ATOM 2730 C CA . ILE A 1 364 ? 26.070 8.869 72.877 1.00 50.69 350 ILE A CA 1
ATOM 2731 C C . ILE A 1 364 ? 26.756 9.736 73.913 1.00 52.32 350 ILE A C 1
ATOM 2732 O O . ILE A 1 364 ? 26.082 10.426 74.690 1.00 55.17 350 ILE A O 1
ATOM 2737 N N . GLY A 1 376 ? 27.744 7.724 63.647 1.00 45.76 412 GLY A N 1
ATOM 2738 C CA . GLY A 1 376 ? 27.760 8.934 62.841 1.00 44.84 412 GLY A CA 1
ATOM 2739 C C . GLY A 1 376 ? 26.532 9.791 63.097 1.00 44.94 412 GLY A C 1
ATOM 2740 O O . GLY A 1 376 ? 26.564 10.678 63.954 1.00 43.82 412 GLY A O 1
ATOM 2741 N N . SER A 1 377 ? 25.452 9.520 62.359 1.00 43.89 413 SER A N 1
ATOM 2742 C CA . SER A 1 377 ? 24.198 10.260 62.503 1.00 43.78 413 SER A CA 1
ATOM 2743 C C . SER A 1 377 ? 23.082 9.319 62.941 1.00 43.76 413 SER A C 1
ATOM 2744 O O . SER A 1 377 ? 23.227 8.098 62.866 1.00 42.72 413 SER A O 1
ATOM 2747 N N . SER A 1 378 ? 21.968 9.890 63.387 1.00 41.93 414 SER A N 1
ATOM 2748 C CA . SER A 1 378 ? 20.831 9.086 63.833 1.00 42.09 414 SER A CA 1
ATOM 2749 C C . SER A 1 378 ? 19.482 9.701 63.459 1.00 41.58 414 SER A C 1
ATOM 2750 O O . SER A 1 378 ? 19.301 10.915 63.514 1.00 40.07 414 SER A O 1
ATOM 2753 N N . LEU A 1 379 ? 18.540 8.845 63.091 1.00 41.67 415 LEU A N 1
ATOM 2754 C CA . LEU A 1 379 ? 17.183 9.261 62.718 1.00 41.38 415 LEU A CA 1
ATOM 2755 C C . LEU A 1 379 ? 16.231 8.427 63.559 1.00 42.17 415 LEU A C 1
ATOM 2756 O O . LEU A 1 379 ? 16.231 7.202 63.473 1.00 41.52 415 LEU A O 1
ATOM 2761 N N . GLU A 1 380 ? 15.421 9.097 64.372 1.00 44.45 416 GLU A N 1
ATOM 2762 C CA . GLU A 1 380 ? 14.547 8.414 65.318 1.00 47.81 416 GLU A CA 1
ATOM 2763 C C . GLU A 1 380 ? 13.141 9.004 65.296 1.00 47.86 416 GLU A C 1
ATOM 2764 O O . GLU A 1 380 ? 12.967 10.210 65.122 1.00 48.18 416 GLU A O 1
ATOM 2770 N N . ARG A 1 381 ? 12.142 8.146 65.474 1.00 47.49 417 ARG A N 1
ATOM 2771 C CA . ARG A 1 381 ? 10.839 8.578 65.965 1.00 46.01 417 ARG A CA 1
ATOM 2772 C C . ARG A 1 381 ? 10.625 8.148 67.413 1.00 45.10 417 ARG A C 1
ATOM 2773 O O . ARG A 1 381 ? 10.711 6.964 67.738 1.00 43.91 417 ARG A O 1
ATOM 2781 N N . GLU A 1 382 ? 10.347 9.118 68.278 1.00 43.91 418 GLU A N 1
ATOM 2782 C CA . GLU A 1 382 ? 10.139 8.845 69.695 1.00 44.02 418 GLU A CA 1
ATOM 2783 C C . GLU A 1 382 ? 8.662 8.625 70.004 1.00 41.87 418 GLU A C 1
ATOM 2784 O O . GLU A 1 382 ? 7.794 8.951 69.194 1.00 39.11 418 GLU A O 1
ATOM 2790 N N . PRO A 1 383 ? 8.384 8.071 71.179 1.00 42.03 419 PRO A N 1
ATOM 2791 C CA . PRO A 1 383 ? 7.005 7.739 71.571 1.00 42.24 419 PRO A CA 1
ATOM 2792 C C . PRO A 1 383 ? 5.967 8.859 71.357 1.00 42.43 419 PRO A C 1
ATOM 2793 O O . PRO A 1 383 ? 4.857 8.580 70.920 1.00 42.38 419 PRO A O 1
ATOM 2797 N N . ASP A 1 384 ? 6.320 10.116 71.638 1.00 42.06 420 ASP A N 1
ATOM 2798 C CA . ASP A 1 384 ? 5.367 11.220 71.457 1.00 41.35 420 ASP A CA 1
ATOM 2799 C C . ASP A 1 384 ? 5.203 11.655 69.998 1.00 40.74 420 ASP A C 1
ATOM 2800 O O . ASP A 1 384 ? 4.497 12.619 69.699 1.00 40.26 420 ASP A O 1
ATOM 2805 N N . GLY A 1 385 ? 5.852 10.938 69.089 1.00 40.79 421 GLY A N 1
ATOM 2806 C CA . GLY A 1 385 ? 5.746 11.278 67.680 1.00 40.59 421 GLY A CA 1
ATOM 2807 C C . GLY A 1 385 ? 6.855 12.159 67.127 1.00 40.94 421 GLY A C 1
ATOM 2808 O O . GLY A 1 385 ? 7.022 12.257 65.908 1.00 40.78 421 GLY A O 1
ATOM 2809 N N . LEU A 1 386 ? 7.612 12.809 68.001 1.00 38.98 422 LEU A N 1
ATOM 2810 C CA . LEU A 1 386 ? 8.686 13.682 67.544 1.00 39.40 422 LEU A CA 1
ATOM 2811 C C . LEU A 1 386 ? 9.762 12.934 66.760 1.00 39.50 422 LEU A C 1
ATOM 2812 O O . LEU A 1 386 ? 10.224 11.872 67.179 1.00 39.48 422 LEU A O 1
ATOM 2817 N N . LEU A 1 387 ? 10.148 13.492 65.618 1.00 39.02 423 LEU A N 1
ATOM 2818 C CA . LEU A 1 387 ? 11.203 12.909 64.797 1.00 39.32 423 LEU A CA 1
ATOM 2819 C C . LEU A 1 387 ? 12.516 13.653 65.125 1.00 38.45 423 LEU A C 1
ATOM 2820 O O . LEU A 1 387 ? 12.516 14.864 65.305 1.00 38.69 423 LEU A O 1
ATOM 2825 N N . THR A 1 388 ? 13.623 12.928 65.220 1.00 37.51 424 THR A N 1
ATOM 2826 C CA . THR A 1 388 ? 14.901 13.561 65.511 1.00 36.87 424 THR A CA 1
ATOM 2827 C C . THR A 1 388 ? 16.002 13.064 64.594 1.00 36.66 424 THR A C 1
ATOM 2828 O O . THR A 1 388 ? 16.188 11.857 64.427 1.00 36.09 424 THR A O 1
ATOM 2832 N N . LEU A 1 389 ? 16.710 14.016 63.983 1.00 36.65 425 LEU A N 1
ATOM 2833 C CA . LEU A 1 389 ? 17.831 13.736 63.096 1.00 37.58 425 LEU A CA 1
ATOM 2834 C C . LEU A 1 389 ? 19.015 14.418 63.786 1.00 39.06 425 LEU A C 1
ATOM 2835 O O . LEU A 1 389 ? 19.080 15.651 63.851 1.00 40.69 425 LEU A O 1
ATOM 2840 N N . SER A 1 390 ? 19.931 13.615 64.318 1.00 38.73 426 SER A N 1
ATOM 2841 C CA . SER A 1 390 ? 21.067 14.142 65.071 1.00 37.94 426 SER A CA 1
ATOM 2842 C C . SER A 1 390 ? 22.419 13.570 64.661 1.00 36.43 426 SER A C 1
ATOM 2843 O O . SER A 1 390 ? 22.494 12.661 63.848 1.00 35.55 426 SER A O 1
ATOM 2846 N N . GLY A 1 391 ? 23.472 14.114 65.266 1.00 36.33 427 GLY A N 1
ATOM 2847 C CA . GLY A 1 391 ? 24.829 13.689 64.983 1.00 36.60 427 GLY A CA 1
ATOM 2848 C C . GLY A 1 391 ? 25.264 14.071 63.584 1.00 36.61 427 GLY A C 1
ATOM 2849 O O . GLY A 1 391 ? 24.801 15.076 63.015 1.00 35.70 427 GLY A O 1
ATOM 2850 N N . GLY A 1 392 ? 26.166 13.269 63.025 1.00 36.24 428 GLY A N 1
ATOM 2851 C CA . GLY A 1 392 ? 26.643 13.539 61.686 1.00 34.87 428 GLY A CA 1
ATOM 2852 C C . GLY A 1 392 ? 27.646 14.669 61.638 1.00 35.31 428 GLY A C 1
ATOM 2853 O O . GLY A 1 392 ? 28.142 15.132 62.671 1.00 32.69 428 GLY A O 1
ATOM 2854 N N . LYS A 1 393 ? 27.942 15.092 60.412 1.00 36.34 429 LYS A N 1
ATOM 2855 C CA . LYS A 1 393 ? 28.878 16.176 60.114 1.00 39.42 429 LYS A CA 1
ATOM 2856 C C . LYS A 1 393 ? 28.320 16.942 58.904 1.00 38.22 429 LYS A C 1
ATOM 2857 O O . LYS A 1 393 ? 27.484 16.413 58.144 1.00 38.58 429 LYS A O 1
ATOM 2863 N N . ILE A 1 394 ? 28.760 18.180 58.727 1.00 34.83 430 ILE A N 1
ATOM 2864 C CA . ILE A 1 394 ? 28.294 18.973 57.602 1.00 34.59 430 ILE A CA 1
ATOM 2865 C C . ILE A 1 394 ? 28.321 18.208 56.253 1.00 34.59 430 ILE A C 1
ATOM 2866 O O . ILE A 1 394 ? 27.351 18.261 55.485 1.00 31.43 430 ILE A O 1
ATOM 2871 N N . THR A 1 395 ? 29.430 17.518 55.981 1.00 34.67 431 THR A N 1
ATOM 2872 C CA . THR A 1 395 ? 29.607 16.761 54.744 1.00 36.18 431 THR A CA 1
ATOM 2873 C C . THR A 1 395 ? 28.513 15.699 54.468 1.00 36.30 431 THR A C 1
ATOM 2874 O O . THR A 1 395 ? 28.199 15.410 53.312 1.00 33.57 431 THR A O 1
ATOM 2878 N N . ASP A 1 396 ? 27.952 15.138 55.534 1.00 36.60 432 ASP A N 1
ATOM 2879 C CA . ASP A 1 396 ? 27.008 14.034 55.412 1.00 38.07 432 ASP A CA 1
ATOM 2880 C C . ASP A 1 396 ? 25.591 14.543 55.170 1.00 38.26 432 ASP A C 1
ATOM 2881 O O . ASP A 1 396 ? 24.640 13.764 55.127 1.00 37.45 432 ASP A O 1
ATOM 2886 N N . TYR A 1 397 ? 25.459 15.856 55.012 1.00 36.73 433 TYR A N 1
ATOM 2887 C CA . TYR A 1 397 ? 24.252 16.560 55.431 1.00 37.47 433 TYR A CA 1
ATOM 2888 C C . TYR A 1 397 ? 23.061 16.184 54.557 1.00 38.08 433 TYR A C 1
ATOM 2889 O O . TYR A 1 397 ? 21.944 16.025 55.048 1.00 38.49 433 TYR A O 1
ATOM 2898 N N . ARG A 1 398 ? 23.308 16.042 53.259 1.00 38.44 434 ARG A N 1
ATOM 2899 C CA . ARG A 1 398 ? 22.241 15.785 52.299 1.00 40.93 434 ARG A CA 1
ATOM 2900 C C . ARG A 1 398 ? 21.915 14.297 52.221 1.00 40.80 434 ARG A C 1
ATOM 2901 O O . ARG A 1 398 ? 20.845 13.909 51.754 1.00 41.61 434 ARG A O 1
ATOM 2909 N N . LYS A 1 399 ? 22.846 13.468 52.683 1.00 40.50 435 LYS A N 1
ATOM 2910 C CA . LYS A 1 399 ? 22.608 12.034 52.794 1.00 41.12 435 LYS A CA 1
ATOM 2911 C C . LYS A 1 399 ? 21.722 11.841 54.038 1.00 40.55 435 LYS A C 1
ATOM 2912 O O . LYS A 1 399 ? 20.859 10.977 54.063 1.00 39.07 435 LYS A O 1
ATOM 2926 N N . ALA A 1 401 ? 19.558 14.126 55.281 1.00 37.84 437 ALA A N 1
ATOM 2927 C CA . ALA A 1 401 ? 18.231 14.630 54.945 1.00 38.30 437 ALA A CA 1
ATOM 2928 C C . ALA A 1 401 ? 17.471 13.636 54.037 1.00 39.39 437 ALA A C 1
ATOM 2929 O O . ALA A 1 401 ? 16.240 13.561 54.082 1.00 39.67 437 ALA A O 1
ATOM 2931 N N . GLU A 1 402 ? 18.200 12.883 53.214 1.00 40.27 438 GLU A N 1
ATOM 2932 C CA . GLU A 1 402 ? 17.563 11.902 52.334 1.00 42.62 438 GLU A CA 1
ATOM 2933 C C . GLU A 1 402 ? 16.884 10.826 53.183 1.00 42.30 438 GLU A C 1
ATOM 2934 O O . GLU A 1 402 ? 15.729 10.451 52.942 1.00 41.70 438 GLU A O 1
ATOM 2940 N N . GLY A 1 403 ? 17.610 10.337 54.187 1.00 42.00 439 GLY A N 1
ATOM 2941 C CA . GLY A 1 403 ? 17.066 9.313 55.059 1.00 41.21 439 GLY A CA 1
ATOM 2942 C C . GLY A 1 403 ? 15.847 9.848 55.764 1.00 41.16 439 GLY A C 1
ATOM 2943 O O . GLY A 1 403 ? 14.834 9.158 55.913 1.00 42.40 439 GLY A O 1
ATOM 2944 N N . ALA A 1 404 ? 15.942 11.095 56.199 1.00 40.18 440 ALA A N 1
ATOM 2945 C CA . ALA A 1 404 ? 14.830 11.726 56.886 1.00 41.19 440 ALA A CA 1
ATOM 2946 C C . ALA A 1 404 ? 13.586 11.808 55.974 1.00 42.32 440 ALA A C 1
ATOM 2947 O O . ALA A 1 404 ? 12.460 11.531 56.407 1.00 40.52 440 ALA A O 1
ATOM 2949 N N . LEU A 1 405 ? 13.799 12.199 54.720 1.00 43.29 441 LEU A N 1
ATOM 2950 C CA . LEU A 1 405 ? 12.713 12.329 53.752 1.00 46.27 441 LEU A CA 1
ATOM 2951 C C . LEU A 1 405 ? 12.053 10.987 53.438 1.00 47.75 441 LEU A C 1
ATOM 2952 O O . LEU A 1 405 ? 10.822 10.895 53.309 1.00 47.54 441 LEU A O 1
ATOM 2957 N N . ARG A 1 406 ? 12.875 9.948 53.312 1.00 49.02 442 ARG A N 1
ATOM 2958 C CA . ARG A 1 406 ? 12.366 8.612 53.032 1.00 50.07 442 ARG A CA 1
ATOM 2959 C C . ARG A 1 406 ? 11.307 8.236 54.071 1.00 49.61 442 ARG A C 1
ATOM 2960 O O . ARG A 1 406 ? 10.220 7.748 53.727 1.00 50.52 442 ARG A O 1
ATOM 2968 N N . LEU A 1 407 ? 11.623 8.505 55.338 1.00 47.51 443 LEU A N 1
ATOM 2969 C CA . LEU A 1 407 ? 10.727 8.238 56.455 1.00 45.21 443 LEU A CA 1
ATOM 2970 C C . LEU A 1 407 ? 9.559 9.227 56.511 1.00 45.16 443 LEU A C 1
ATOM 2971 O O . LEU A 1 407 ? 8.430 8.857 56.840 1.00 42.83 443 LEU A O 1
ATOM 2976 N N . ILE A 1 408 ? 9.838 10.493 56.223 1.00 44.70 444 ILE A N 1
ATOM 2977 C CA . ILE A 1 408 ? 8.784 11.493 56.247 1.00 45.03 444 ILE A CA 1
ATOM 2978 C C . ILE A 1 408 ? 7.755 11.200 55.163 1.00 44.80 444 ILE A C 1
ATOM 2979 O O . ILE A 1 408 ? 6.564 11.347 55.399 1.00 45.07 444 ILE A O 1
ATOM 2984 N N . ARG A 1 409 ? 8.206 10.797 53.976 1.00 45.94 445 ARG A N 1
ATOM 2985 C CA . ARG A 1 409 ? 7.271 10.477 52.901 1.00 47.98 445 ARG A CA 1
ATOM 2986 C C . ARG A 1 409 ? 6.404 9.303 53.340 1.00 49.30 445 ARG A C 1
ATOM 2987 O O . ARG A 1 409 ? 5.178 9.346 53.233 1.00 48.99 445 ARG A O 1
ATOM 2995 N N . GLN A 1 410 ? 7.058 8.255 53.835 1.00 51.37 446 GLN A N 1
ATOM 2996 C CA . GLN A 1 410 ? 6.359 7.070 54.311 1.00 52.68 446 GLN A CA 1
ATOM 2997 C C . GLN A 1 410 ? 5.282 7.428 55.332 1.00 52.61 446 GLN A C 1
ATOM 2998 O O . GLN A 1 410 ? 4.129 6.996 55.211 1.00 52.29 446 GLN A O 1
ATOM 3004 N N . LEU A 1 411 ? 5.655 8.220 56.329 1.00 52.04 447 LEU A N 1
ATOM 3005 C CA . LEU A 1 411 ? 4.717 8.620 57.365 1.00 53.36 447 LEU A CA 1
ATOM 3006 C C . LEU A 1 411 ? 3.531 9.426 56.823 1.00 54.85 447 LEU A C 1
ATOM 3007 O O . LEU A 1 411 ? 2.407 9.255 57.272 1.00 53.91 447 LEU A O 1
ATOM 3012 N N . LEU A 1 412 ? 3.785 10.308 55.862 1.00 57.07 448 LEU A N 1
ATOM 3013 C CA . LEU A 1 412 ? 2.715 11.101 55.278 1.00 58.79 448 LEU A CA 1
ATOM 3014 C C . LEU A 1 412 ? 1.764 10.184 54.511 1.00 60.58 448 LEU A C 1
ATOM 3015 O O . LEU A 1 412 ? 0.544 10.353 54.545 1.00 59.90 448 LEU A O 1
ATOM 3020 N N . LYS A 1 413 ? 2.341 9.212 53.815 1.00 63.38 449 LYS A N 1
ATOM 3021 C CA . LYS A 1 413 ? 1.563 8.253 53.044 1.00 66.01 449 LYS A CA 1
ATOM 3022 C C . LYS A 1 413 ? 0.721 7.422 53.996 1.00 66.66 449 LYS A C 1
ATOM 3023 O O . LYS A 1 413 ? -0.482 7.272 53.809 1.00 67.06 449 LYS A O 1
ATOM 3029 N N . GLU A 1 414 ? 1.372 6.885 55.018 1.00 67.89 450 GLU A N 1
ATOM 3030 C CA . GLU A 1 414 ? 0.709 6.059 56.015 1.00 69.13 450 GLU A CA 1
ATOM 3031 C C . GLU A 1 414 ? -0.399 6.776 56.748 1.00 69.04 450 GLU A C 1
ATOM 3032 O O . GLU A 1 414 ? -1.571 6.620 56.435 1.00 69.03 450 GLU A O 1
ATOM 3038 N N . GLU A 1 415 ? 0.001 7.569 57.730 1.00 69.33 451 GLU A N 1
ATOM 3039 C CA . GLU A 1 415 ? -0.917 8.292 58.586 1.00 70.17 451 GLU A CA 1
ATOM 3040 C C . GLU A 1 415 ? -1.820 9.348 57.975 1.00 70.12 451 GLU A C 1
ATOM 3041 O O . GLU A 1 415 ? -2.827 9.700 58.578 1.00 71.02 451 GLU A O 1
ATOM 3047 N N . TYR A 1 416 ? -1.487 9.861 56.795 1.00 69.98 452 TYR A N 1
ATOM 3048 C CA . TYR A 1 416 ? -2.329 10.890 56.188 1.00 69.21 452 TYR A CA 1
ATOM 3049 C C . TYR A 1 416 ? -2.641 10.593 54.736 1.00 69.60 452 TYR A C 1
ATOM 3050 O O . TYR A 1 416 ? -3.193 11.436 54.027 1.00 68.96 452 TYR A O 1
ATOM 3059 N N . GLY A 1 417 ? -2.278 9.394 54.298 1.00 69.45 453 GLY A N 1
ATOM 3060 C CA . GLY A 1 417 ? -2.540 8.995 52.930 1.00 70.55 453 GLY A CA 1
ATOM 3061 C C . GLY A 1 417 ? -2.269 10.060 51.885 1.00 71.40 453 GLY A C 1
ATOM 3062 O O . GLY A 1 417 ? -2.976 10.145 50.881 1.00 71.05 453 GLY A O 1
ATOM 3063 N N . ILE A 1 418 ? -1.249 10.881 52.114 1.00 72.32 454 ILE A N 1
ATOM 3064 C CA . ILE A 1 418 ? -0.902 11.919 51.155 1.00 72.64 454 ILE A CA 1
ATOM 3065 C C . ILE A 1 418 ? 0.338 11.484 50.383 1.00 72.87 454 ILE A C 1
ATOM 3066 O O . ILE A 1 418 ? 1.354 11.126 50.974 1.00 73.08 454 ILE A O 1
ATOM 3071 N N . GLU A 1 419 ? 0.240 11.489 49.057 1.00 73.41 455 GLU A N 1
ATOM 3072 C CA . GLU A 1 419 ? 1.355 11.086 48.210 1.00 73.64 455 GLU A CA 1
ATOM 3073 C C . GLU A 1 419 ? 2.259 12.271 47.929 1.00 72.29 455 GLU A C 1
ATOM 3074 O O . GLU A 1 419 ? 1.821 13.414 47.954 1.00 71.95 455 GLU A O 1
ATOM 3080 N N . THR A 1 420 ? 3.526 11.992 47.662 1.00 71.76 456 THR A N 1
ATOM 3081 C CA . THR A 1 420 ? 4.488 13.050 47.397 1.00 71.06 456 THR A CA 1
ATOM 3082 C C . THR A 1 420 ? 5.472 12.678 46.303 1.00 70.12 456 THR A C 1
ATOM 3083 O O . THR A 1 420 ? 5.643 11.507 45.972 1.00 68.42 456 THR A O 1
ATOM 3087 N N . LYS A 1 421 ? 6.122 13.696 45.751 1.00 70.79 457 LYS A N 1
ATOM 3088 C CA . LYS A 1 421 ? 7.101 13.504 44.691 1.00 70.83 457 LYS A CA 1
ATOM 3089 C C . LYS A 1 421 ? 8.377 12.863 45.210 1.00 69.96 457 LYS A C 1
ATOM 3090 O O . LYS A 1 421 ? 8.745 13.004 46.372 1.00 69.48 457 LYS A O 1
ATOM 3096 N N . GLU A 1 422 ? 9.040 12.150 44.317 1.00 69.39 458 GLU A N 1
ATOM 3097 C CA . GLU A 1 422 ? 10.289 11.475 44.610 1.00 68.81 458 GLU A CA 1
ATOM 3098 C C . GLU A 1 422 ? 11.334 12.296 43.860 1.00 67.74 458 GLU A C 1
ATOM 3099 O O . GLU A 1 422 ? 11.225 12.476 42.639 1.00 67.66 458 GLU A O 1
ATOM 3105 N N . ILE A 1 423 ? 12.329 12.813 44.572 1.00 64.72 459 ILE A N 1
ATOM 3106 C CA . ILE A 1 423 ? 13.358 13.609 43.916 1.00 62.40 459 ILE A CA 1
ATOM 3107 C C . ILE A 1 423 ? 14.733 12.991 44.092 1.00 60.98 459 ILE A C 1
ATOM 3108 O O . ILE A 1 423 ? 14.921 12.093 44.906 1.00 62.07 459 ILE A O 1
ATOM 3113 N N . ASP A 1 424 ? 15.690 13.479 43.315 1.00 58.89 460 ASP A N 1
ATOM 3114 C CA . ASP A 1 424 ? 17.057 13.010 43.405 1.00 57.11 460 ASP A CA 1
ATOM 3115 C C . ASP A 1 424 ? 17.911 14.150 43.939 1.00 54.82 460 ASP A C 1
ATOM 3116 O O . ASP A 1 424 ? 18.453 14.959 43.177 1.00 54.03 460 ASP A O 1
ATOM 3121 N N . SER A 1 425 ? 18.005 14.202 45.263 1.00 52.82 461 SER A N 1
ATOM 3122 C CA . SER A 1 425 ? 18.766 15.220 45.969 1.00 50.84 461 SER A CA 1
ATOM 3123 C C . SER A 1 425 ? 20.248 15.249 45.548 1.00 51.72 461 SER A C 1
ATOM 3124 O O . SER A 1 425 ? 20.916 16.289 45.663 1.00 49.92 461 SER A O 1
ATOM 3127 N N . LYS A 1 426 ? 20.763 14.122 45.054 1.00 51.77 462 LYS A N 1
ATOM 3128 C CA . LYS A 1 426 ? 22.158 14.083 44.627 1.00 52.28 462 LYS A CA 1
ATOM 3129 C C . LYS A 1 426 ? 22.385 14.950 43.385 1.00 52.49 462 LYS A C 1
ATOM 3130 O O . LYS A 1 426 ? 23.534 15.237 43.014 1.00 52.05 462 LYS A O 1
ATOM 3136 N N . LYS A 1 427 ? 21.291 15.379 42.755 1.00 52.04 463 LYS A N 1
ATOM 3137 C CA . LYS A 1 427 ? 21.366 16.205 41.548 1.00 52.49 463 LYS A CA 1
ATOM 3138 C C . LYS A 1 427 ? 20.581 17.521 41.636 1.00 51.69 463 LYS A C 1
ATOM 3139 O O . LYS A 1 427 ? 20.557 18.304 40.687 1.00 51.26 463 LYS A O 1
ATOM 3145 N N . TYR A 1 428 ? 19.935 17.769 42.772 1.00 50.10 464 TYR A N 1
ATOM 3146 C CA . TYR A 1 428 ? 19.159 18.984 42.935 1.00 47.53 464 TYR A CA 1
ATOM 3147 C C . TYR A 1 428 ? 20.075 20.116 43.396 1.00 46.75 464 TYR A C 1
ATOM 3148 O O . TYR A 1 428 ? 20.428 20.210 44.563 1.00 46.64 464 TYR A O 1
ATOM 3157 N N . GLN A 1 429 ? 20.455 20.979 42.465 1.00 45.37 465 GLN A N 1
ATOM 3158 C CA . GLN A 1 429 ? 21.346 22.087 42.754 1.00 44.11 465 GLN A CA 1
ATOM 3159 C C . GLN A 1 429 ? 20.706 23.222 43.557 1.00 43.84 465 GLN A C 1
ATOM 3160 O O . GLN A 1 429 ? 19.617 23.702 43.234 1.00 43.47 465 GLN A O 1
ATOM 3166 N N . ILE A 1 430 ? 21.398 23.640 44.619 1.00 44.19 466 ILE A N 1
ATOM 3167 C CA . ILE A 1 430 ? 20.917 24.696 45.512 1.00 43.37 466 ILE A CA 1
ATOM 3168 C C . ILE A 1 430 ? 21.085 26.103 44.938 1.00 43.87 466 ILE A C 1
ATOM 3169 O O . ILE A 1 430 ? 21.666 26.294 43.869 1.00 43.53 466 ILE A O 1
ATOM 3174 N N . SER A 1 431 ? 20.587 27.086 45.676 1.00 43.39 467 SER A N 1
ATOM 3175 C CA . SER A 1 431 ? 20.652 28.473 45.245 1.00 44.69 467 SER A CA 1
ATOM 3176 C C . SER A 1 431 ? 22.055 28.920 44.825 1.00 45.52 467 SER A C 1
ATOM 3177 O O . SER A 1 431 ? 23.037 28.735 45.560 1.00 46.37 467 SER A O 1
ATOM 3180 N N . GLY A 1 432 ? 22.133 29.508 43.634 1.00 45.47 468 GLY A N 1
ATOM 3181 C CA . GLY A 1 432 ? 23.394 30.004 43.109 1.00 45.25 468 GLY A CA 1
ATOM 3182 C C . GLY A 1 432 ? 24.322 28.952 42.528 1.00 45.44 468 GLY A C 1
ATOM 3183 O O . GLY A 1 432 ? 25.371 29.291 41.995 1.00 45.99 468 GLY A O 1
ATOM 3184 N N . GLY A 1 433 ? 23.948 27.680 42.621 1.00 45.52 469 GLY A N 1
ATOM 3185 C CA . GLY A 1 433 ? 24.820 26.639 42.119 1.00 46.80 469 GLY A CA 1
ATOM 3186 C C . GLY A 1 433 ? 24.277 25.952 40.890 1.00 48.67 469 GLY A C 1
ATOM 3187 O O . GLY A 1 433 ? 24.759 24.883 40.501 1.00 49.72 469 GLY A O 1
ATOM 3188 N N . ASN A 1 434 ? 23.278 26.568 40.270 1.00 48.94 470 ASN A N 1
ATOM 3189 C CA . ASN A 1 434 ? 22.661 26.003 39.088 1.00 50.14 470 ASN A CA 1
ATOM 3190 C C . ASN A 1 434 ? 23.533 26.145 37.824 1.00 50.81 470 ASN A C 1
ATOM 3191 O O . ASN A 1 434 ? 23.217 26.904 36.919 1.00 52.28 470 ASN A O 1
ATOM 3196 N N . PHE A 1 435 ? 24.654 25.432 37.792 1.00 50.44 471 PHE A N 1
ATOM 3197 C CA . PHE A 1 435 ? 25.533 25.424 36.639 1.00 50.43 471 PHE A CA 1
ATOM 3198 C C . PHE A 1 435 ? 26.342 24.140 36.679 1.00 52.04 471 PHE A C 1
ATOM 3199 O O . PHE A 1 435 ? 26.305 23.424 37.676 1.00 53.40 471 PHE A O 1
ATOM 3207 N N . ASP A 1 436 ? 27.047 23.835 35.594 1.00 53.44 472 ASP A N 1
ATOM 3208 C CA . ASP A 1 436 ? 27.855 22.618 35.501 1.00 54.47 472 ASP A CA 1
ATOM 3209 C C . ASP A 1 436 ? 28.953 22.594 36.565 1.00 53.50 472 ASP A C 1
ATOM 3210 O O . ASP A 1 436 ? 29.871 23.425 36.549 1.00 53.17 472 ASP A O 1
ATOM 3215 N N . PRO A 1 437 ? 28.883 21.622 37.493 1.00 53.09 473 PRO A N 1
ATOM 3216 C CA . PRO A 1 437 ? 29.869 21.488 38.567 1.00 52.89 473 PRO A CA 1
ATOM 3217 C C . PRO A 1 437 ? 31.288 21.291 38.052 1.00 52.53 473 PRO A C 1
ATOM 3218 O O . PRO A 1 437 ? 32.250 21.356 38.813 1.00 52.24 473 PRO A O 1
ATOM 3222 N N . THR A 1 438 ? 31.412 21.068 36.751 1.00 52.86 474 THR A N 1
ATOM 3223 C CA . THR A 1 438 ? 32.715 20.874 36.124 1.00 53.75 474 THR A CA 1
ATOM 3224 C C . THR A 1 438 ? 33.311 22.174 35.582 1.00 54.15 474 THR A C 1
ATOM 3225 O O . THR A 1 438 ? 34.517 22.250 35.327 1.00 53.77 474 THR A O 1
ATOM 3229 N N . LYS A 1 439 ? 32.467 23.190 35.414 1.00 55.06 475 LYS A N 1
ATOM 3230 C CA . LYS A 1 439 ? 32.917 24.475 34.873 1.00 56.98 475 LYS A CA 1
ATOM 3231 C C . LYS A 1 439 ? 32.861 25.654 35.840 1.00 56.76 475 LYS A C 1
ATOM 3232 O O . LYS A 1 439 ? 32.181 26.650 35.579 1.00 56.66 475 LYS A O 1
ATOM 3238 N N . LEU A 1 440 ? 33.585 25.563 36.947 1.00 56.59 476 LEU A N 1
ATOM 3239 C CA . LEU A 1 440 ? 33.579 26.659 37.898 1.00 56.67 476 LEU A CA 1
ATOM 3240 C C . LEU A 1 440 ? 34.296 27.877 37.336 1.00 57.40 476 LEU A C 1
ATOM 3241 O O . LEU A 1 440 ? 33.784 28.989 37.400 1.00 56.44 476 LEU A O 1
ATOM 3246 N N . GLU A 1 441 ? 35.479 27.664 36.775 1.00 59.52 477 GLU A N 1
ATOM 3247 C CA . GLU A 1 441 ? 36.249 28.780 36.255 1.00 62.76 477 GLU A CA 1
ATOM 3248 C C . GLU A 1 441 ? 35.556 29.529 35.123 1.00 63.38 477 GLU A C 1
ATOM 3249 O O . GLU A 1 441 ? 35.502 30.761 35.134 1.00 64.38 477 GLU A O 1
ATOM 3255 N N . GLU A 1 442 ? 35.029 28.786 34.153 1.00 62.97 478 GLU A N 1
ATOM 3256 C CA . GLU A 1 442 ? 34.350 29.381 33.015 1.00 62.19 478 GLU A CA 1
ATOM 3257 C C . GLU A 1 442 ? 33.114 30.145 33.465 1.00 60.96 478 GLU A C 1
ATOM 3258 O O . GLU A 1 442 ? 32.758 31.172 32.890 1.00 59.45 478 GLU A O 1
ATOM 3264 N N . THR A 1 443 ? 32.455 29.644 34.501 1.00 60.37 479 THR A N 1
ATOM 3265 C CA . THR A 1 443 ? 31.260 30.312 35.006 1.00 59.34 479 THR A CA 1
ATOM 3266 C C . THR A 1 443 ? 31.618 31.584 35.762 1.00 58.86 479 THR A C 1
ATOM 3267 O O . THR A 1 443 ? 30.892 32.579 35.703 1.00 58.51 479 THR A O 1
ATOM 3271 N N . VAL A 1 444 ? 32.739 31.542 36.474 1.00 58.28 480 VAL A N 1
ATOM 3272 C CA . VAL A 1 444 ? 33.196 32.695 37.234 1.00 58.33 480 VAL A CA 1
ATOM 3273 C C . VAL A 1 444 ? 33.696 33.763 36.253 1.00 58.87 480 VAL A C 1
ATOM 3274 O O . VAL A 1 444 ? 33.373 34.949 36.386 1.00 57.70 480 VAL A O 1
ATOM 3278 N N . THR A 1 445 ? 34.471 33.324 35.261 1.00 59.89 481 THR A N 1
ATOM 3279 C CA . THR A 1 445 ? 35.036 34.220 34.256 1.00 60.72 481 THR A CA 1
ATOM 3280 C C . THR A 1 445 ? 33.946 34.913 33.464 1.00 61.19 481 THR A C 1
ATOM 3281 O O . THR A 1 445 ? 34.031 36.108 33.168 1.00 61.63 481 THR A O 1
ATOM 3285 N N . GLU A 1 446 ? 32.918 34.152 33.132 1.00 61.79 482 GLU A N 1
ATOM 3286 C CA . GLU A 1 446 ? 31.796 34.668 32.381 1.00 63.45 482 GLU A CA 1
ATOM 3287 C C . GLU A 1 446 ? 30.977 35.656 33.217 1.00 63.85 482 GLU A C 1
ATOM 3288 O O . GLU A 1 446 ? 30.593 36.724 32.730 1.00 63.75 482 GLU A O 1
ATOM 3294 N N . LEU A 1 447 ? 30.724 35.311 34.480 1.00 63.84 483 LEU A N 1
ATOM 3295 C CA . LEU A 1 447 ? 29.951 36.181 35.371 1.00 63.33 483 LEU A CA 1
ATOM 3296 C C . LEU A 1 447 ? 30.718 37.452 35.732 1.00 63.23 483 LEU A C 1
ATOM 3297 O O . LEU A 1 447 ? 30.124 38.506 35.933 1.00 61.87 483 LEU A O 1
ATOM 3302 N N . ALA A 1 448 ? 32.041 37.341 35.816 1.00 63.87 484 ALA A N 1
ATOM 3303 C CA . ALA A 1 448 ? 32.896 38.479 36.145 1.00 64.88 484 ALA A CA 1
ATOM 3304 C C . ALA A 1 448 ? 32.759 39.607 35.114 1.00 65.15 484 ALA A C 1
ATOM 3305 O O . ALA A 1 448 ? 32.965 40.780 35.437 1.00 64.21 484 ALA A O 1
ATOM 3307 N N . LYS A 1 449 ? 32.412 39.242 33.879 1.00 66.13 485 LYS A N 1
ATOM 3308 C CA . LYS A 1 449 ? 32.239 40.215 32.798 1.00 65.89 485 LYS A CA 1
ATOM 3309 C C . LYS A 1 449 ? 30.966 41.032 33.009 1.00 65.54 485 LYS A C 1
ATOM 3310 O O . LYS A 1 449 ? 30.967 42.261 32.838 1.00 65.65 485 LYS A O 1
ATOM 3316 N N . GLU A 1 450 ? 29.887 40.346 33.382 1.00 64.81 486 GLU A N 1
ATOM 3317 C CA . GLU A 1 450 ? 28.608 41.002 33.648 1.00 64.19 486 GLU A CA 1
ATOM 3318 C C . GLU A 1 450 ? 28.760 41.991 34.798 1.00 63.00 486 GLU A C 1
ATOM 3319 O O . GLU A 1 450 ? 28.115 43.041 34.826 1.00 62.37 486 GLU A O 1
ATOM 3325 N N . GLY A 1 451 ? 29.630 41.647 35.741 1.00 61.91 487 GLY A N 1
ATOM 3326 C CA . GLY A 1 451 ? 29.856 42.509 36.885 1.00 61.09 487 GLY A CA 1
ATOM 3327 C C . GLY A 1 451 ? 30.609 43.757 36.483 1.00 60.76 487 GLY A C 1
ATOM 3328 O O . GLY A 1 451 ? 30.308 44.851 36.962 1.00 60.44 487 GLY A O 1
ATOM 3329 N N . VAL A 1 452 ? 31.608 43.586 35.619 1.00 60.16 488 VAL A N 1
ATOM 3330 C CA . VAL A 1 452 ? 32.386 44.713 35.134 1.00 59.66 488 VAL A CA 1
ATOM 3331 C C . VAL A 1 452 ? 31.419 45.567 34.317 1.00 59.78 488 VAL A C 1
ATOM 3332 O O . VAL A 1 452 ? 31.481 46.796 34.360 1.00 60.37 488 VAL A O 1
ATOM 3336 N N . ALA A 1 453 ? 30.505 44.910 33.604 1.00 58.95 489 ALA A N 1
ATOM 3337 C CA . ALA A 1 453 ? 29.514 45.616 32.796 1.00 59.11 489 ALA A CA 1
ATOM 3338 C C . ALA A 1 453 ? 28.513 46.344 33.697 1.00 59.78 489 ALA A C 1
ATOM 3339 O O . ALA A 1 453 ? 27.960 47.386 33.319 1.00 60.18 489 ALA A O 1
ATOM 3341 N N . ALA A 1 454 ? 28.279 45.797 34.886 1.00 59.51 490 ALA A N 1
ATOM 3342 C CA . ALA A 1 454 ? 27.363 46.423 35.840 1.00 59.90 490 ALA A CA 1
ATOM 3343 C C . ALA A 1 454 ? 28.049 47.621 36.497 1.00 59.58 490 ALA A C 1
ATOM 3344 O O . ALA A 1 454 ? 27.423 48.394 37.221 1.00 59.32 490 ALA A O 1
ATOM 3346 N N . GLY A 1 455 ? 29.346 47.755 36.241 1.00 60.11 491 GLY A N 1
ATOM 3347 C CA . GLY A 1 455 ? 30.106 48.867 36.779 1.00 61.37 491 GLY A CA 1
ATOM 3348 C C . GLY A 1 455 ? 30.967 48.577 37.990 1.00 61.81 491 GLY A C 1
ATOM 3349 O O . GLY A 1 455 ? 31.165 49.462 38.817 1.00 62.51 491 GLY A O 1
ATOM 3350 N N . LEU A 1 456 ? 31.488 47.359 38.107 1.00 62.15 492 LEU A N 1
ATOM 3351 C CA . LEU A 1 456 ? 32.322 47.008 39.256 1.00 62.29 492 LEU A CA 1
ATOM 3352 C C . LEU A 1 456 ? 33.725 46.626 38.822 1.00 62.26 492 LEU A C 1
ATOM 3353 O O . LEU A 1 456 ? 33.941 46.227 37.680 1.00 61.00 492 LEU A O 1
ATOM 3358 N N . GLU A 1 457 ? 34.674 46.748 39.744 1.00 63.56 493 GLU A N 1
ATOM 3359 C CA . GLU A 1 457 ? 36.054 46.375 39.469 1.00 65.13 493 GLU A CA 1
ATOM 3360 C C . GLU A 1 457 ? 36.063 44.894 39.109 1.00 65.37 493 GLU A C 1
ATOM 3361 O O . GLU A 1 457 ? 35.226 44.126 39.573 1.00 65.53 493 GLU A O 1
ATOM 3367 N N . GLU A 1 458 ? 37.012 44.497 38.279 1.00 65.67 494 GLU A N 1
ATOM 3368 C CA . GLU A 1 458 ? 37.114 43.113 37.849 1.00 66.24 494 GLU A CA 1
ATOM 3369 C C . GLU A 1 458 ? 37.398 42.209 39.046 1.00 65.73 494 GLU A C 1
ATOM 3370 O O . GLU A 1 458 ? 36.949 41.059 39.098 1.00 64.61 494 GLU A O 1
ATOM 3376 N N . GLU A 1 459 ? 38.144 42.742 40.007 1.00 64.84 495 GLU A N 1
ATOM 3377 C CA . GLU A 1 459 ? 38.500 41.977 41.180 1.00 63.37 495 GLU A CA 1
ATOM 3378 C C . GLU A 1 459 ? 37.260 41.642 41.986 1.00 61.90 495 GLU A C 1
ATOM 3379 O O . GLU A 1 459 ? 37.047 40.493 42.374 1.00 60.91 495 GLU A O 1
ATOM 3385 N N . ASP A 1 460 ? 36.439 42.653 42.229 1.00 60.20 496 ASP A N 1
ATOM 3386 C CA . ASP A 1 460 ? 35.225 42.467 43.004 1.00 58.57 496 ASP A CA 1
ATOM 3387 C C . ASP A 1 460 ? 34.191 41.650 42.266 1.00 57.39 496 ASP A C 1
ATOM 3388 O O . ASP A 1 460 ? 33.405 40.935 42.882 1.00 57.72 496 ASP A O 1
ATOM 3393 N N . ALA A 1 461 ? 34.191 41.745 40.944 1.00 55.46 497 ALA A N 1
ATOM 3394 C CA . ALA A 1 461 ? 33.228 41.001 40.155 1.00 53.49 497 ALA A CA 1
ATOM 3395 C C . ALA A 1 461 ? 33.516 39.509 40.261 1.00 52.39 497 ALA A C 1
ATOM 3396 O O . ALA A 1 461 ? 32.607 38.693 40.401 1.00 50.36 497 ALA A O 1
ATOM 3398 N N . THR A 1 462 ? 34.797 39.171 40.202 1.00 51.29 498 THR A N 1
ATOM 3399 C CA . THR A 1 462 ? 35.219 37.794 40.276 1.00 51.23 498 THR A CA 1
ATOM 3400 C C . THR A 1 462 ? 34.960 37.220 41.662 1.00 49.77 498 THR A C 1
ATOM 3401 O O . THR A 1 462 ? 34.396 36.128 41.783 1.00 48.16 498 THR A O 1
ATOM 3405 N N . TYR A 1 463 ? 35.370 37.949 42.702 1.00 47.57 499 TYR A N 1
ATOM 3406 C CA . TYR A 1 463 ? 35.163 37.480 44.074 1.00 46.24 499 TYR A CA 1
ATOM 3407 C C . TYR A 1 463 ? 33.678 37.169 44.291 1.00 43.47 499 TYR A C 1
ATOM 3408 O O . TYR A 1 463 ? 33.331 36.134 44.842 1.00 41.26 499 TYR A O 1
ATOM 3417 N N . ILE A 1 464 ? 32.817 38.066 43.831 1.00 43.07 500 ILE A N 1
ATOM 3418 C CA . ILE A 1 464 ? 31.369 37.913 43.982 1.00 42.50 500 ILE A CA 1
ATOM 3419 C C . ILE A 1 464 ? 30.814 36.768 43.156 1.00 42.83 500 ILE A C 1
ATOM 3420 O O . ILE A 1 464 ? 29.861 36.110 43.550 1.00 43.91 500 ILE A O 1
ATOM 3425 N N . ALA A 1 465 ? 31.419 36.514 42.009 1.00 43.32 501 ALA A N 1
ATOM 3426 C CA . ALA A 1 465 ? 30.961 35.424 41.169 1.00 44.51 501 ALA A CA 1
ATOM 3427 C C . ALA A 1 465 ? 31.264 34.087 41.859 1.00 44.79 501 ALA A C 1
ATOM 3428 O O . ALA A 1 465 ? 30.412 33.204 41.951 1.00 42.96 501 ALA A O 1
ATOM 3430 N N . ASP A 1 466 ? 32.499 33.969 42.335 1.00 43.89 502 ASP A N 1
ATOM 3431 C CA . ASP A 1 466 ? 32.995 32.779 42.996 1.00 44.53 502 ASP A CA 1
ATOM 3432 C C . ASP A 1 466 ? 32.312 32.513 44.341 1.00 43.91 502 ASP A C 1
ATOM 3433 O O . ASP A 1 466 ? 32.073 31.365 44.714 1.00 43.41 502 ASP A O 1
ATOM 3438 N N . PHE A 1 467 ? 31.998 33.588 45.052 1.00 42.48 503 PHE A N 1
ATOM 3439 C CA . PHE A 1 467 ? 31.383 33.487 46.369 1.00 41.11 503 PHE A CA 1
ATOM 3440 C C . PHE A 1 467 ? 29.886 33.169 46.341 1.00 40.60 503 PHE A C 1
ATOM 3441 O O . PHE A 1 467 ? 29.430 32.314 47.087 1.00 39.17 503 PHE A O 1
ATOM 3449 N N . TYR A 1 468 ? 29.131 33.847 45.476 1.00 39.91 504 TYR A N 1
ATOM 3450 C CA . TYR A 1 468 ? 27.679 33.650 45.393 1.00 38.87 504 TYR A CA 1
ATOM 3451 C C . TYR A 1 468 ? 27.292 32.830 44.183 1.00 38.51 504 TYR A C 1
ATOM 3452 O O . TYR A 1 468 ? 26.123 32.480 44.000 1.00 37.87 504 TYR A O 1
ATOM 3461 N N . GLY A 1 469 ? 28.278 32.518 43.358 1.00 38.80 505 GLY A N 1
ATOM 3462 C CA . GLY A 1 469 ? 27.990 31.768 42.157 1.00 40.50 505 GLY A CA 1
ATOM 3463 C C . GLY A 1 469 ? 26.965 32.506 41.298 1.00 42.59 505 GLY A C 1
ATOM 3464 O O . GLY A 1 469 ? 27.007 33.739 41.141 1.00 41.70 505 GLY A O 1
ATOM 3465 N N . THR A 1 470 ? 26.027 31.743 40.760 1.00 42.97 506 THR A N 1
ATOM 3466 C CA . THR A 1 470 ? 24.982 32.262 39.898 1.00 44.43 506 THR A CA 1
ATOM 3467 C C . THR A 1 470 ? 24.199 33.428 40.466 1.00 45.32 506 THR A C 1
ATOM 3468 O O . THR A 1 470 ? 23.644 34.232 39.719 1.00 45.14 506 THR A O 1
ATOM 3472 N N . ASN A 1 471 ? 24.135 33.516 41.789 1.00 46.16 507 ASN A N 1
ATOM 3473 C CA . ASN A 1 471 ? 23.391 34.595 42.410 1.00 46.71 507 ASN A CA 1
ATOM 3474 C C . ASN A 1 471 ? 24.085 35.928 42.200 1.00 46.94 507 ASN A C 1
ATOM 3475 O O . ASN A 1 471 ? 23.495 36.987 42.429 1.00 46.75 507 ASN A O 1
ATOM 3480 N N . ALA A 1 472 ? 25.339 35.870 41.749 1.00 48.33 508 ALA A N 1
ATOM 3481 C CA . ALA A 1 472 ? 26.117 37.079 41.498 1.00 50.00 508 ALA A CA 1
ATOM 3482 C C . ALA A 1 472 ? 25.352 37.968 40.534 1.00 50.88 508 ALA A C 1
ATOM 3483 O O . ALA A 1 472 ? 25.418 39.190 40.614 1.00 52.15 508 ALA A O 1
ATOM 3485 N N . ARG A 1 473 ? 24.616 37.336 39.633 1.00 52.05 509 ARG A N 1
ATOM 3486 C CA . ARG A 1 473 ? 23.840 38.044 38.633 1.00 54.32 509 ARG A CA 1
ATOM 3487 C C . ARG A 1 473 ? 22.882 39.028 39.301 1.00 54.05 509 ARG A C 1
ATOM 3488 O O . ARG A 1 473 ? 22.835 40.216 38.963 1.00 54.07 509 ARG A O 1
ATOM 3496 N N . ARG A 1 474 ? 22.117 38.542 40.262 1.00 53.01 510 ARG A N 1
ATOM 3497 C CA . ARG A 1 474 ? 21.203 39.423 40.941 1.00 52.81 510 ARG A CA 1
ATOM 3498 C C . ARG A 1 474 ? 21.973 40.579 41.589 1.00 52.49 510 ARG A C 1
ATOM 3499 O O . ARG A 1 474 ? 21.556 41.737 41.508 1.00 52.22 510 ARG A O 1
ATOM 3507 N N . ILE A 1 475 ? 23.096 40.265 42.235 1.00 52.10 511 ILE A N 1
ATOM 3508 C CA . ILE A 1 475 ? 23.914 41.296 42.878 1.00 52.07 511 ILE A CA 1
ATOM 3509 C C . ILE A 1 475 ? 24.354 42.363 41.859 1.00 52.96 511 ILE A C 1
ATOM 3510 O O . ILE A 1 475 ? 24.354 43.564 42.152 1.00 51.24 511 ILE A O 1
ATOM 3515 N N . PHE A 1 476 ? 24.723 41.927 40.661 1.00 54.05 512 PHE A N 1
ATOM 3516 C CA . PHE A 1 476 ? 25.134 42.876 39.639 1.00 55.38 512 PHE A CA 1
ATOM 3517 C C . PHE A 1 476 ? 23.949 43.755 39.186 1.00 55.79 512 PHE A C 1
ATOM 3518 O O . PHE A 1 476 ? 24.114 44.958 38.957 1.00 55.68 512 PHE A O 1
ATOM 3526 N N . GLU A 1 477 ? 22.764 43.160 39.067 1.00 56.11 513 GLU A N 1
ATOM 3527 C CA . GLU A 1 477 ? 21.582 43.917 38.654 1.00 57.93 513 GLU A CA 1
ATOM 3528 C C . GLU A 1 477 ? 21.366 45.075 39.619 1.00 57.77 513 GLU A C 1
ATOM 3529 O O . GLU A 1 477 ? 21.119 46.210 39.201 1.00 57.77 513 GLU A O 1
ATOM 3535 N N . LEU A 1 478 ? 21.451 44.769 40.912 1.00 57.16 514 LEU A N 1
ATOM 3536 C CA . LEU A 1 478 ? 21.269 45.766 41.953 1.00 57.36 514 LEU A CA 1
ATOM 3537 C C . LEU A 1 478 ? 22.362 46.829 41.900 1.00 58.06 514 LEU A C 1
ATOM 3538 O O . LEU A 1 478 ? 22.126 47.981 42.253 1.00 58.84 514 LEU A O 1
ATOM 3543 N N . ALA A 1 479 ? 23.554 46.442 41.460 1.00 57.87 515 ALA A N 1
ATOM 3544 C CA . ALA A 1 479 ? 24.678 47.371 41.379 1.00 59.12 515 ALA A CA 1
ATOM 3545 C C . ALA A 1 479 ? 24.517 48.368 40.227 1.00 59.29 515 ALA A C 1
ATOM 3546 O O . ALA A 1 479 ? 24.937 49.525 40.322 1.00 58.50 515 ALA A O 1
ATOM 3548 N N . LYS A 1 480 ? 23.908 47.896 39.144 1.00 59.83 516 LYS A N 1
ATOM 3549 C CA . LYS A 1 480 ? 23.706 48.693 37.945 1.00 60.44 516 LYS A CA 1
ATOM 3550 C C . LYS A 1 480 ? 22.674 49.795 38.155 1.00 60.30 516 LYS A C 1
ATOM 3551 O O . LYS A 1 480 ? 22.822 50.900 37.640 1.00 59.83 516 LYS A O 1
ATOM 3557 N N . GLU A 1 481 ? 21.645 49.498 38.938 1.00 60.54 517 GLU A N 1
ATOM 3558 C CA . GLU A 1 481 ? 20.574 50.454 39.178 1.00 61.11 517 GLU A CA 1
ATOM 3559 C C . GLU A 1 481 ? 20.424 51.020 40.583 1.00 60.02 517 GLU A C 1
ATOM 3560 O O . GLU A 1 481 ? 19.303 51.272 41.024 1.00 61.32 517 GLU A O 1
ATOM 3574 N N . ALA A 1 483 ? 22.384 53.553 43.989 1.00 53.58 519 ALA A N 1
ATOM 3575 C CA . ALA A 1 483 ? 23.431 54.454 44.443 1.00 53.72 519 ALA A CA 1
ATOM 3576 C C . ALA A 1 483 ? 24.044 53.788 45.680 1.00 53.83 519 ALA A C 1
ATOM 3577 O O . ALA A 1 483 ? 23.324 53.315 46.577 1.00 53.55 519 ALA A O 1
ATOM 3579 N N . PRO A 1 484 ? 25.379 53.734 45.740 1.00 53.55 520 PRO A N 1
ATOM 3580 C CA . PRO A 1 484 ? 26.033 53.112 46.892 1.00 53.63 520 PRO A CA 1
ATOM 3581 C C . PRO A 1 484 ? 25.662 53.776 48.210 1.00 53.34 520 PRO A C 1
ATOM 3582 O O . PRO A 1 484 ? 25.517 54.997 48.285 1.00 53.92 520 PRO A O 1
ATOM 3586 N N . TYR A 1 485 ? 25.471 52.961 49.243 1.00 53.00 521 TYR A N 1
ATOM 3587 C CA . TYR A 1 485 ? 25.151 53.486 50.564 1.00 52.70 521 TYR A CA 1
ATOM 3588 C C . TYR A 1 485 ? 26.334 54.333 50.973 1.00 53.02 521 TYR A C 1
ATOM 3589 O O . TYR A 1 485 ? 27.458 54.126 50.495 1.00 54.95 521 TYR A O 1
ATOM 3598 N N . PRO A 1 486 ? 26.103 55.302 51.859 1.00 51.95 522 PRO A N 1
ATOM 3599 C CA . PRO A 1 486 ? 27.186 56.174 52.327 1.00 52.01 522 PRO A CA 1
ATOM 3600 C C . PRO A 1 486 ? 28.313 55.365 53.006 1.00 51.93 522 PRO A C 1
ATOM 3601 O O . PRO A 1 486 ? 28.039 54.452 53.787 1.00 52.62 522 PRO A O 1
ATOM 3605 N N . GLY A 1 487 ? 29.570 55.697 52.705 1.00 51.06 523 GLY A N 1
ATOM 3606 C CA . GLY A 1 487 ? 30.694 55.004 53.317 1.00 49.39 523 GLY A CA 1
ATOM 3607 C C . GLY A 1 487 ? 31.001 53.598 52.798 1.00 48.65 523 GLY A C 1
ATOM 3608 O O . GLY A 1 487 ? 31.905 52.935 53.303 1.00 48.72 523 GLY A O 1
ATOM 3609 N N . LEU A 1 488 ? 30.256 53.131 51.801 1.00 47.08 524 LEU A N 1
ATOM 3610 C CA . LEU A 1 488 ? 30.509 51.810 51.244 1.00 46.06 524 LEU A CA 1
ATOM 3611 C C . LEU A 1 488 ? 30.657 51.941 49.742 1.00 45.05 524 LEU A C 1
ATOM 3612 O O . LEU A 1 488 ? 30.094 52.857 49.140 1.00 43.81 524 LEU A O 1
ATOM 3617 N N . SER A 1 489 ? 31.411 51.018 49.148 1.00 43.80 525 SER A N 1
ATOM 3618 C CA . SER A 1 489 ? 31.604 50.996 47.710 1.00 43.23 525 SER A CA 1
ATOM 3619 C C . SER A 1 489 ? 30.325 50.421 47.049 1.00 42.63 525 SER A C 1
ATOM 3620 O O . SER A 1 489 ? 29.445 49.909 47.729 1.00 40.06 525 SER A O 1
ATOM 3623 N N . LEU A 1 490 ? 30.230 50.526 45.726 1.00 44.03 526 LEU A N 1
ATOM 3624 C CA . LEU A 1 490 ? 29.072 50.017 44.997 1.00 44.07 526 LEU A CA 1
ATOM 3625 C C . LEU A 1 490 ? 29.020 48.489 45.107 1.00 44.71 526 LEU A C 1
ATOM 3626 O O . LEU A 1 490 ? 27.944 47.884 45.237 1.00 45.22 526 LEU A O 1
ATOM 3631 N N . ALA A 1 491 ? 30.188 47.862 45.036 1.00 43.69 527 ALA A N 1
ATOM 3632 C CA . ALA A 1 491 ? 30.249 46.415 45.140 1.00 43.29 527 ALA A CA 1
ATOM 3633 C C . ALA A 1 491 ? 29.699 45.996 46.508 1.00 43.81 527 ALA A C 1
ATOM 3634 O O . ALA A 1 491 ? 28.795 45.159 46.594 1.00 43.54 527 ALA A O 1
ATOM 3636 N N . GLU A 1 492 ? 30.235 46.605 47.564 1.00 43.53 528 GLU A N 1
ATOM 3637 C CA . GLU A 1 492 ? 29.832 46.288 48.922 1.00 43.50 528 GLU A CA 1
ATOM 3638 C C . GLU A 1 492 ? 28.371 46.622 49.177 1.00 43.65 528 GLU A C 1
ATOM 3639 O O . GLU A 1 492 ? 27.683 45.878 49.860 1.00 44.01 528 GLU A O 1
ATOM 3645 N N . SER A 1 493 ? 27.891 47.734 48.633 1.00 43.33 529 SER A N 1
ATOM 3646 C CA . SER A 1 493 ? 26.497 48.122 48.828 1.00 43.50 529 SER A CA 1
ATOM 3647 C C . SER A 1 493 ? 25.542 47.120 48.150 1.00 43.07 529 SER A C 1
ATOM 3648 O O . SER A 1 493 ? 24.454 46.860 48.652 1.00 43.63 529 SER A O 1
ATOM 3651 N N . ALA A 1 494 ? 25.944 46.590 46.998 1.00 41.95 530 ALA A N 1
ATOM 3652 C CA . ALA A 1 494 ? 25.127 45.633 46.263 1.00 42.23 530 ALA A CA 1
ATOM 3653 C C . ALA A 1 494 ? 24.975 44.331 47.051 1.00 42.42 530 ALA A C 1
ATOM 3654 O O . ALA A 1 494 ? 23.883 43.766 47.132 1.00 42.30 530 ALA A O 1
ATOM 3656 N N . ARG A 1 495 ? 26.081 43.861 47.622 1.00 42.39 531 ARG A N 1
ATOM 3657 C CA . ARG A 1 495 ? 26.074 42.643 48.434 1.00 41.55 531 ARG A CA 1
ATOM 3658 C C . ARG A 1 495 ? 25.159 42.808 49.661 1.00 40.56 531 ARG A C 1
ATOM 3659 O O . ARG A 1 495 ? 24.336 41.9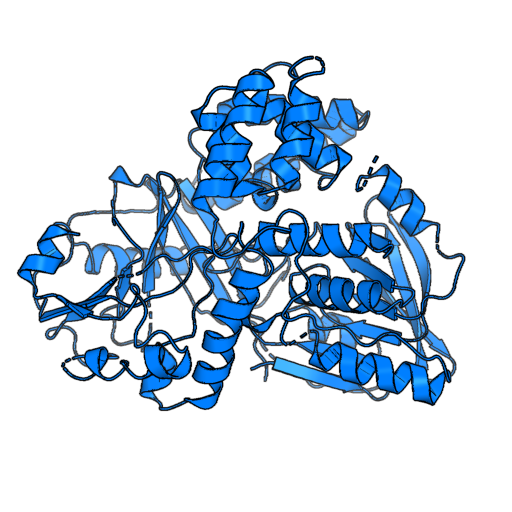34 49.950 1.00 40.26 531 ARG A O 1
ATOM 3667 N N . LEU A 1 496 ? 25.319 43.924 50.376 1.00 39.41 532 LEU A N 1
ATOM 3668 C CA . LEU A 1 496 ? 24.539 44.212 51.572 1.00 41.44 532 LEU A CA 1
ATOM 3669 C C . LEU A 1 496 ? 23.047 44.279 51.219 1.00 42.70 532 LEU A C 1
ATOM 3670 O O . LEU A 1 496 ? 22.217 43.722 51.932 1.00 43.65 532 LEU A O 1
ATOM 3675 N N . ARG A 1 497 ? 22.724 44.970 50.125 1.00 42.75 533 ARG A N 1
ATOM 3676 C CA . ARG A 1 497 ? 21.349 45.107 49.665 1.00 43.93 533 ARG A CA 1
ATOM 3677 C C . ARG A 1 497 ? 20.778 43.727 49.350 1.00 42.37 533 ARG A C 1
ATOM 3678 O O . ARG A 1 497 ? 19.636 43.416 49.688 1.00 42.37 533 ARG A O 1
ATOM 3686 N N . TYR A 1 498 ? 21.579 42.910 48.684 1.00 40.28 534 TYR A N 1
ATOM 3687 C CA . TYR A 1 498 ? 21.158 41.562 48.340 1.00 40.62 534 TYR A CA 1
ATOM 3688 C C . TYR A 1 498 ? 20.904 40.751 49.614 1.00 40.59 534 TYR A C 1
ATOM 3689 O O . TYR A 1 498 ? 19.898 40.051 49.736 1.00 39.39 534 TYR A O 1
ATOM 3698 N N . GLY A 1 499 ? 21.826 40.853 50.565 1.00 41.15 535 GLY A N 1
ATOM 3699 C CA . GLY A 1 499 ? 21.661 40.135 51.818 1.00 42.25 535 GLY A CA 1
ATOM 3700 C C . GLY A 1 499 ? 20.373 40.534 52.515 1.00 42.94 535 GLY A C 1
ATOM 3701 O O . GLY A 1 499 ? 19.626 39.678 53.015 1.00 43.22 535 GLY A O 1
ATOM 3702 N N . LEU A 1 500 ? 20.109 41.838 52.543 1.00 41.94 536 LEU A N 1
ATOM 3703 C CA . LEU A 1 500 ? 18.908 42.359 53.170 1.00 42.60 536 LEU A CA 1
ATOM 3704 C C . LEU A 1 500 ? 17.622 41.959 52.431 1.00 42.85 536 LEU A C 1
ATOM 3705 O O . LEU A 1 500 ? 16.620 41.604 53.048 1.00 43.02 536 LEU A O 1
ATOM 3710 N N . GLU A 1 501 ? 17.671 42.011 51.111 1.00 42.44 537 GLU A N 1
ATOM 3711 C CA . GLU A 1 501 ? 16.518 41.708 50.278 1.00 44.68 537 GLU A CA 1
ATOM 3712 C C . GLU A 1 501 ? 16.278 40.238 49.939 1.00 44.87 537 GLU A C 1
ATOM 3713 O O . GLU A 1 501 ? 15.134 39.838 49.679 1.00 43.80 537 GLU A O 1
ATOM 3719 N N . GLU A 1 502 ? 17.341 39.441 49.929 1.00 43.74 538 GLU A N 1
ATOM 3720 C CA . GLU A 1 502 ? 17.202 38.046 49.554 1.00 45.06 538 GLU A CA 1
ATOM 3721 C C . GLU A 1 502 ? 17.962 37.019 50.383 1.00 43.85 538 GLU A C 1
ATOM 3722 O O . GLU A 1 502 ? 18.131 35.894 49.949 1.00 43.33 538 GLU A O 1
ATOM 3728 N N . GLU A 1 503 ? 18.444 37.397 51.564 1.00 44.17 539 GLU A N 1
ATOM 3729 C CA . GLU A 1 503 ? 19.173 36.449 52.400 1.00 43.39 539 GLU A CA 1
ATOM 3730 C C . GLU A 1 503 ? 18.821 36.644 53.867 1.00 43.54 539 GLU A C 1
ATOM 3731 O O . GLU A 1 503 ? 19.570 36.254 54.768 1.00 44.44 539 GLU A O 1
ATOM 3745 N N . VAL A 1 505 ? 18.833 39.015 56.142 1.00 41.82 541 VAL A N 1
ATOM 3746 C CA . VAL A 1 505 ? 19.749 39.601 57.102 1.00 40.19 541 VAL A CA 1
ATOM 3747 C C . VAL A 1 505 ? 18.842 40.435 58.010 1.00 40.04 541 VAL A C 1
ATOM 3748 O O . VAL A 1 505 ? 18.016 41.211 57.506 1.00 38.28 541 VAL A O 1
ATOM 3752 N N . LEU A 1 506 ? 18.972 40.265 59.330 1.00 38.49 542 LEU A N 1
ATOM 3753 C CA . LEU A 1 506 ? 18.155 41.031 60.275 1.00 38.55 542 LEU A CA 1
ATOM 3754 C C . LEU A 1 506 ? 19.034 41.848 61.203 1.00 39.83 542 LEU A C 1
ATOM 3755 O O . LEU A 1 506 ? 18.574 42.821 61.800 1.00 40.52 542 LEU A O 1
ATOM 3760 N N . ALA A 1 507 ? 20.308 41.460 61.303 1.00 39.59 543 ALA A N 1
ATOM 3761 C CA . ALA A 1 507 ? 21.259 42.132 62.184 1.00 39.12 543 ALA A CA 1
ATOM 3762 C C . ALA A 1 507 ? 22.614 42.212 61.486 1.00 38.53 543 ALA A C 1
ATOM 3763 O O . ALA A 1 507 ? 22.982 41.312 60.739 1.00 38.69 543 ALA A O 1
ATOM 3765 N N . PRO A 1 508 ? 23.368 43.299 61.722 1.00 38.23 544 PRO A N 1
ATOM 3766 C CA . PRO A 1 508 ? 24.688 43.470 61.087 1.00 37.99 544 PRO A CA 1
ATOM 3767 C C . PRO A 1 508 ? 25.601 42.237 61.225 1.00 37.39 544 PRO A C 1
ATOM 3768 O O . PRO A 1 508 ? 26.342 41.897 60.298 1.00 36.64 544 PRO A O 1
ATOM 3772 N N . GLY A 1 509 ? 25.526 41.554 62.363 1.00 37.52 545 GLY A N 1
ATOM 3773 C CA . GLY A 1 509 ? 26.334 40.351 62.546 1.00 36.50 545 GLY A CA 1
ATOM 3774 C C . GLY A 1 509 ? 26.007 39.265 61.533 1.00 35.53 545 GLY A C 1
ATOM 3775 O O . GLY A 1 509 ? 26.886 38.517 61.120 1.00 32.64 545 GLY A O 1
ATOM 3776 N N . ASP A 1 510 ? 24.738 39.156 61.135 1.00 36.35 546 ASP A N 1
ATOM 3777 C CA . ASP A 1 510 ? 24.356 38.141 60.145 1.00 36.11 546 ASP A CA 1
ATOM 3778 C C . ASP A 1 510 ? 25.171 38.381 58.899 1.00 35.53 546 ASP A C 1
ATOM 3779 O O . ASP A 1 510 ? 25.724 37.464 58.301 1.00 36.67 546 ASP A O 1
ATOM 3784 N N . TYR A 1 511 ? 25.229 39.645 58.511 1.00 35.39 547 TYR A N 1
ATOM 3785 C CA . TYR A 1 511 ? 25.938 40.033 57.321 1.00 34.45 547 TYR A CA 1
ATOM 3786 C C . TYR A 1 511 ? 27.459 39.987 57.410 1.00 34.35 547 TYR A C 1
ATOM 3787 O O . TYR A 1 511 ? 28.103 39.425 56.530 1.00 33.89 547 TYR A O 1
ATOM 3796 N N . LEU A 1 512 ? 28.022 40.590 58.453 1.00 33.59 548 LEU A N 1
ATOM 3797 C CA . LEU A 1 512 ? 29.469 40.660 58.590 1.00 36.11 548 LEU A CA 1
ATOM 3798 C C . LEU A 1 512 ? 30.108 39.355 58.998 1.00 36.02 548 LEU A C 1
ATOM 3799 O O . LEU A 1 512 ? 31.295 39.130 58.759 1.00 35.41 548 LEU A O 1
ATOM 3804 N N . ILE A 1 513 ? 29.318 38.485 59.619 1.00 36.16 549 ILE A N 1
ATOM 3805 C CA . ILE A 1 513 ? 29.837 37.243 60.179 1.00 35.72 549 ILE A CA 1
ATOM 3806 C C . ILE A 1 513 ? 29.587 36.067 59.240 1.00 36.80 549 ILE A C 1
ATOM 3807 O O . ILE A 1 513 ? 30.439 35.193 59.084 1.00 36.96 549 ILE A O 1
ATOM 3812 N N . ARG A 1 514 ? 28.413 36.052 58.618 1.00 36.92 550 ARG A N 1
ATOM 3813 C CA . ARG A 1 514 ? 27.784 34.806 58.198 1.00 36.56 550 ARG A CA 1
ATOM 3814 C C . ARG A 1 514 ? 27.489 34.812 56.702 1.00 37.67 550 ARG A C 1
ATOM 3815 O O . ARG A 1 514 ? 27.758 33.836 56.002 1.00 37.45 550 ARG A O 1
ATOM 3823 N N . ARG A 1 515 ? 26.933 35.919 56.218 1.00 37.10 551 ARG A N 1
ATOM 3824 C CA . ARG A 1 515 ? 26.716 36.105 54.789 1.00 37.36 551 ARG A CA 1
ATOM 3825 C C . ARG A 1 515 ? 28.027 36.388 54.064 1.00 36.41 551 ARG A C 1
ATOM 3826 O O . ARG A 1 515 ? 28.155 36.128 52.867 1.00 36.89 551 ARG A O 1
ATOM 3834 N N . THR A 1 516 ? 28.999 36.922 54.796 1.00 35.24 552 THR A N 1
ATOM 3835 C CA . THR A 1 516 ? 30.286 37.269 54.220 1.00 33.87 552 THR A CA 1
ATOM 3836 C C . THR A 1 516 ? 31.390 36.854 55.187 1.00 34.11 552 THR A C 1
ATOM 3837 O O . THR A 1 516 ? 31.111 36.390 56.297 1.00 32.21 552 THR A O 1
ATOM 3841 N N . ASN A 1 517 ? 32.635 37.070 54.767 1.00 33.26 553 ASN A N 1
ATOM 3842 C CA . ASN A 1 517 ? 33.794 36.748 55.586 1.00 34.75 553 ASN A CA 1
ATOM 3843 C C . ASN A 1 517 ? 34.457 37.962 56.203 1.00 34.42 553 ASN A C 1
ATOM 3844 O O . ASN A 1 517 ? 35.632 37.883 56.587 1.00 33.92 553 ASN A O 1
ATOM 3849 N N . HIS A 1 518 ? 33.711 39.066 56.321 1.00 34.90 554 HIS A N 1
ATOM 3850 C CA . HIS A 1 518 ? 34.274 40.298 56.877 1.00 35.70 554 HIS A CA 1
ATOM 3851 C C . HIS A 1 518 ? 34.893 40.157 58.257 1.00 34.97 554 HIS A C 1
ATOM 3852 O O . HIS A 1 518 ? 36.029 40.558 58.457 1.00 35.90 554 HIS A O 1
ATOM 3859 N N . LEU A 1 519 ? 34.142 39.589 59.195 1.00 34.17 555 LEU A N 1
ATOM 3860 C CA . LEU A 1 519 ? 34.612 39.442 60.567 1.00 34.17 555 LEU A CA 1
ATOM 3861 C C . LEU A 1 519 ? 35.846 38.548 60.635 1.00 35.69 555 LEU A C 1
ATOM 3862 O O . LEU A 1 519 ? 36.863 38.921 61.220 1.00 35.26 555 LEU A O 1
ATOM 3867 N N . LEU A 1 520 ? 35.749 37.367 60.033 1.00 34.83 556 LEU A N 1
ATOM 3868 C CA . LEU A 1 520 ? 36.640 36.262 60.365 1.00 36.18 556 LEU A CA 1
ATOM 3869 C C . LEU A 1 520 ? 37.940 36.344 59.571 1.00 36.85 556 LEU A C 1
ATOM 3870 O O . LEU A 1 520 ? 39.015 36.040 60.088 1.00 36.16 556 LEU A O 1
ATOM 3875 N N . PHE A 1 521 ? 37.833 36.756 58.312 1.00 38.37 557 PHE A N 1
ATOM 3876 C CA . PHE A 1 521 ? 38.914 36.571 57.351 1.00 37.66 557 PHE A CA 1
ATOM 3877 C C . PHE A 1 521 ? 39.286 37.888 56.679 1.00 37.84 557 PHE A C 1
ATOM 3878 O O . PHE A 1 521 ? 40.113 37.920 55.768 1.00 38.66 557 PHE A O 1
ATOM 3886 N N . GLU A 1 522 ? 38.669 38.974 57.135 1.00 37.10 558 GLU A N 1
ATOM 3887 C CA . GLU A 1 522 ? 39.007 40.311 56.648 1.00 35.20 558 GLU A CA 1
ATOM 3888 C C . GLU A 1 522 ? 38.959 41.320 57.796 1.00 33.64 558 GLU A C 1
ATOM 3889 O O . GLU A 1 522 ? 38.615 42.487 57.589 1.00 32.31 558 GLU A O 1
ATOM 3895 N N . ARG A 1 523 ? 39.337 40.868 58.993 1.00 32.63 559 ARG A N 1
ATOM 3896 C CA . ARG A 1 523 ? 39.284 41.707 60.188 1.00 35.44 559 ARG A CA 1
ATOM 3897 C C . ARG A 1 523 ? 39.991 43.061 60.112 1.00 37.15 559 ARG A C 1
ATOM 3898 O O . ARG A 1 523 ? 39.559 44.013 60.755 1.00 37.49 559 ARG A O 1
ATOM 3906 N N . ASP A 1 524 ? 41.077 43.135 59.341 1.00 40.98 560 ASP A N 1
ATOM 3907 C CA . ASP A 1 524 ? 41.849 44.371 59.192 1.00 43.07 560 ASP A CA 1
ATOM 3908 C C . ASP A 1 524 ? 41.166 45.393 58.271 1.00 44.12 560 ASP A C 1
ATOM 3909 O O . ASP A 1 524 ? 41.673 46.493 58.081 1.00 44.46 560 ASP A O 1
ATOM 3914 N N . GLN A 1 525 ? 40.014 45.034 57.711 1.00 45.58 561 GLN A N 1
ATOM 3915 C CA . GLN A 1 525 ? 39.281 45.949 56.843 1.00 46.70 561 GLN A CA 1
ATOM 3916 C C . GLN A 1 525 ? 37.880 46.142 57.357 1.00 46.14 561 GLN A C 1
ATOM 3917 O O . GLN A 1 525 ? 37.072 46.807 56.721 1.00 46.87 561 GLN A O 1
ATOM 3923 N N . LEU A 1 526 ? 37.590 45.559 58.517 1.00 46.07 562 LEU A N 1
ATOM 3924 C CA . LEU A 1 526 ? 36.255 45.654 59.096 1.00 45.52 562 LEU A CA 1
ATOM 3925 C C . LEU A 1 526 ? 35.909 47.017 59.664 1.00 46.02 562 LEU A C 1
ATOM 3926 O O . LEU A 1 526 ? 34.818 47.517 59.437 1.00 45.09 562 LEU A O 1
ATOM 3931 N N . ASP A 1 527 ? 36.835 47.609 60.415 1.00 47.24 563 ASP A N 1
ATOM 3932 C CA . ASP A 1 527 ? 36.572 48.898 61.033 1.00 49.53 563 ASP A CA 1
ATOM 3933 C C . ASP A 1 527 ? 36.192 50.006 60.058 1.00 50.08 563 ASP A C 1
ATOM 3934 O O . ASP A 1 527 ? 35.453 50.918 60.413 1.00 50.09 563 ASP A O 1
ATOM 3939 N N . GLU A 1 528 ? 36.665 49.920 58.823 1.00 51.15 564 GLU A N 1
ATOM 3940 C CA . GLU A 1 528 ? 36.344 50.947 57.839 1.00 51.92 564 GLU A CA 1
ATOM 3941 C C . GLU A 1 528 ? 34.890 50.863 57.361 1.00 50.95 564 GLU A C 1
ATOM 3942 O O . GLU A 1 528 ? 34.290 51.879 57.023 1.00 50.59 564 GLU A O 1
ATOM 3948 N N . ILE A 1 529 ? 34.314 49.662 57.365 1.00 48.94 565 ILE A N 1
ATOM 3949 C CA . ILE A 1 529 ? 32.944 49.496 56.886 1.00 47.22 565 ILE A CA 1
ATOM 3950 C C . ILE A 1 529 ? 31.897 49.150 57.931 1.00 46.66 565 ILE A C 1
ATOM 3951 O O . ILE A 1 529 ? 30.696 49.162 57.651 1.00 45.14 565 ILE A O 1
ATOM 3956 N N . LYS A 1 530 ? 32.354 48.865 59.140 1.00 46.96 566 LYS A N 1
ATOM 3957 C CA . LYS A 1 530 ? 31.452 48.492 60.215 1.00 48.03 566 LYS A CA 1
ATOM 3958 C C . LYS A 1 530 ? 30.288 49.470 60.401 1.00 47.22 566 LYS A C 1
ATOM 3959 O O . LYS A 1 530 ? 29.123 49.090 60.272 1.00 47.88 566 LYS A O 1
ATOM 3965 N N . GLN A 1 531 ? 30.606 50.723 60.707 1.00 45.76 567 GLN A N 1
ATOM 3966 C CA . GLN A 1 531 ? 29.577 51.724 60.936 1.00 44.66 567 GLN A CA 1
ATOM 3967 C C . GLN A 1 531 ? 28.689 51.954 59.711 1.00 43.49 567 GLN A C 1
ATOM 3968 O O . GLN A 1 531 ? 27.472 52.005 59.837 1.00 42.34 567 GLN A O 1
ATOM 3974 N N . PRO A 1 532 ? 29.294 52.111 58.513 1.00 43.15 568 PRO A N 1
ATOM 3975 C CA . PRO A 1 532 ? 28.530 52.329 57.272 1.00 41.51 568 PRO A CA 1
ATOM 3976 C C . PRO A 1 532 ? 27.539 51.184 57.055 1.00 41.18 568 PRO A C 1
ATOM 3977 O O . PRO A 1 532 ? 26.447 51.392 56.536 1.00 41.38 568 PRO A O 1
ATOM 3981 N N . VAL A 1 533 ? 27.942 49.969 57.435 1.00 39.72 569 VAL A N 1
ATOM 3982 C CA . VAL A 1 533 ? 27.072 48.811 57.296 1.00 38.06 569 VAL A CA 1
ATOM 3983 C C . VAL A 1 533 ? 25.881 48.915 58.249 1.00 37.25 569 VAL A C 1
ATOM 3984 O O . VAL A 1 533 ? 24.744 48.677 57.859 1.00 36.98 569 VAL A O 1
ATOM 3988 N N . ILE A 1 534 ? 26.146 49.266 59.501 1.00 38.45 570 ILE A N 1
ATOM 3989 C CA . ILE A 1 534 ? 25.070 49.411 60.479 1.00 40.05 570 ILE A CA 1
ATOM 3990 C C . ILE A 1 534 ? 24.116 50.514 60.039 1.00 41.51 570 ILE A C 1
ATOM 3991 O O . ILE A 1 534 ? 22.883 50.348 60.113 1.00 40.24 570 ILE A O 1
ATOM 3996 N N . ASP A 1 535 ? 24.685 51.627 59.555 1.00 42.29 571 ASP A N 1
ATOM 3997 C CA . ASP A 1 535 ? 23.875 52.768 59.124 1.00 43.72 571 ASP A CA 1
ATOM 3998 C C . ASP A 1 535 ? 22.901 52.356 58.049 1.00 44.25 571 ASP A C 1
ATOM 3999 O O . ASP A 1 535 ? 21.707 52.635 58.138 1.00 45.26 571 ASP A O 1
ATOM 4004 N N . ALA A 1 536 ? 23.424 51.698 57.023 1.00 43.57 572 ALA A N 1
ATOM 4005 C CA . ALA A 1 536 ? 22.600 51.258 55.926 1.00 43.82 572 ALA A CA 1
ATOM 4006 C C . ALA A 1 536 ? 21.548 50.238 56.359 1.00 44.40 572 ALA A C 1
ATOM 4007 O O . ALA A 1 536 ? 20.448 50.209 55.820 1.00 45.38 572 ALA A O 1
ATOM 4009 N N . ILE A 1 537 ? 21.869 49.396 57.330 1.00 44.70 573 ILE A N 1
ATOM 4010 C CA . ILE A 1 537 ? 20.887 48.411 57.743 1.00 44.98 573 ILE A CA 1
ATOM 4011 C C . ILE A 1 537 ? 19.789 49.057 58.583 1.00 45.18 573 ILE A C 1
ATOM 4012 O O . ILE A 1 537 ? 18.605 48.776 58.379 1.00 44.02 573 ILE A O 1
ATOM 4017 N N . ALA A 1 538 ? 20.188 49.920 59.516 1.00 44.89 574 ALA A N 1
ATOM 4018 C CA . ALA A 1 538 ? 19.234 50.622 60.377 1.00 46.94 574 ALA A CA 1
ATOM 4019 C C . ALA A 1 538 ? 18.312 51.463 59.495 1.00 48.94 574 ALA A C 1
ATOM 4020 O O . ALA A 1 538 ? 17.132 51.639 59.783 1.00 48.16 574 ALA A O 1
ATOM 4022 N N . GLU A 1 539 ? 18.891 51.972 58.413 1.00 50.65 575 GLU A N 1
ATOM 4023 C CA . GLU A 1 539 ? 18.196 52.789 57.439 1.00 52.16 575 GLU A CA 1
ATOM 4024 C C . GLU A 1 539 ? 17.164 51.934 56.713 1.00 50.23 575 GLU A C 1
ATOM 4025 O O . GLU A 1 539 ? 16.016 52.326 56.563 1.00 49.04 575 GLU A O 1
ATOM 4031 N N . TYR A 1 540 ? 17.592 50.759 56.272 1.00 49.52 576 TYR A N 1
ATOM 4032 C CA . TYR A 1 540 ? 16.718 49.852 55.545 1.00 49.21 576 TYR A CA 1
ATOM 4033 C C . TYR A 1 540 ? 15.556 49.339 56.384 1.00 47.89 576 TYR A C 1
ATOM 4034 O O . TYR A 1 540 ? 14.479 49.076 55.860 1.00 47.78 576 TYR A O 1
ATOM 4043 N N . PHE A 1 541 ? 15.771 49.204 57.685 1.00 47.47 577 PHE A N 1
ATOM 4044 C CA . PHE A 1 541 ? 14.720 48.724 58.570 1.00 47.90 577 PHE A CA 1
ATOM 4045 C C . PHE A 1 541 ? 13.908 49.820 59.224 1.00 47.69 577 PHE A C 1
ATOM 4046 O O . PHE A 1 541 ? 12.806 49.573 59.711 1.00 46.93 577 PHE A O 1
ATOM 4054 N N . GLY A 1 542 ? 14.444 51.031 59.241 1.00 47.55 578 GLY A N 1
ATOM 4055 C CA . GLY A 1 542 ? 13.732 52.114 59.881 1.00 48.03 578 GLY A CA 1
ATOM 4056 C C . GLY A 1 542 ? 13.809 51.948 61.383 1.00 49.17 578 GLY A C 1
ATOM 4057 O O . GLY A 1 542 ? 12.846 52.235 62.091 1.00 49.38 578 GLY A O 1
ATOM 4058 N N . TRP A 1 543 ? 14.956 51.484 61.869 1.00 49.74 579 TRP A N 1
ATOM 4059 C CA . TRP A 1 543 ? 15.184 51.357 63.303 1.00 49.92 579 TRP A CA 1
ATOM 4060 C C . TRP A 1 543 ? 14.984 52.692 64.014 1.00 50.73 579 TRP A C 1
ATOM 4061 O O . TRP A 1 543 ? 15.279 53.751 63.461 1.00 50.73 579 TRP A O 1
ATOM 4072 N N . THR A 1 544 ? 14.481 52.632 65.243 1.00 51.52 580 THR A N 1
ATOM 4073 C CA . THR A 1 544 ? 14.661 53.719 66.197 1.00 52.06 580 THR A CA 1
ATOM 4074 C C . THR A 1 544 ? 16.133 53.909 66.546 1.00 54.23 580 THR A C 1
ATOM 4075 O O . THR A 1 544 ? 16.960 53.035 66.286 1.00 52.91 580 THR A O 1
ATOM 4079 N N . GLU A 1 545 ? 16.453 55.056 67.137 1.00 55.88 581 GLU A N 1
ATOM 4080 C CA . GLU A 1 545 ? 17.781 55.287 67.693 1.00 58.18 581 GLU A CA 1
ATOM 4081 C C . GLU A 1 545 ? 18.044 54.377 68.889 1.00 58.00 581 GLU A C 1
ATOM 4082 O O . GLU A 1 545 ? 19.191 54.179 69.289 1.00 57.25 581 GLU A O 1
ATOM 4088 N N . GLU A 1 546 ? 16.974 53.827 69.454 1.00 57.92 582 GLU A N 1
ATOM 4089 C CA . GLU A 1 546 ? 17.089 52.918 70.582 1.00 57.64 582 GLU A CA 1
ATOM 4090 C C . GLU A 1 546 ? 17.595 51.579 70.031 1.00 56.46 582 GLU A C 1
ATOM 4091 O O . GLU A 1 546 ? 18.602 51.034 70.501 1.00 54.40 582 GLU A O 1
ATOM 4097 N N . GLU A 1 547 ? 16.898 51.074 69.017 1.00 54.68 583 GLU A N 1
ATOM 4098 C CA . GLU A 1 547 ? 17.253 49.813 68.395 1.00 54.03 583 GLU A CA 1
ATOM 4099 C C . GLU A 1 547 ? 18.659 49.850 67.766 1.00 52.84 583 GLU A C 1
ATOM 4100 O O . GLU A 1 547 ? 19.467 48.943 67.984 1.00 52.30 583 GLU A O 1
ATOM 4106 N N . LYS A 1 548 ? 18.953 50.894 66.998 1.00 50.55 584 LYS A N 1
ATOM 4107 C CA . LYS A 1 548 ? 20.256 51.010 66.353 1.00 49.53 584 LYS A CA 1
ATOM 4108 C C . LYS A 1 548 ? 21.392 50.989 67.389 1.00 49.15 584 LYS A C 1
ATOM 4109 O O . LYS A 1 548 ? 22.462 50.437 67.139 1.00 46.94 584 LYS A O 1
ATOM 4115 N N . ALA A 1 549 ? 21.142 51.583 68.551 1.00 47.43 585 ALA A N 1
ATOM 4116 C CA . ALA A 1 549 ? 22.128 51.597 69.617 1.00 47.81 585 ALA A CA 1
ATOM 4117 C C . ALA A 1 549 ? 22.258 50.197 70.240 1.00 48.03 585 ALA A C 1
ATOM 4118 O O . ALA A 1 549 ? 23.349 49.789 70.667 1.00 46.78 585 ALA A O 1
ATOM 4120 N N . GLN A 1 550 ? 21.143 49.471 70.302 1.00 47.87 586 GLN A N 1
ATOM 4121 C CA . GLN A 1 550 ? 21.157 48.137 70.877 1.00 49.23 586 GLN A CA 1
ATOM 4122 C C . GLN A 1 550 ? 21.905 47.192 69.925 1.00 47.26 586 GLN A C 1
ATOM 4123 O O . GLN A 1 550 ? 22.753 46.393 70.344 1.00 46.41 586 GLN A O 1
ATOM 4129 N N . GLN A 1 551 ? 21.601 47.317 68.640 1.00 44.88 587 GLN A N 1
ATOM 4130 C CA . GLN A 1 551 ? 22.254 46.527 67.618 1.00 44.16 587 GLN A CA 1
ATOM 4131 C C . GLN A 1 551 ? 23.760 46.828 67.576 1.00 44.25 587 GLN A C 1
ATOM 4132 O O . GLN A 1 551 ? 24.588 45.919 67.431 1.00 43.92 587 GLN A O 1
ATOM 4138 N N . THR A 1 552 ? 24.113 48.098 67.710 1.00 42.58 588 THR A N 1
ATOM 4139 C CA . THR A 1 552 ? 25.515 48.491 67.697 1.00 42.52 588 THR A CA 1
ATOM 4140 C C . THR A 1 552 ? 26.251 47.873 68.889 1.00 42.85 588 THR A C 1
ATOM 4141 O O . THR A 1 552 ? 27.309 47.275 68.741 1.00 40.93 588 THR A O 1
ATOM 4145 N N . LYS A 1 553 ? 25.678 48.035 70.078 1.00 44.05 589 LYS A N 1
ATOM 4146 C CA . LYS A 1 553 ? 26.268 47.497 71.290 1.00 44.52 589 LYS A CA 1
ATOM 4147 C C . LYS A 1 553 ? 26.474 45.979 71.151 1.00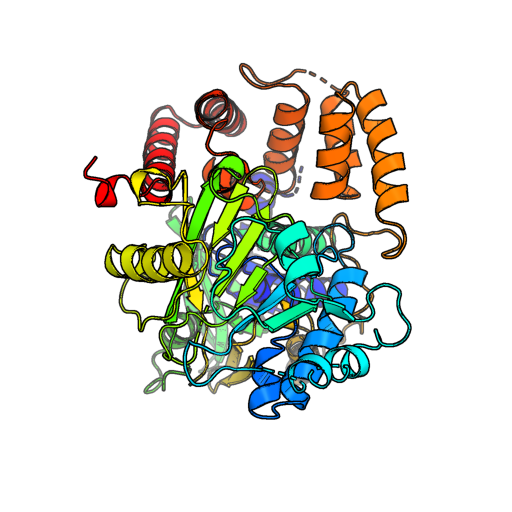 43.95 589 LYS A C 1
ATOM 4148 O O . LYS A 1 553 ? 27.502 45.443 71.576 1.00 43.35 589 LYS A O 1
ATOM 4154 N N . ARG A 1 554 ? 25.502 45.296 70.553 1.00 41.78 590 ARG A N 1
ATOM 4155 C CA . ARG A 1 554 ? 25.619 43.867 70.364 1.00 41.83 590 ARG A CA 1
ATOM 4156 C C . ARG A 1 554 ? 26.731 43.477 69.377 1.00 39.93 590 ARG A C 1
ATOM 4157 O O . ARG A 1 554 ? 27.484 42.537 69.624 1.00 37.64 590 ARG A O 1
ATOM 4165 N N . LEU A 1 555 ? 26.823 44.195 68.266 1.00 38.02 591 LEU A N 1
ATOM 4166 C CA . LEU A 1 555 ? 27.840 43.898 67.269 1.00 40.25 591 LEU A CA 1
ATOM 4167 C C . LEU A 1 555 ? 29.222 43.996 67.925 1.00 39.57 591 LEU A C 1
ATOM 4168 O O . LEU A 1 555 ? 30.083 43.123 67.731 1.00 38.86 591 LEU A O 1
ATOM 4173 N N . GLU A 1 556 ? 29.419 45.058 68.701 1.00 39.16 592 GLU A N 1
ATOM 4174 C CA . GLU A 1 556 ? 30.685 45.288 69.365 1.00 41.09 592 GLU A CA 1
ATOM 4175 C C . GLU A 1 556 ? 31.014 44.116 70.270 1.00 40.44 592 GLU A C 1
ATOM 4176 O O . GLU A 1 556 ? 32.183 43.722 70.387 1.00 38.89 592 GLU A O 1
ATOM 4182 N N . ALA A 1 557 ? 29.983 43.558 70.903 1.00 38.83 593 ALA A N 1
ATOM 4183 C CA . ALA A 1 557 ? 30.177 42.429 71.794 1.00 39.34 593 ALA A CA 1
ATOM 4184 C C . ALA A 1 557 ? 30.704 41.244 70.976 1.00 39.07 593 ALA A C 1
ATOM 4185 O O . ALA A 1 557 ? 31.663 40.573 71.372 1.00 37.93 593 ALA A O 1
ATOM 4187 N N . LEU A 1 558 ? 30.090 41.010 69.824 1.00 37.75 594 LEU A N 1
ATOM 4188 C CA . LEU A 1 558 ? 30.502 39.922 68.957 1.00 37.33 594 LEU A CA 1
ATOM 4189 C C . LEU A 1 558 ? 31.926 40.122 68.428 1.00 37.56 594 LEU A C 1
ATOM 4190 O O . LEU A 1 558 ? 32.693 39.168 68.287 1.00 37.33 594 LEU A O 1
ATOM 4195 N N . ILE A 1 559 ? 32.290 41.370 68.158 1.00 36.78 595 ILE A N 1
ATOM 4196 C CA . ILE A 1 559 ? 33.609 41.662 67.637 1.00 35.91 595 ILE A CA 1
ATOM 4197 C C . ILE A 1 559 ? 34.655 41.486 68.734 1.00 35.34 595 ILE A C 1
ATOM 4198 O O . ILE A 1 559 ? 35.706 40.875 68.532 1.00 34.35 595 ILE A O 1
ATOM 4203 N N . ALA A 1 560 ? 34.345 42.017 69.905 1.00 34.94 596 ALA A N 1
ATOM 4204 C CA . ALA A 1 560 ? 35.230 41.928 71.050 1.00 34.18 596 ALA A CA 1
ATOM 4205 C C . ALA A 1 560 ? 35.439 40.464 71.397 1.00 34.04 596 ALA A C 1
ATOM 4206 O O . ALA A 1 560 ? 36.516 40.061 71.846 1.00 34.95 596 ALA A O 1
ATOM 4208 N N . GLU A 1 561 ? 34.408 39.667 71.178 1.00 33.35 597 GLU A N 1
ATOM 4209 C CA . GLU A 1 561 ? 34.499 38.258 71.467 1.00 34.43 597 GLU A CA 1
ATOM 4210 C C . GLU A 1 561 ? 35.482 37.578 70.502 1.00 34.30 597 GLU A C 1
ATOM 4211 O O . GLU A 1 561 ? 36.422 36.905 70.943 1.00 33.64 597 GLU A O 1
ATOM 4217 N N . SER A 1 562 ? 35.276 37.768 69.198 1.00 32.24 598 SER A N 1
ATOM 4218 C CA . SER A 1 562 ? 36.151 37.176 68.202 1.00 31.43 598 SER A CA 1
ATOM 4219 C C . SER A 1 562 ? 37.588 37.697 68.336 1.00 33.79 598 SER A C 1
ATOM 4220 O O . SER A 1 562 ? 38.550 36.960 68.125 1.00 33.35 598 SER A O 1
ATOM 4223 N N . ASP A 1 563 ? 37.722 38.972 68.686 1.00 34.90 599 ASP A N 1
ATOM 4224 C CA . ASP A 1 563 ? 39.014 39.623 68.869 1.00 35.51 599 ASP A CA 1
ATOM 4225 C C . ASP A 1 563 ? 39.745 39.085 70.104 1.00 35.30 599 ASP A C 1
ATOM 4226 O O . ASP A 1 563 ? 40.949 39.334 70.281 1.00 34.08 599 ASP A O 1
ATOM 4231 N N . LEU A 1 564 ? 39.013 38.370 70.958 1.00 34.26 600 LEU A N 1
ATOM 4232 C CA . LEU A 1 564 ? 39.552 37.838 72.204 1.00 34.24 600 LEU A CA 1
ATOM 4233 C C . LEU A 1 564 ? 40.123 38.975 73.070 1.00 35.52 600 LEU A C 1
ATOM 4234 O O . LEU A 1 564 ? 41.197 38.849 73.689 1.00 37.01 600 LEU A O 1
ATOM 4239 N N . ARG A 1 565 ? 39.398 40.088 73.127 1.00 36.01 601 ARG A N 1
ATOM 4240 C CA . ARG A 1 565 ? 39.845 41.228 73.926 1.00 38.88 601 ARG A CA 1
ATOM 4241 C C . ARG A 1 565 ? 40.007 40.902 75.407 1.00 37.12 601 ARG A C 1
ATOM 4242 O O . ARG A 1 565 ? 40.919 41.397 76.055 1.00 36.60 601 ARG A O 1
ATOM 4250 N N . GLU A 1 566 ? 39.135 40.065 75.939 1.00 37.63 602 GLU A N 1
ATOM 4251 C CA . GLU A 1 566 ? 39.228 39.728 77.340 1.00 39.40 602 GLU A CA 1
ATOM 4252 C C . GLU A 1 566 ? 40.472 38.882 77.626 1.00 39.72 602 GLU A C 1
ATOM 4253 O O . GLU A 1 566 ? 41.150 39.083 78.650 1.00 39.73 602 GLU A O 1
ATOM 4259 N N . LEU A 1 567 ? 40.788 37.945 76.734 1.00 37.54 603 LEU A N 1
ATOM 4260 C CA . LEU A 1 567 ? 41.976 37.123 76.949 1.00 37.74 603 LEU A CA 1
ATOM 4261 C C . LEU A 1 567 ? 43.227 37.972 76.764 1.00 37.76 603 LEU A C 1
ATOM 4262 O O . LEU A 1 567 ? 44.266 37.682 77.347 1.00 39.79 603 LEU A O 1
ATOM 4267 N N . LYS A 1 568 ? 43.131 39.020 75.956 1.00 37.26 604 LYS A N 1
ATOM 4268 C CA . LYS A 1 568 ? 44.277 39.895 75.732 1.00 37.62 604 LYS A CA 1
ATOM 4269 C C . LYS A 1 568 ? 44.407 40.928 76.854 1.00 38.42 604 LYS A C 1
ATOM 4270 O O . LYS A 1 568 ? 45.326 41.748 76.856 1.00 36.71 604 LYS A O 1
ATOM 4276 N N . GLY A 1 569 ? 43.482 40.862 77.808 1.00 39.98 605 GLY A N 1
ATOM 4277 C CA . GLY A 1 569 ? 43.504 41.772 78.932 1.00 44.47 605 GLY A CA 1
ATOM 4278 C C . GLY A 1 569 ? 43.040 43.187 78.617 1.00 47.71 605 GLY A C 1
ATOM 4279 O O . GLY A 1 569 ? 43.349 44.125 79.355 1.00 48.07 605 GLY A O 1
ATOM 4280 N N . GLU A 1 570 ? 42.293 43.341 77.530 1.00 49.49 606 GLU A N 1
ATOM 4281 C CA . GLU A 1 570 ? 41.795 44.644 77.126 1.00 52.28 606 GLU A CA 1
ATOM 4282 C C . GLU A 1 570 ? 40.341 44.815 77.578 1.00 52.89 606 GLU A C 1
ATOM 4283 O O . GLU A 1 570 ? 39.537 43.880 77.385 1.00 53.71 606 GLU A O 1
#